Protein AF-0000000085152677 (afdb_homodimer)

Foldseek 3Di:
DPPVPDPDDDPDDPPCVPDDCPDDDDPVPDDPPPVPPPPDDDPDDPPPDPPDDDDPCVPVVVVVVVVCVVVVLVVLQVLQVVLQVQLCVLCVVPVQWDWDDDRNKIKIKGFLVQAADVLDLHGDPSRLSNLLSNLVSCVVRLQKAKEKEFFAAPPDDQVSLQVSRQSNQVSSLVSSVVNPRDSVRYHYHYPRHVDADDPDRRRRGMIMIMIGGRDD/DCPDDDDDDDPCPVDPPPCPDDDPDCPCPDDPPPVVPPPDDPDPDPPPDPDDDDDPCVVVVVVVVVVCVVVVQVVLQVLQVVLQVQLCVLCVVPVQWDWDDDRNKIKIKGFLVQAADVLDLHGDPSRLSNLLSNLVSCVVRLQKAKEKEFFAAPPDDQVSLQVSRQSNQVSSLVSSVVNPRDSVRYHYHYPRHVDADDPDRRRRGMIMIMIGGRDD

Structure (mmCIF, N/CA/C/O backbone):
data_AF-0000000085152677-model_v1
#
loop_
_entity.id
_entity.type
_entity.pdbx_description
1 polymer 'Probable outer membrane protein F'
#
loop_
_atom_site.group_PDB
_atom_site.id
_atom_site.type_symbol
_atom_site.label_atom_id
_atom_site.label_alt_id
_atom_site.label_comp_id
_atom_site.label_asym_id
_atom_site.label_entity_id
_atom_site.label_seq_id
_atom_site.pdbx_PDB_ins_code
_atom_site.Cartn_x
_atom_site.Cartn_y
_atom_site.Cartn_z
_atom_site.occupancy
_atom_site.B_iso_or_equiv
_atom_site.auth_seq_id
_atom_site.auth_comp_id
_atom_site.auth_asym_id
_atom_site.auth_atom_id
_atom_site.pdbx_PDB_model_num
ATOM 1 N N . MET A 1 1 ? 86.5 -38.375 -30.484 1 21.81 1 MET A N 1
ATOM 2 C CA . MET A 1 1 ? 87.312 -37.156 -30.234 1 21.81 1 MET A CA 1
ATOM 3 C C . MET A 1 1 ? 86.5 -35.906 -30.531 1 21.81 1 MET A C 1
ATOM 5 O O . MET A 1 1 ? 85.438 -35.969 -31.078 1 21.81 1 MET A O 1
ATOM 9 N N . SER A 1 2 ? 87.312 -34.719 -30.891 1 25.19 2 SER A N 1
ATOM 10 C CA . SER A 1 2 ? 87.312 -33.344 -30.469 1 25.19 2 SER A CA 1
ATOM 11 C C . SER A 1 2 ? 86.438 -32.469 -31.359 1 25.19 2 SER A C 1
ATOM 13 O O . SER A 1 2 ? 86.688 -31.266 -31.516 1 25.19 2 SER A O 1
ATOM 15 N N . LYS A 1 3 ? 85.812 -33.125 -32.344 1 22.48 3 LYS A N 1
ATOM 16 C CA . LYS A 1 3 ? 85.25 -32.625 -33.594 1 22.48 3 LYS A CA 1
ATOM 17 C C . LYS A 1 3 ? 84.312 -31.469 -33.375 1 22.48 3 LYS A C 1
ATOM 19 O O . LYS A 1 3 ? 83.125 -31.703 -33.156 1 22.48 3 LYS A O 1
ATOM 24 N N . LYS A 1 4 ? 84.938 -30.5 -32.438 1 28.44 4 LYS A N 1
ATOM 25 C CA . LYS A 1 4 ? 84.5 -29.234 -31.844 1 28.44 4 LYS A CA 1
ATOM 26 C C . LYS A 1 4 ? 84 -28.281 -32.938 1 28.44 4 LYS A C 1
ATOM 28 O O . LYS A 1 4 ? 84.812 -27.469 -33.438 1 28.44 4 LYS A O 1
ATOM 33 N N . TRP A 1 5 ? 83.5 -28.969 -34.094 1 25.72 5 TRP A N 1
ATOM 34 C CA . TRP A 1 5 ? 83 -28.375 -35.344 1 25.72 5 TRP A CA 1
ATOM 35 C C . TRP A 1 5 ? 82.312 -27.078 -35.062 1 25.72 5 TRP A C 1
ATOM 37 O O . TRP A 1 5 ? 81.562 -26.953 -34.062 1 25.72 5 TRP A O 1
ATOM 47 N N . LEU A 1 6 ? 82.625 -25.938 -35.688 1 28.69 6 LEU A N 1
ATOM 48 C CA . LEU A 1 6 ? 82.625 -24.5 -36.031 1 28.69 6 LEU A CA 1
ATOM 49 C C . LEU A 1 6 ? 81.188 -23.984 -36.188 1 28.69 6 LEU A C 1
ATOM 51 O O . LEU A 1 6 ? 80.438 -24.5 -37.031 1 28.69 6 LEU A O 1
ATOM 55 N N . GLN A 1 7 ? 80.562 -23.422 -35.125 1 29.06 7 GLN A N 1
ATOM 56 C CA . GLN A 1 7 ? 79.375 -22.875 -34.5 1 29.06 7 GLN A CA 1
ATOM 57 C C . GLN A 1 7 ? 78.875 -21.656 -35.281 1 29.06 7 GLN A C 1
ATOM 59 O O . GLN A 1 7 ? 78.062 -20.875 -34.75 1 29.06 7 GLN A O 1
ATOM 64 N N . LEU A 1 8 ? 79.375 -21.562 -36.531 1 25.02 8 LEU A N 1
ATOM 65 C CA . LEU A 1 8 ? 79.5 -20.203 -37.062 1 25.02 8 LEU A CA 1
ATOM 66 C C . LEU A 1 8 ? 78.125 -19.484 -36.969 1 25.02 8 LEU A C 1
ATOM 68 O O . LEU A 1 8 ? 78 -18.406 -36.406 1 25.02 8 LEU A O 1
ATOM 72 N N . SER A 1 9 ? 77.438 -19.312 -38.219 1 28.25 9 SER A N 1
ATOM 73 C CA . SER A 1 9 ? 77.062 -18.094 -38.969 1 28.25 9 SER A CA 1
ATOM 74 C C . SER A 1 9 ? 75.688 -17.625 -38.594 1 28.25 9 SER A C 1
ATOM 76 O O . SER A 1 9 ? 75.188 -16.656 -39.188 1 28.25 9 SER A O 1
ATOM 78 N N . ARG A 1 10 ? 74.875 -18.531 -38.062 1 30.2 10 ARG A N 1
ATOM 79 C CA . ARG A 1 10 ? 73.438 -18.5 -38.438 1 30.2 10 ARG A CA 1
ATOM 80 C C . ARG A 1 10 ? 72.812 -17.203 -38 1 30.2 10 ARG A C 1
ATOM 82 O O . ARG A 1 10 ? 71.562 -17.078 -38.031 1 30.2 10 ARG A O 1
ATOM 89 N N . ILE A 1 11 ? 73.562 -16.094 -37.469 1 28.7 11 ILE A N 1
ATOM 90 C CA . ILE A 1 11 ? 72.875 -15.359 -36.406 1 28.7 11 ILE A CA 1
ATOM 91 C C . ILE A 1 11 ? 71.812 -14.398 -37.031 1 28.7 11 ILE A C 1
ATOM 93 O O . ILE A 1 11 ? 72.125 -13.219 -37.219 1 28.7 11 ILE A O 1
ATOM 97 N N . LEU A 1 12 ? 71.312 -14.758 -38.156 1 24.7 12 LEU A N 1
ATOM 98 C CA . LEU A 1 12 ? 70.875 -13.633 -38.969 1 24.7 12 LEU A CA 1
ATOM 99 C C . LEU A 1 12 ? 69.938 -12.688 -38.156 1 24.7 12 LEU A C 1
ATOM 101 O O . LEU A 1 12 ? 70.25 -11.492 -38.062 1 24.7 12 LEU A O 1
ATOM 105 N N . ILE A 1 13 ? 68.688 -12.336 -38.719 1 26.56 13 ILE A N 1
ATOM 106 C CA . ILE A 1 13 ? 68.062 -11.156 -39.25 1 26.56 13 ILE A CA 1
ATOM 107 C C . ILE A 1 13 ? 67.062 -10.617 -38.25 1 26.56 13 ILE A C 1
ATOM 109 O O . ILE A 1 13 ? 65.938 -11.195 -38.062 1 26.56 13 ILE A O 1
ATOM 113 N N . ILE A 1 14 ? 67.312 -10.43 -37 1 27.41 14 ILE A N 1
ATOM 114 C CA . ILE A 1 14 ? 66.312 -10.211 -36.031 1 27.41 14 ILE A CA 1
ATOM 115 C C . ILE A 1 14 ? 65.625 -8.859 -36.281 1 27.41 14 ILE A C 1
ATOM 117 O O . ILE A 1 14 ? 66.25 -7.809 -36.125 1 27.41 14 ILE A O 1
ATOM 121 N N . LEU A 1 15 ? 65.062 -8.773 -37.375 1 26.36 15 LEU A N 1
ATOM 122 C CA . LEU A 1 15 ? 64.562 -7.457 -37.75 1 26.36 15 LEU A CA 1
ATOM 123 C C . LEU A 1 15 ? 63.688 -6.867 -36.625 1 26.36 15 LEU A C 1
ATOM 125 O O . LEU A 1 15 ? 62.625 -7.402 -36.312 1 26.36 15 LEU A O 1
ATOM 129 N N . LEU A 1 16 ? 64.25 -6.191 -35.656 1 26.56 16 LEU A N 1
ATOM 130 C CA . LEU A 1 16 ? 63.719 -5.68 -34.406 1 26.56 16 LEU A CA 1
ATOM 131 C C . LEU A 1 16 ? 62.781 -4.504 -34.656 1 26.56 16 LEU A C 1
ATOM 133 O O . LEU A 1 16 ? 63.062 -3.385 -34.219 1 26.56 16 LEU A O 1
ATOM 137 N N . THR A 1 17 ? 62 -4.449 -35.688 1 25.31 17 THR A N 1
ATOM 138 C CA . THR A 1 17 ? 61.5 -3.09 -35.875 1 25.31 17 THR A CA 1
ATOM 139 C C . THR A 1 17 ? 60.688 -2.631 -34.656 1 25.31 17 THR A C 1
ATOM 141 O O . THR A 1 17 ? 59.625 -3.178 -34.375 1 25.31 17 THR A O 1
ATOM 144 N N . LEU A 1 18 ? 61.219 -2.047 -33.562 1 26.5 18 LEU A N 1
ATOM 145 C CA . LEU A 1 18 ? 60.75 -1.659 -32.25 1 26.5 18 LEU A CA 1
ATOM 146 C C . LEU A 1 18 ? 59.812 -0.463 -32.312 1 26.5 18 LEU A C 1
ATOM 148 O O . LEU A 1 18 ? 59.312 0.025 -31.312 1 26.5 18 LEU A O 1
ATOM 152 N N . SER A 1 19 ? 59.406 0.126 -33.438 1 23.3 19 SER A N 1
ATOM 153 C CA . SER A 1 19 ? 59.438 1.562 -33.188 1 23.3 19 SER A CA 1
ATOM 154 C C . SER A 1 19 ? 58.594 1.92 -31.953 1 23.3 19 SER A C 1
ATOM 156 O O . SER A 1 19 ? 59.062 2.564 -31.031 1 23.3 19 SER A O 1
ATOM 158 N N . LEU A 1 20 ? 57.5 2.803 -32.156 1 24.7 20 LEU A N 1
ATOM 159 C CA . LEU A 1 20 ? 57.031 4.129 -31.766 1 24.7 20 LEU A CA 1
ATOM 160 C C . LEU A 1 20 ? 56.094 4.055 -30.547 1 24.7 20 LEU A C 1
ATOM 162 O O . LEU A 1 20 ? 55.094 3.35 -30.578 1 24.7 20 LEU A O 1
ATOM 166 N N . VAL A 1 21 ? 56.5 4.566 -29.312 1 26.34 21 VAL A N 1
ATOM 167 C CA . VAL A 1 21 ? 56.094 4.602 -27.906 1 26.34 21 VAL A CA 1
ATOM 168 C C . VAL A 1 21 ? 54.875 5.488 -27.734 1 26.34 21 VAL A C 1
ATOM 170 O O . VAL A 1 21 ? 55 6.656 -27.359 1 26.34 21 VAL A O 1
ATOM 173 N N . GLY A 1 22 ? 53.875 5.715 -28.594 1 24.38 22 GLY A N 1
ATOM 174 C CA . GLY A 1 22 ? 52.969 6.82 -28.391 1 24.38 22 GLY A CA 1
ATOM 175 C C . GLY A 1 22 ? 52.438 6.891 -26.969 1 24.38 22 GLY A C 1
ATOM 176 O O . GLY A 1 22 ? 51.781 5.961 -26.5 1 24.38 22 GLY A O 1
ATOM 177 N N . CYS A 1 23 ? 53.031 7.738 -26.078 1 22.5 23 CYS A N 1
ATOM 178 C CA . CYS A 1 23 ? 53.094 7.902 -24.625 1 22.5 23 CYS A CA 1
ATOM 179 C C . CYS A 1 23 ? 51.688 7.914 -24.016 1 22.5 23 CYS A C 1
ATOM 181 O O . CYS A 1 23 ? 50.688 7.965 -24.734 1 22.5 23 CYS A O 1
ATOM 183 N N . ALA A 1 24 ? 51.344 8.945 -22.891 1 21.55 24 ALA A N 1
ATOM 184 C CA . ALA A 1 24 ? 51.5 9.125 -21.453 1 21.55 24 ALA A CA 1
ATOM 185 C C . ALA A 1 24 ? 50.219 9.57 -20.797 1 21.55 24 ALA A C 1
ATOM 187 O O . ALA A 1 24 ? 50.188 9.914 -19.609 1 21.55 24 ALA A O 1
ATOM 188 N N . GLY A 1 25 ? 49.188 10.039 -21.469 1 22.05 25 GLY A N 1
ATOM 189 C CA . GLY A 1 25 ? 48.312 10.992 -20.797 1 22.05 25 GLY A CA 1
ATOM 190 C C . GLY A 1 25 ? 47.844 10.508 -19.438 1 22.05 25 GLY A C 1
ATOM 191 O O . GLY A 1 25 ? 47.812 9.305 -19.172 1 22.05 25 GLY A O 1
ATOM 192 N N . GLN A 1 26 ? 47.562 11.594 -18.406 1 21.02 26 GLN A N 1
ATOM 193 C CA . GLN A 1 26 ? 47.406 11.734 -16.953 1 21.02 26 GLN A CA 1
ATOM 194 C C . GLN A 1 26 ? 46.25 10.898 -16.438 1 21.02 26 GLN A C 1
ATOM 196 O O . GLN A 1 26 ? 45.094 11.133 -16.797 1 21.02 26 GLN A O 1
ATOM 201 N N . THR A 1 27 ? 46.438 9.75 -16.062 1 22.53 27 THR A N 1
ATOM 202 C CA . THR A 1 27 ? 45.562 8.836 -15.375 1 22.53 27 THR A CA 1
ATOM 203 C C . THR A 1 27 ? 45.094 9.422 -14.047 1 22.53 27 THR A C 1
ATOM 205 O O . THR A 1 27 ? 44.594 8.695 -13.172 1 22.53 27 THR A O 1
ATOM 208 N N . ASN A 1 28 ? 45.031 10.789 -13.93 1 20.19 28 ASN A N 1
ATOM 209 C CA . ASN A 1 28 ? 44.781 11.102 -12.523 1 20.19 28 ASN A CA 1
ATOM 210 C C . ASN A 1 28 ? 43.75 10.172 -11.906 1 20.19 28 ASN A C 1
ATOM 212 O O . ASN A 1 28 ? 42.594 10.156 -12.336 1 20.19 28 ASN A O 1
ATOM 216 N N . GLN A 1 29 ? 44.094 9.188 -11.234 1 22.05 29 GLN A N 1
ATOM 217 C CA . GLN A 1 29 ? 43.656 8.117 -10.359 1 22.05 29 GLN A CA 1
ATOM 218 C C . GLN A 1 29 ? 42.938 8.688 -9.133 1 22.05 29 GLN A C 1
ATOM 220 O O . GLN A 1 29 ? 43.188 8.266 -8 1 22.05 29 GLN A O 1
ATOM 225 N N . GLN A 1 30 ? 42.812 10.023 -9.031 1 19.64 30 GLN A N 1
ATOM 226 C CA . GLN A 1 30 ? 42.594 10.375 -7.637 1 19.64 30 GLN A CA 1
ATOM 227 C C . GLN A 1 30 ? 41.625 9.414 -6.969 1 19.64 30 GLN A C 1
ATOM 229 O O . GLN A 1 30 ? 40.781 8.805 -7.641 1 19.64 30 GLN A O 1
ATOM 234 N N . GLN A 1 31 ? 41.562 9.57 -5.492 1 21.08 31 GLN A N 1
ATOM 235 C CA . GLN A 1 31 ? 41.188 9.227 -4.121 1 21.08 31 GLN A CA 1
ATOM 236 C C . GLN A 1 31 ? 39.688 9.125 -3.963 1 21.08 31 GLN A C 1
ATOM 238 O O . GLN A 1 31 ? 38.969 10.133 -4.062 1 21.08 31 GLN A O 1
ATOM 243 N N . GLY A 1 32 ? 39.188 8.352 -4.57 1 21.17 32 GLY A N 1
ATOM 244 C CA . GLY A 1 32 ? 37.75 8.102 -4.426 1 21.17 32 GLY A CA 1
ATOM 245 C C . GLY A 1 32 ? 37.281 8.086 -2.982 1 21.17 32 GLY A C 1
ATOM 246 O O . GLY A 1 32 ? 37.719 7.246 -2.193 1 21.17 32 GLY A O 1
ATOM 247 N N . THR A 1 33 ? 37.281 9.258 -2.332 1 22.58 33 THR A N 1
ATOM 248 C CA . THR A 1 33 ? 36.938 9.516 -0.939 1 22.58 33 THR A CA 1
ATOM 249 C C . THR A 1 33 ? 35.75 8.664 -0.518 1 22.58 33 THR A C 1
ATOM 251 O O . THR A 1 33 ? 34.656 8.758 -1.109 1 22.58 33 THR A O 1
ATOM 254 N N . GLY A 1 34 ? 36.031 7.461 -0.12 1 21.8 34 GLY A N 1
ATOM 255 C CA . GLY A 1 34 ? 35.219 6.426 0.505 1 21.8 34 GLY A CA 1
ATOM 256 C C . GLY A 1 34 ? 34.375 6.941 1.657 1 21.8 34 GLY A C 1
ATOM 257 O O . GLY A 1 34 ? 34.906 7.242 2.73 1 21.8 34 GLY A O 1
ATOM 258 N N . ILE A 1 35 ? 33.656 7.973 1.505 1 21 35 ILE A N 1
ATOM 259 C CA . ILE A 1 35 ? 32.969 8.539 2.658 1 21 35 ILE A CA 1
ATOM 260 C C . ILE A 1 35 ? 32.219 7.434 3.418 1 21 35 ILE A C 1
ATOM 262 O O . ILE A 1 35 ? 31.297 6.816 2.893 1 21 35 ILE A O 1
ATOM 266 N N . GLY A 1 36 ? 33.031 6.605 4.102 1 21.06 36 GLY A N 1
ATOM 267 C CA . GLY A 1 36 ? 32.594 5.523 4.977 1 21.06 36 GLY A CA 1
ATOM 268 C C . GLY A 1 36 ? 31.562 5.945 6 1 21.06 36 GLY A C 1
ATOM 269 O O . GLY A 1 36 ? 31.828 6.824 6.828 1 21.06 36 GLY A O 1
ATOM 270 N N . VAL A 1 37 ? 30.344 6.094 5.633 1 20.61 37 VAL A N 1
ATOM 271 C CA . VAL A 1 37 ? 29.281 6.438 6.566 1 20.61 37 VAL A CA 1
ATOM 272 C C . VAL A 1 37 ? 29.328 5.504 7.777 1 20.61 37 VAL A C 1
ATOM 274 O O . VAL A 1 37 ? 29.422 4.285 7.621 1 20.61 37 VAL A O 1
ATOM 277 N N . GLY A 1 38 ? 29.922 5.887 8.906 1 21.91 38 GLY A N 1
ATOM 278 C CA . GLY A 1 38 ? 30.094 5.391 10.266 1 21.91 38 GLY A CA 1
ATOM 279 C C . GLY A 1 38 ? 28.797 4.914 10.891 1 21.91 38 GLY A C 1
ATOM 280 O O . GLY A 1 38 ? 28.734 4.715 12.109 1 21.91 38 GLY A O 1
ATOM 281 N N . VAL A 1 39 ? 27.812 4.555 10.188 1 22.06 39 VAL A N 1
ATOM 282 C CA . VAL A 1 39 ? 26.562 4.484 10.93 1 22.06 39 VAL A CA 1
ATOM 283 C C . VAL A 1 39 ? 26.562 3.248 11.828 1 22.06 39 VAL A C 1
ATOM 285 O O . VAL A 1 39 ? 26.266 2.143 11.375 1 22.06 39 VAL A O 1
ATOM 288 N N . GLY A 1 40 ? 27.594 2.895 12.602 1 18.88 40 GLY A N 1
ATOM 289 C CA . GLY A 1 40 ? 27.578 1.553 13.156 1 18.88 40 GLY A CA 1
ATOM 290 C C . GLY A 1 40 ? 26.312 1.239 13.922 1 18.88 40 GLY A C 1
ATOM 291 O O . GLY A 1 40 ? 25.391 2.066 13.984 1 18.88 40 GLY A O 1
ATOM 292 N N . ALA A 1 41 ? 26.375 0.583 15.336 1 20.61 41 ALA A N 1
ATOM 293 C CA . ALA A 1 41 ? 26.047 -0.599 16.125 1 20.61 41 ALA A CA 1
ATOM 294 C C . ALA A 1 41 ? 24.828 -0.346 17 1 20.61 41 ALA A C 1
ATOM 296 O O . ALA A 1 41 ? 24.234 -1.284 17.547 1 20.61 41 ALA A O 1
ATOM 297 N N . GLY A 1 42 ? 24.375 0.819 17.359 1 21.88 42 GLY A N 1
ATOM 298 C CA . GLY A 1 42 ? 23.797 0.847 18.688 1 21.88 42 GLY A CA 1
ATOM 299 C C . GLY A 1 42 ? 22.406 0.238 18.75 1 21.88 42 GLY A C 1
ATOM 300 O O . GLY A 1 42 ? 21.438 0.85 18.312 1 21.88 42 GLY A O 1
ATOM 301 N N . VAL A 1 43 ? 22.188 -1.078 18.453 1 24.02 43 VAL A N 1
ATOM 302 C CA . VAL A 1 43 ? 20.891 -1.73 18.297 1 24.02 43 VAL A CA 1
ATOM 303 C C . VAL A 1 43 ? 20.203 -1.836 19.656 1 24.02 43 VAL A C 1
ATOM 305 O O . VAL A 1 43 ? 18.984 -2.004 19.734 1 24.02 43 VAL A O 1
ATOM 308 N N . GLY A 1 44 ? 20.875 -1.921 20.875 1 20.75 44 GLY A N 1
ATOM 309 C CA . GLY A 1 44 ? 20.422 -2.828 21.922 1 20.75 44 GLY A CA 1
ATOM 310 C C . GLY A 1 44 ? 19.109 -2.404 22.547 1 20.75 44 GLY A C 1
ATOM 311 O O . GLY A 1 44 ? 18.219 -3.232 22.766 1 20.75 44 GLY A O 1
ATOM 312 N N . ALA A 1 45 ? 19.031 -1.249 23.141 1 22.73 45 ALA A N 1
ATOM 313 C CA . ALA A 1 45 ? 18.5 -1.062 24.5 1 22.73 45 ALA A CA 1
ATOM 314 C C . ALA A 1 45 ? 16.984 -0.904 24.469 1 22.73 45 ALA A C 1
ATOM 316 O O . ALA A 1 45 ? 16.344 -0.756 25.516 1 22.73 45 ALA A O 1
ATOM 317 N N . ILE A 1 46 ? 16.312 -0.809 23.328 1 25.62 46 ILE A N 1
ATOM 318 C CA . ILE A 1 46 ? 15.109 -0.015 23.516 1 25.62 46 ILE A CA 1
ATOM 319 C C . ILE A 1 46 ? 14.016 -0.878 24.141 1 25.62 46 ILE A C 1
ATOM 321 O O . ILE A 1 46 ? 12.844 -0.482 24.188 1 25.62 46 ILE A O 1
ATOM 325 N N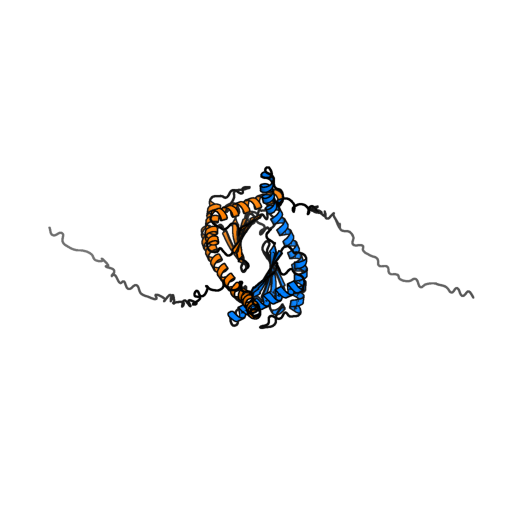 . ILE A 1 47 ? 14.359 -2.23 24.547 1 25.12 47 ILE A N 1
ATOM 326 C CA . ILE A 1 47 ? 13.25 -3.07 24.984 1 25.12 47 ILE A CA 1
ATOM 327 C C . ILE A 1 47 ? 12.742 -2.586 26.328 1 25.12 47 ILE A C 1
ATOM 329 O O . ILE A 1 47 ? 11.727 -3.08 26.844 1 25.12 47 ILE A O 1
ATOM 333 N N . GLY A 1 48 ? 13.516 -1.769 27.156 1 23.91 48 GLY A N 1
ATOM 334 C CA . GLY A 1 48 ? 13.367 -1.862 28.594 1 23.91 48 GLY A CA 1
ATOM 335 C C . GLY A 1 48 ? 12.094 -1.227 29.109 1 23.91 48 GLY A C 1
ATOM 336 O O . GLY A 1 48 ? 11.656 -1.513 30.219 1 23.91 48 GLY A O 1
ATOM 337 N N . GLN A 1 49 ? 11.555 0 28.562 1 25.98 49 GLN A N 1
ATOM 338 C CA . GLN A 1 49 ? 11 0.863 29.594 1 25.98 49 GLN A CA 1
ATOM 339 C C . GLN A 1 49 ? 9.594 0.417 29.984 1 25.98 49 GLN A C 1
ATOM 341 O O . GLN A 1 49 ? 8.977 1.013 30.875 1 25.98 49 GLN A O 1
ATOM 346 N N . ALA A 1 50 ? 8.766 -0.245 29.281 1 27.03 50 ALA A N 1
ATOM 347 C CA . ALA A 1 50 ? 7.398 -0.256 29.781 1 27.03 50 ALA A CA 1
ATOM 348 C C . ALA A 1 50 ? 7.301 -1.003 31.109 1 27.03 50 ALA A C 1
ATOM 350 O O . ALA A 1 50 ? 6.203 -1.265 31.609 1 27.03 50 ALA A O 1
ATOM 351 N N . ILE A 1 51 ? 8.32 -1.53 31.672 1 25.25 51 ILE A N 1
ATOM 352 C CA . ILE A 1 51 ? 7.902 -2.258 32.875 1 25.25 51 ILE A CA 1
ATOM 353 C C . ILE A 1 51 ? 7.676 -1.279 34.031 1 25.25 51 ILE A C 1
ATOM 355 O O . ILE A 1 51 ? 7.246 -1.676 35.094 1 25.25 51 ILE A O 1
ATOM 359 N N . GLY A 1 52 ? 8.438 -0.058 34.281 1 26.44 52 GLY A N 1
ATOM 360 C CA . GLY A 1 52 ? 8.562 0.289 35.688 1 26.44 52 GLY A CA 1
ATOM 361 C C . GLY A 1 52 ? 7.32 0.964 36.25 1 26.44 52 GLY A C 1
ATOM 362 O O . GLY A 1 52 ? 6.508 1.5 35.5 1 26.44 52 GLY A O 1
ATOM 363 N N . GLY A 1 53 ? 6.828 0.858 37.594 1 24.97 53 GLY A N 1
ATOM 364 C CA . GLY A 1 53 ? 5.879 1.331 38.562 1 24.97 53 GLY A CA 1
ATOM 365 C C . GLY A 1 53 ? 5.809 2.844 38.656 1 24.97 53 GLY A C 1
ATOM 366 O O . GLY A 1 53 ? 4.719 3.416 38.75 1 24.97 53 GLY A O 1
ATOM 367 N N . ASP A 1 54 ? 6.875 3.564 39.312 1 25.94 54 ASP A N 1
ATOM 368 C CA . ASP A 1 54 ? 6.77 4.734 40.188 1 25.94 54 ASP A CA 1
ATOM 369 C C . ASP A 1 54 ? 6.406 5.98 39.375 1 25.94 54 ASP A C 1
ATOM 371 O O . ASP A 1 54 ? 6.641 6.039 38.156 1 25.94 54 ASP A O 1
ATOM 375 N N . THR A 1 55 ? 6.035 7.312 40.062 1 27.17 55 THR A N 1
ATOM 376 C CA . THR A 1 55 ? 5.461 8.656 40 1 27.17 55 THR A CA 1
ATOM 377 C C . THR A 1 55 ? 6.133 9.5 38.938 1 27.17 55 THR A C 1
ATOM 379 O O . THR A 1 55 ? 5.496 10.359 38.312 1 27.17 55 THR A O 1
ATOM 382 N N . GLY A 1 56 ? 7.469 9.766 39.094 1 24.97 56 GLY A N 1
ATOM 383 C CA . GLY A 1 56 ? 8.273 10.805 38.469 1 24.97 56 GLY A CA 1
ATOM 384 C C . GLY A 1 56 ? 8.359 10.656 36.969 1 24.97 56 GLY A C 1
ATOM 385 O O . GLY A 1 56 ? 9.164 11.328 36.312 1 24.97 56 GLY A O 1
ATOM 386 N N . ALA A 1 57 ? 8.117 9.414 36.406 1 28.91 57 ALA A N 1
ATOM 387 C CA . ALA A 1 57 ? 8.484 8.891 35.094 1 28.91 57 ALA A CA 1
ATOM 388 C C . ALA A 1 57 ? 7.586 9.469 34 1 28.91 57 ALA A C 1
ATOM 390 O O . ALA A 1 57 ? 6.859 8.734 33.344 1 28.91 57 ALA A O 1
ATOM 391 N N . THR A 1 58 ? 6.855 10.602 34.281 1 27.14 58 THR A N 1
ATOM 392 C CA . THR A 1 58 ? 5.973 11.383 33.438 1 27.14 58 THR A CA 1
ATOM 393 C C . THR A 1 58 ? 6.676 11.742 32.125 1 27.14 58 THR A C 1
ATOM 395 O O . THR A 1 58 ? 6.07 11.688 31.047 1 27.14 58 THR A O 1
ATOM 398 N N . LEU A 1 59 ? 7.789 12.641 32.375 1 25.8 59 LEU A N 1
ATOM 399 C CA . LEU A 1 59 ? 8.398 13.359 31.266 1 25.8 59 LEU A CA 1
ATOM 400 C C . LEU A 1 59 ? 8.891 12.391 30.203 1 25.8 59 LEU A C 1
ATOM 402 O O . LEU A 1 59 ? 8.945 12.734 29.016 1 25.8 59 LEU A O 1
ATOM 406 N N . LEU A 1 60 ? 9.672 11.25 30.672 1 26.38 60 LEU A N 1
ATOM 407 C CA . LEU A 1 60 ? 10.406 10.422 29.719 1 26.38 60 LEU A CA 1
ATOM 408 C C . LEU A 1 60 ? 9.453 9.781 28.719 1 26.38 60 LEU A C 1
ATOM 410 O O . LEU A 1 60 ? 9.891 9.25 27.688 1 26.38 60 LEU A O 1
ATOM 414 N N . GLY A 1 61 ? 8.32 9.414 29.125 1 28.39 61 GLY A N 1
ATOM 415 C CA . GLY A 1 61 ? 7.363 8.695 28.312 1 28.39 61 GLY A CA 1
ATOM 416 C C . GLY A 1 61 ? 6.91 9.484 27.094 1 28.39 61 GLY A C 1
ATOM 417 O O . GLY A 1 61 ? 6.438 8.906 26.109 1 28.39 61 GLY A O 1
ATOM 418 N N . ALA A 1 62 ? 6.59 10.789 27.312 1 30.03 62 ALA A N 1
ATOM 419 C CA . ALA A 1 62 ? 6.211 11.672 26.219 1 30.03 62 ALA A CA 1
ATOM 420 C C . ALA A 1 62 ? 7.316 11.742 25.172 1 30.03 62 ALA A C 1
ATOM 422 O O . ALA A 1 62 ? 7.059 12.047 24 1 30.03 62 ALA A O 1
ATOM 423 N N . GLY A 1 63 ? 8.648 11.898 25.594 1 29.2 63 GLY A N 1
ATOM 424 C CA . GLY A 1 63 ? 9.781 11.984 24.672 1 29.2 63 GLY A CA 1
ATOM 425 C C . GLY A 1 63 ? 9.938 10.75 23.812 1 29.2 63 GLY A C 1
ATOM 426 O O . GLY A 1 63 ? 10.516 10.82 22.719 1 29.2 63 GLY A O 1
ATOM 427 N N . ILE A 1 64 ? 9.875 9.523 24.359 1 29.89 64 ILE A N 1
ATOM 428 C CA . ILE A 1 64 ? 10.148 8.289 23.641 1 29.89 64 ILE A CA 1
ATOM 429 C C . ILE A 1 64 ? 9.109 8.094 22.531 1 29.89 64 ILE A C 1
ATOM 431 O O . ILE A 1 64 ? 9.336 7.332 21.594 1 29.89 64 ILE A O 1
ATOM 435 N N . GLY A 1 65 ? 7.934 8.469 22.781 1 32.41 65 GLY A N 1
ATOM 436 C CA . GLY A 1 65 ? 6.961 8.375 21.719 1 32.41 65 GLY A CA 1
ATOM 437 C C . GLY A 1 65 ? 7.348 9.18 20.484 1 32.41 65 GLY A C 1
ATOM 438 O O . GLY A 1 65 ? 6.91 8.875 19.375 1 32.41 65 GLY A O 1
ATOM 439 N N . ALA A 1 66 ? 7.781 10.438 20.688 1 34.94 66 ALA A N 1
ATOM 440 C CA . ALA A 1 66 ? 8.266 11.336 19.656 1 34.94 66 ALA A CA 1
ATOM 441 C C . ALA A 1 66 ? 9.391 10.695 18.844 1 34.94 66 ALA A C 1
ATOM 443 O O . ALA A 1 66 ? 9.508 10.93 17.641 1 34.94 66 ALA A O 1
ATOM 444 N N . THR A 1 67 ? 10.445 10.164 19.484 1 36.75 67 THR A N 1
ATOM 445 C CA . THR A 1 67 ? 11.562 9.539 18.797 1 36.75 67 THR A CA 1
ATOM 446 C C . THR A 1 67 ? 11.094 8.32 18 1 36.75 67 THR A C 1
ATOM 448 O O . THR A 1 67 ? 11.719 7.934 17.016 1 36.75 67 THR A O 1
ATOM 451 N N . VAL A 1 68 ? 10.234 7.496 18.594 1 38.28 68 VAL A N 1
ATOM 452 C CA . VAL A 1 68 ? 9.922 6.285 17.844 1 38.28 68 VAL A CA 1
ATOM 453 C C . VAL A 1 68 ? 9.383 6.656 16.469 1 38.28 68 VAL A C 1
ATOM 455 O O . VAL A 1 68 ? 9.641 5.957 15.484 1 38.28 68 VAL A O 1
ATOM 458 N N . GLY A 1 69 ? 8.602 7.734 16.391 1 41.75 69 GLY A N 1
ATOM 459 C CA . GLY A 1 69 ? 8.078 8 15.055 1 41.75 69 GLY A CA 1
ATOM 460 C C . GLY A 1 69 ? 9.172 8.258 14.031 1 41.75 69 GLY A C 1
ATOM 461 O O . GLY A 1 69 ? 9.055 7.852 12.875 1 41.75 69 GLY A O 1
ATOM 462 N N . GLY A 1 70 ? 10.062 9.289 14.438 1 44.16 70 GLY A N 1
ATOM 463 C CA . GLY A 1 70 ? 11.109 9.781 13.562 1 44.16 70 GLY A CA 1
ATOM 464 C C . GLY A 1 70 ? 12.008 8.672 13.023 1 44.16 70 GLY A C 1
ATOM 465 O O . GLY A 1 70 ? 12.289 8.625 11.828 1 44.16 70 GLY A O 1
ATOM 466 N N . ILE A 1 71 ? 12.75 8.078 14.016 1 45.97 71 ILE A N 1
ATOM 467 C CA . ILE A 1 71 ? 13.734 7.062 13.656 1 45.97 71 ILE A CA 1
ATOM 468 C C . ILE A 1 71 ? 13.047 5.918 12.914 1 45.97 71 ILE A C 1
ATOM 470 O O . ILE A 1 71 ? 13.609 5.359 11.969 1 45.97 71 ILE A O 1
ATOM 474 N N . ALA A 1 72 ? 11.641 5.945 13.102 1 60.03 72 ALA A N 1
ATOM 475 C CA . ALA A 1 72 ? 10.914 4.789 12.586 1 60.03 72 ALA A CA 1
ATOM 476 C C . ALA A 1 72 ? 10.695 4.906 11.078 1 60.03 72 ALA A C 1
ATOM 478 O O . ALA A 1 72 ? 10.922 3.947 10.336 1 60.03 72 ALA A O 1
ATOM 479 N N . GLY A 1 73 ? 10.57 6.266 10.672 1 69.69 73 GLY A N 1
ATOM 480 C CA . GLY A 1 73 ? 10.312 6.332 9.242 1 69.69 73 GLY A CA 1
ATOM 481 C C . GLY A 1 73 ? 11.562 6.129 8.406 1 69.69 73 GLY A C 1
ATOM 482 O O . GLY A 1 73 ? 11.539 5.398 7.414 1 69.69 73 GLY A O 1
ATOM 483 N N . ASN A 1 74 ? 12.68 6.695 8.859 1 77.44 74 ASN A N 1
ATOM 484 C CA . ASN A 1 74 ? 13.938 6.535 8.141 1 77.44 74 ASN A CA 1
ATOM 485 C C . ASN A 1 74 ? 14.422 5.09 8.172 1 77.44 74 ASN A C 1
ATOM 487 O O . ASN A 1 74 ? 14.938 4.578 7.176 1 77.44 74 ASN A O 1
ATOM 491 N N . GLN A 1 75 ? 14.273 4.512 9.328 1 81.19 75 GLN A N 1
ATOM 492 C CA . GLN A 1 75 ? 14.688 3.119 9.461 1 81.19 75 GLN A CA 1
ATOM 493 C C . GLN A 1 75 ? 13.797 2.197 8.633 1 81.19 75 GLN A C 1
ATOM 495 O O . GLN A 1 75 ? 14.289 1.248 8.016 1 81.19 75 GLN A O 1
ATOM 500 N N . ILE A 1 76 ? 12.523 2.584 8.57 1 84.25 76 ILE A N 1
ATOM 501 C CA . ILE A 1 76 ? 11.602 1.816 7.734 1 84.25 76 ILE A CA 1
ATOM 502 C C . ILE A 1 76 ? 11.984 1.98 6.266 1 84.25 76 ILE A C 1
ATOM 504 O O . ILE A 1 76 ? 12.062 0.998 5.523 1 84.25 76 ILE A O 1
ATOM 508 N N . GLY A 1 77 ? 12.242 3.203 5.926 1 84.94 77 GLY A N 1
ATOM 509 C CA . GLY A 1 77 ? 12.656 3.457 4.555 1 84.94 77 GLY A CA 1
ATOM 510 C C . GLY A 1 77 ? 13.891 2.672 4.148 1 84.94 77 GLY A C 1
ATOM 511 O O . GLY A 1 77 ? 13.914 2.049 3.084 1 84.94 77 GLY A O 1
ATOM 512 N N . ARG A 1 78 ? 14.906 2.648 5.027 1 85.06 78 ARG A N 1
ATOM 513 C CA . ARG A 1 78 ? 16.156 1.943 4.734 1 85.06 78 ARG A CA 1
ATOM 514 C C . ARG A 1 78 ? 15.922 0.437 4.668 1 85.06 78 ARG A C 1
ATOM 516 O O . ARG A 1 78 ? 16.453 -0.239 3.785 1 85.06 78 ARG A O 1
ATOM 523 N N . TYR A 1 79 ? 15.164 -0.049 5.637 1 89.88 79 TYR A N 1
ATOM 524 C CA . TYR A 1 79 ? 14.82 -1.465 5.684 1 89.88 79 TYR A CA 1
ATOM 525 C C . TYR A 1 79 ? 14.125 -1.897 4.398 1 89.88 79 TYR A C 1
ATOM 527 O O . TYR A 1 79 ? 14.484 -2.916 3.805 1 89.88 79 TYR A O 1
ATOM 535 N N . MET A 1 80 ? 13.219 -1.084 3.893 1 92.19 80 MET A N 1
ATOM 536 C CA . MET A 1 80 ? 12.461 -1.397 2.686 1 92.19 80 MET A CA 1
ATOM 537 C C . MET A 1 80 ? 13.32 -1.226 1.44 1 92.19 80 MET A C 1
ATOM 539 O O . MET A 1 80 ? 13.164 -1.959 0.463 1 92.19 80 MET A O 1
ATOM 543 N N . ASP A 1 81 ? 14.289 -0.258 1.484 1 92.19 81 ASP A N 1
ATOM 544 C CA . ASP A 1 81 ? 15.219 -0.091 0.372 1 92.19 81 ASP A CA 1
ATOM 545 C C . ASP A 1 81 ? 16.062 -1.349 0.168 1 92.19 81 ASP A C 1
ATOM 547 O O . ASP A 1 81 ? 16.234 -1.812 -0.962 1 92.19 81 ASP A O 1
ATOM 551 N N . GLN A 1 82 ? 16.578 -1.873 1.254 1 95.56 82 GLN A N 1
ATOM 552 C CA . GLN A 1 82 ? 17.422 -3.066 1.188 1 95.56 82 GLN A CA 1
ATOM 553 C C . GLN A 1 82 ? 16.625 -4.273 0.699 1 95.56 82 GLN A C 1
ATOM 555 O O . GLN A 1 82 ? 17.094 -5.023 -0.162 1 95.56 82 GLN A O 1
ATOM 560 N N . GLN A 1 83 ? 15.453 -4.379 1.209 1 96.62 83 GLN A N 1
ATOM 561 C CA . GLN A 1 83 ? 14.602 -5.488 0.778 1 96.62 83 GLN A CA 1
ATOM 562 C C . GLN A 1 83 ? 14.25 -5.367 -0.702 1 96.62 83 GLN A C 1
ATOM 564 O O . GLN A 1 83 ? 14.227 -6.367 -1.423 1 96.62 83 GLN A O 1
ATOM 569 N N . GLU A 1 84 ? 13.961 -4.191 -1.122 1 97 84 GLU A N 1
ATOM 570 C CA . GLU A 1 84 ? 13.672 -3.963 -2.533 1 97 84 GLU A CA 1
ATOM 571 C C . GLU A 1 84 ? 14.828 -4.414 -3.418 1 97 84 GLU A C 1
ATOM 573 O O . GLU A 1 84 ? 14.625 -5.113 -4.414 1 97 84 GLU A O 1
ATOM 578 N N . GLN A 1 85 ? 16.016 -3.984 -3.043 1 96.88 85 GLN A N 1
ATOM 579 C CA . GLN A 1 85 ? 17.203 -4.324 -3.834 1 96.88 85 GLN A CA 1
ATOM 580 C C . GLN A 1 85 ? 17.406 -5.836 -3.896 1 96.88 85 GLN A C 1
ATOM 582 O O . GLN A 1 85 ? 17.656 -6.391 -4.969 1 96.88 85 GLN A O 1
ATOM 587 N N . ASP A 1 86 ? 17.234 -6.488 -2.795 1 97.44 86 ASP A N 1
ATOM 588 C CA . ASP A 1 86 ? 17.406 -7.938 -2.758 1 97.44 86 ASP A CA 1
ATOM 589 C C . ASP A 1 86 ? 16.328 -8.641 -3.574 1 97.44 86 ASP A C 1
ATOM 591 O O . ASP A 1 86 ? 16.594 -9.633 -4.25 1 97.44 86 ASP A O 1
ATOM 595 N N . LEU A 1 87 ? 15.117 -8.094 -3.477 1 97.62 87 LEU A N 1
ATOM 596 C CA . LEU A 1 87 ? 14.008 -8.672 -4.227 1 97.62 87 LEU A CA 1
ATOM 597 C C . LEU A 1 87 ? 14.227 -8.516 -5.73 1 97.62 87 LEU A C 1
ATOM 599 O O . LEU A 1 87 ? 14.031 -9.461 -6.492 1 97.62 87 LEU A O 1
ATOM 603 N N . ARG A 1 88 ? 14.648 -7.348 -6.137 1 96.81 88 ARG A N 1
ATOM 604 C CA . ARG A 1 88 ? 14.938 -7.102 -7.547 1 96.81 88 ARG A CA 1
ATOM 605 C C . ARG A 1 88 ? 16.047 -8.023 -8.055 1 96.81 88 ARG A C 1
ATOM 607 O O . ARG A 1 88 ? 15.938 -8.578 -9.148 1 96.81 88 ARG A O 1
ATOM 614 N N . ASN A 1 89 ? 17.047 -8.227 -7.258 1 95.38 89 ASN A N 1
ATOM 615 C CA . ASN A 1 89 ? 18.125 -9.125 -7.637 1 95.38 89 ASN A CA 1
ATOM 616 C C . ASN A 1 89 ? 17.656 -10.57 -7.746 1 95.38 89 ASN A C 1
ATOM 618 O O . ASN A 1 89 ? 18.047 -11.289 -8.664 1 95.38 89 ASN A O 1
ATOM 622 N N . ALA A 1 90 ? 16.828 -10.898 -6.84 1 94.69 90 ALA A N 1
ATOM 623 C CA . ALA A 1 90 ? 16.344 -12.281 -6.793 1 94.69 90 ALA A CA 1
ATOM 624 C C . ALA A 1 90 ? 15.469 -12.602 -8 1 94.69 90 ALA A C 1
ATOM 626 O O . ALA A 1 90 ? 15.539 -13.695 -8.555 1 94.69 90 ALA A O 1
ATOM 627 N N . VAL A 1 91 ? 14.672 -11.602 -8.461 1 92.31 91 VAL A N 1
ATOM 628 C CA . VAL A 1 91 ? 13.695 -11.938 -9.5 1 92.31 91 VAL A CA 1
ATOM 629 C C . VAL A 1 91 ? 14.25 -11.539 -10.867 1 92.31 91 VAL A C 1
ATOM 631 O O . VAL A 1 91 ? 13.641 -11.844 -11.898 1 92.31 91 VAL A O 1
ATOM 634 N N . ALA A 1 92 ? 15.273 -10.844 -10.93 1 87.81 92 ALA A N 1
ATOM 635 C CA . ALA A 1 92 ? 15.891 -10.422 -12.188 1 87.81 92 ALA A CA 1
ATOM 636 C C . ALA A 1 92 ? 16.281 -11.625 -13.039 1 87.81 92 ALA A C 1
ATOM 638 O O . ALA A 1 92 ? 16.328 -11.531 -14.266 1 87.81 92 ALA A O 1
ATOM 639 N N . ALA A 1 93 ? 16.469 -12.672 -12.422 1 77.38 93 ALA A N 1
ATOM 640 C CA . ALA A 1 93 ? 16.938 -13.859 -13.133 1 77.38 93 ALA A CA 1
ATOM 641 C C . ALA A 1 93 ? 15.812 -14.461 -13.984 1 77.38 93 ALA A C 1
ATOM 643 O O . ALA A 1 93 ? 16.078 -15.117 -14.992 1 77.38 93 ALA A O 1
ATOM 644 N N . SER A 1 94 ? 14.562 -14.25 -13.688 1 76.56 94 SER A N 1
ATOM 645 C CA . SER A 1 94 ? 13.5 -15 -14.352 1 76.56 94 SER A CA 1
ATOM 646 C C . SER A 1 94 ? 12.711 -14.109 -15.305 1 76.56 94 SER A C 1
ATOM 648 O O . SER A 1 94 ? 12.008 -14.602 -16.188 1 76.56 94 SER A O 1
ATOM 650 N N . ASN A 1 95 ? 12.859 -12.922 -15.461 1 73.94 95 ASN A N 1
ATOM 651 C CA . ASN A 1 95 ? 12.031 -12 -16.234 1 73.94 95 ASN A CA 1
ATOM 652 C C . ASN A 1 95 ? 10.547 -12.227 -15.977 1 73.94 95 ASN A C 1
ATOM 654 O O . ASN A 1 95 ? 9.703 -11.758 -16.75 1 73.94 95 ASN A O 1
ATOM 658 N N . ALA A 1 96 ? 10.234 -12.953 -15.016 1 81.62 96 ALA A N 1
ATOM 659 C CA . ALA A 1 96 ? 8.844 -13.32 -14.766 1 81.62 96 ALA A CA 1
ATOM 660 C C . ALA A 1 96 ? 8.195 -12.375 -13.766 1 81.62 96 ALA A C 1
ATOM 662 O O . ALA A 1 96 ? 6.98 -12.422 -13.555 1 81.62 96 ALA A O 1
ATOM 663 N N . ALA A 1 97 ? 9.008 -11.523 -13.227 1 91.31 97 ALA A N 1
ATOM 664 C CA . ALA A 1 97 ? 8.445 -10.695 -12.164 1 91.31 97 ALA A CA 1
ATOM 665 C C . ALA A 1 97 ? 8.836 -9.227 -12.344 1 91.31 97 ALA A C 1
ATOM 667 O O . ALA A 1 97 ? 9.883 -8.93 -12.93 1 91.31 97 ALA A O 1
ATOM 668 N N . SER A 1 98 ? 7.973 -8.375 -12.062 1 94.56 98 SER A N 1
ATOM 669 C CA . SER A 1 98 ? 8.266 -6.957 -11.891 1 94.56 98 SER A CA 1
ATOM 670 C C . SER A 1 98 ? 8.125 -6.535 -10.438 1 94.56 98 SER A C 1
ATOM 672 O O . SER A 1 98 ? 7.227 -7.008 -9.734 1 94.56 98 SER A O 1
ATOM 674 N N . VAL A 1 99 ? 9.094 -5.734 -9.992 1 96.62 99 VAL A N 1
ATOM 675 C CA . VAL A 1 99 ? 9.047 -5.227 -8.625 1 96.62 99 VAL A CA 1
ATOM 676 C C . VAL A 1 99 ? 8.805 -3.721 -8.641 1 96.62 99 VAL A C 1
ATOM 678 O O . VAL A 1 99 ? 9.508 -2.977 -9.32 1 96.62 99 VAL A O 1
ATOM 681 N N . ARG A 1 100 ? 7.734 -3.307 -7.938 1 94.88 100 ARG A N 1
ATOM 682 C CA . ARG A 1 100 ? 7.41 -1.89 -7.801 1 94.88 100 ARG A CA 1
ATOM 683 C C . ARG A 1 100 ? 7.434 -1.463 -6.34 1 94.88 100 ARG A C 1
ATOM 685 O O . ARG A 1 100 ? 6.953 -2.189 -5.465 1 94.88 100 ARG A O 1
ATOM 692 N N . ARG A 1 101 ? 8.008 -0.312 -6.188 1 91.75 101 ARG A N 1
ATOM 693 C CA . ARG A 1 101 ? 7.973 0.303 -4.863 1 91.75 101 ARG A CA 1
ATOM 694 C C . ARG A 1 101 ? 7.148 1.586 -4.879 1 91.75 101 ARG A C 1
ATOM 696 O O . ARG A 1 101 ? 7.332 2.439 -5.75 1 91.75 101 ARG A O 1
ATOM 703 N N . ASP A 1 102 ? 6.219 1.643 -3.971 1 89.44 102 ASP A N 1
ATOM 704 C CA . ASP A 1 102 ? 5.48 2.869 -3.691 1 89.44 102 ASP A CA 1
ATOM 705 C C . ASP A 1 102 ? 5.602 3.26 -2.221 1 89.44 102 ASP A C 1
ATOM 707 O O . ASP A 1 102 ? 4.891 2.721 -1.369 1 89.44 102 ASP A O 1
ATOM 711 N N . GLN A 1 103 ? 6.512 4.242 -1.973 1 84.69 103 GLN A N 1
ATOM 712 C CA . GLN A 1 103 ? 6.863 4.586 -0.598 1 84.69 103 GLN A CA 1
ATOM 713 C C . GLN A 1 103 ? 7.414 3.373 0.146 1 84.69 103 GLN A C 1
ATOM 715 O O . GLN A 1 103 ? 8.445 2.822 -0.238 1 84.69 103 GLN A O 1
ATOM 720 N N . ASP A 1 104 ? 6.641 2.904 1.137 1 86.75 104 ASP A N 1
ATOM 721 C CA . ASP A 1 104 ? 7.164 1.788 1.918 1 86.75 104 ASP A CA 1
ATOM 722 C C . ASP A 1 104 ? 6.469 0.482 1.543 1 86.75 104 ASP A C 1
ATOM 724 O O . ASP A 1 104 ? 6.555 -0.506 2.275 1 86.75 104 ASP A O 1
ATOM 728 N N . VAL A 1 105 ? 5.781 0.477 0.427 1 92.31 105 VAL A N 1
ATOM 729 C CA . VAL A 1 105 ? 5.105 -0.729 -0.045 1 92.31 105 VAL A CA 1
ATOM 730 C C . VAL A 1 105 ? 5.855 -1.303 -1.246 1 92.31 105 VAL A C 1
ATOM 732 O O . VAL A 1 105 ? 6.07 -0.606 -2.242 1 92.31 105 VAL A O 1
ATOM 735 N N . LEU A 1 106 ? 6.246 -2.604 -1.118 1 95.19 106 LEU A N 1
ATOM 736 C CA . LEU A 1 106 ? 6.855 -3.334 -2.223 1 95.19 106 LEU A CA 1
ATOM 737 C C . LEU A 1 106 ? 5.871 -4.332 -2.824 1 95.19 106 LEU A C 1
ATOM 739 O O . LEU A 1 106 ? 5.184 -5.051 -2.094 1 95.19 106 LEU A O 1
ATOM 743 N N . THR A 1 107 ? 5.781 -4.309 -4.184 1 96.88 107 THR A N 1
ATOM 744 C CA . THR A 1 107 ? 4.922 -5.273 -4.863 1 96.88 107 THR A CA 1
ATOM 745 C C . THR A 1 107 ? 5.703 -6.031 -5.934 1 96.88 107 THR A C 1
ATOM 747 O O . THR A 1 107 ? 6.234 -5.43 -6.867 1 96.88 107 THR A O 1
ATOM 750 N N . ALA A 1 108 ? 5.789 -7.344 -5.746 1 97.38 108 ALA A N 1
ATOM 751 C CA . ALA A 1 108 ? 6.273 -8.219 -6.809 1 97.38 108 ALA A CA 1
ATOM 752 C C . ALA A 1 108 ? 5.109 -8.805 -7.609 1 97.38 108 ALA A C 1
ATOM 754 O O . ALA A 1 108 ? 4.227 -9.453 -7.047 1 97.38 108 ALA A O 1
ATOM 755 N N . THR A 1 109 ? 5.125 -8.57 -8.891 1 97.06 109 THR A N 1
ATOM 756 C CA . THR A 1 109 ? 4.051 -9.039 -9.766 1 97.06 109 THR A CA 1
ATOM 757 C C . THR A 1 109 ? 4.555 -10.109 -10.719 1 97.06 109 THR A C 1
ATOM 759 O O . THR A 1 109 ? 5.57 -9.93 -11.391 1 97.06 109 THR A O 1
ATOM 762 N N . PHE A 1 110 ? 3.801 -11.203 -10.734 1 96.94 110 PHE A N 1
ATOM 763 C CA . PHE A 1 110 ? 4.109 -12.336 -11.602 1 96.94 110 PHE A CA 1
ATOM 764 C C . PHE A 1 110 ? 2.967 -12.602 -12.578 1 96.94 110 PHE A C 1
ATOM 766 O O . PHE A 1 110 ? 1.795 -12.523 -12.203 1 96.94 110 PHE A O 1
ATOM 773 N N . LYS A 1 111 ? 3.402 -12.945 -13.797 1 95.38 111 LYS A N 1
ATOM 774 C CA . LYS A 1 111 ? 2.381 -13.445 -14.711 1 95.38 111 LYS A CA 1
ATOM 775 C C . LYS A 1 111 ? 1.764 -14.742 -14.188 1 95.38 111 LYS A C 1
ATOM 777 O O . LYS A 1 111 ? 2.473 -15.609 -13.68 1 95.38 111 LYS A O 1
ATOM 782 N N . GLY A 1 112 ? 0.463 -14.789 -14.391 1 96.44 112 GLY A N 1
ATOM 783 C CA . GLY A 1 112 ? -0.225 -15.984 -13.93 1 96.44 112 GLY A CA 1
ATOM 784 C C . GLY A 1 112 ? 0.333 -17.266 -14.539 1 96.44 112 GLY A C 1
ATOM 785 O O . GLY A 1 112 ? 0.42 -18.281 -13.859 1 96.44 112 GLY A O 1
ATOM 786 N N . GLU A 1 113 ? 0.739 -17.172 -15.773 1 95.5 113 GLU A N 1
ATOM 787 C CA . GLU A 1 113 ? 1.188 -18.344 -16.516 1 95.5 113 GLU A CA 1
ATOM 788 C C . GLU A 1 113 ? 2.514 -18.859 -15.969 1 95.5 113 GLU A C 1
ATOM 790 O O . GLU A 1 113 ? 2.904 -20 -16.25 1 95.5 113 GLU A O 1
ATOM 795 N N . THR A 1 114 ? 3.186 -18.078 -15.234 1 95 114 THR A N 1
ATOM 796 C CA . THR A 1 114 ? 4.398 -18.531 -14.562 1 95 114 THR A CA 1
ATOM 797 C C . THR A 1 114 ? 4.066 -19.562 -13.5 1 95 114 THR A C 1
ATOM 799 O O . THR A 1 114 ? 4.836 -20.5 -13.273 1 95 114 THR A O 1
ATOM 802 N N . PHE A 1 115 ? 2.936 -19.422 -12.891 1 97.31 115 PHE A N 1
ATOM 803 C CA . PHE A 1 115 ? 2.59 -20.203 -11.719 1 97.31 115 PHE A CA 1
ATOM 804 C C . PHE A 1 115 ? 1.634 -21.328 -12.086 1 97.31 115 PHE A C 1
ATOM 806 O O . PHE A 1 115 ? 1.687 -22.422 -11.5 1 97.31 115 PHE A O 1
ATOM 813 N N . PHE A 1 116 ? 0.8 -21 -13 1 98.12 116 PHE A N 1
ATOM 814 C CA . PHE A 1 116 ? -0.345 -21.891 -13.117 1 98.12 116 PHE A CA 1
ATOM 815 C C . PHE A 1 116 ? -0.661 -22.188 -14.578 1 98.12 116 PHE A C 1
ATOM 817 O O . PHE A 1 116 ? -0.526 -21.312 -15.438 1 98.12 116 PHE A O 1
ATOM 824 N N . ASP A 1 117 ? -1.204 -23.438 -14.859 1 96.88 117 ASP A N 1
ATOM 825 C CA . ASP A 1 117 ? -1.858 -23.75 -16.125 1 96.88 117 ASP A CA 1
ATOM 826 C C . ASP A 1 117 ? -3.275 -23.188 -16.172 1 96.88 117 ASP A C 1
ATOM 828 O O . ASP A 1 117 ? -3.797 -22.719 -15.148 1 96.88 117 ASP A O 1
ATOM 832 N N . THR A 1 118 ? -3.826 -23.094 -17.375 1 93.19 118 THR A N 1
ATOM 833 C CA . THR A 1 118 ? -5.203 -22.641 -17.516 1 93.19 118 THR A CA 1
ATOM 834 C C . THR A 1 118 ? -6.133 -23.422 -16.594 1 93.19 118 THR A C 1
ATOM 836 O O . THR A 1 118 ? -6.02 -24.641 -16.469 1 93.19 118 THR A O 1
ATOM 839 N N . ASN A 1 119 ? -6.945 -22.703 -15.859 1 94.75 119 ASN A N 1
ATOM 840 C CA . ASN A 1 119 ? -7.969 -23.234 -14.961 1 94.75 119 ASN A CA 1
ATOM 841 C C . ASN A 1 119 ? -7.352 -24.109 -13.875 1 94.75 119 ASN A C 1
ATOM 843 O O . ASN A 1 119 ? -7.973 -25.078 -13.422 1 94.75 119 ASN A O 1
ATOM 847 N N . SER A 1 120 ? -6.164 -23.828 -13.469 1 97.62 120 SER A N 1
ATOM 848 C CA . SER A 1 120 ? -5.473 -24.594 -12.445 1 97.62 120 SER A CA 1
ATOM 849 C C . SER A 1 120 ? -4.93 -23.703 -11.344 1 97.62 120 SER A C 1
ATOM 851 O O . SER A 1 120 ? -4.641 -22.531 -11.578 1 97.62 120 SER A O 1
ATOM 853 N N . PHE A 1 121 ? -4.852 -24.25 -10.156 1 97.75 121 PHE A N 1
ATOM 854 C CA . PHE A 1 121 ? -4.195 -23.578 -9.039 1 97.75 121 PHE A CA 1
ATOM 855 C C . PHE A 1 121 ? -3.043 -24.406 -8.5 1 97.75 121 PHE A C 1
ATOM 857 O O . PHE A 1 121 ? -2.555 -24.172 -7.398 1 97.75 121 PHE A O 1
ATOM 864 N N . THR A 1 122 ? -2.674 -25.469 -9.227 1 98.56 122 THR A N 1
ATOM 865 C CA . THR A 1 122 ? -1.475 -26.234 -8.906 1 98.56 122 THR A CA 1
ATOM 866 C C . THR A 1 122 ? -0.223 -25.516 -9.398 1 98.56 122 THR A C 1
ATOM 868 O O . THR A 1 122 ? -0.099 -25.219 -10.586 1 98.56 122 THR A O 1
ATOM 871 N N . ILE A 1 123 ? 0.672 -25.281 -8.523 1 98.69 123 ILE A N 1
ATOM 872 C CA . ILE A 1 123 ? 1.857 -24.5 -8.891 1 98.69 123 ILE A CA 1
ATOM 873 C C . ILE A 1 123 ? 2.748 -25.328 -9.812 1 98.69 123 ILE A C 1
ATOM 875 O O . ILE A 1 123 ? 3.045 -26.5 -9.523 1 98.69 123 ILE A O 1
ATOM 879 N N . LYS A 1 124 ? 3.24 -24.688 -10.93 1 97.62 124 LYS A N 1
ATOM 880 C CA . LYS A 1 124 ? 4.168 -25.297 -11.891 1 97.62 124 LYS A CA 1
ATOM 881 C C . LYS A 1 124 ? 5.609 -25.188 -11.398 1 97.62 124 LYS A C 1
ATOM 883 O O . LYS A 1 124 ? 5.91 -24.391 -10.508 1 97.62 124 LYS A O 1
ATOM 888 N N . PRO A 1 125 ? 6.531 -25.984 -12.039 1 96.62 125 PRO A N 1
ATOM 889 C CA . PRO A 1 125 ? 7.934 -25.922 -11.633 1 96.62 125 PRO A CA 1
ATOM 890 C C . PRO A 1 125 ? 8.508 -24.5 -11.695 1 96.62 125 PRO A C 1
ATOM 892 O O . PRO A 1 125 ? 9.234 -24.094 -10.781 1 96.62 125 PRO A O 1
ATOM 895 N N . GLY A 1 126 ? 8.125 -23.781 -12.758 1 94.5 126 GLY A N 1
ATOM 896 C CA . GLY A 1 126 ? 8.57 -22.406 -12.844 1 94.5 126 GLY A CA 1
ATOM 897 C C . GLY A 1 126 ? 8.086 -21.547 -11.695 1 94.5 126 GLY A C 1
ATOM 898 O O . GLY A 1 126 ? 8.828 -20.703 -11.188 1 94.5 126 GLY A O 1
ATOM 899 N N . GLY A 1 127 ? 6.863 -21.734 -11.258 1 96.94 127 GLY A N 1
ATOM 900 C CA . GLY A 1 127 ? 6.312 -21.047 -10.109 1 96.94 127 GLY A CA 1
ATOM 901 C C . GLY A 1 127 ? 7.027 -21.375 -8.812 1 96.94 127 GLY A C 1
ATOM 902 O O . GLY A 1 127 ? 7.293 -20.484 -8 1 96.94 127 GLY A O 1
ATOM 903 N N . TRP A 1 128 ? 7.352 -22.656 -8.672 1 97.69 128 TRP A N 1
ATOM 904 C CA . TRP A 1 128 ? 8.07 -23.062 -7.469 1 97.69 128 TRP A CA 1
ATOM 905 C C . TRP A 1 128 ? 9.438 -22.391 -7.391 1 97.69 128 TRP A C 1
ATOM 907 O O . TRP A 1 128 ? 9.875 -21.969 -6.316 1 97.69 128 TRP A O 1
ATOM 917 N N . ALA A 1 129 ? 10.078 -22.25 -8.516 1 96.44 129 ALA A N 1
ATOM 918 C CA . ALA A 1 129 ? 11.375 -21.578 -8.562 1 96.44 129 ALA A CA 1
ATOM 919 C C . ALA A 1 129 ? 11.242 -20.109 -8.148 1 96.44 129 ALA A C 1
ATOM 921 O O . ALA A 1 129 ? 12.062 -19.594 -7.383 1 96.44 129 ALA A O 1
ATOM 922 N N . GLU A 1 130 ? 10.188 -19.469 -8.664 1 96.75 130 GLU A N 1
ATOM 923 C CA . GLU A 1 130 ? 9.953 -18.078 -8.32 1 96.75 130 GLU A CA 1
ATOM 924 C C . GLU A 1 130 ? 9.641 -17.922 -6.832 1 96.75 130 GLU A C 1
ATOM 926 O O . GLU A 1 130 ? 10.148 -17.016 -6.176 1 96.75 130 GLU A O 1
ATOM 931 N N . VAL A 1 131 ? 8.828 -18.797 -6.309 1 98 131 VAL A N 1
ATOM 932 C CA . VAL A 1 131 ? 8.445 -18.75 -4.902 1 98 131 VAL A CA 1
ATOM 933 C C . VAL A 1 131 ? 9.688 -18.906 -4.027 1 98 131 VAL A C 1
ATOM 935 O O . VAL A 1 131 ? 9.844 -18.219 -3.021 1 98 131 VAL A O 1
ATOM 938 N N . ASN A 1 132 ? 10.57 -19.797 -4.406 1 97.62 132 ASN A N 1
ATOM 939 C CA . ASN A 1 132 ? 11.797 -20.016 -3.643 1 97.62 132 ASN A CA 1
ATOM 940 C C . ASN A 1 132 ? 12.656 -18.75 -3.596 1 97.62 132 ASN A C 1
ATOM 942 O O . ASN A 1 132 ? 13.164 -18.391 -2.535 1 97.62 132 ASN A O 1
ATOM 946 N N . ARG A 1 133 ? 12.789 -18.109 -4.723 1 97 133 ARG A N 1
ATOM 947 C CA . ARG A 1 133 ? 13.594 -16.891 -4.785 1 97 133 ARG A CA 1
ATOM 948 C C . ARG A 1 133 ? 13 -15.797 -3.902 1 97 133 ARG A C 1
ATOM 950 O O . ARG A 1 133 ? 13.719 -15.141 -3.148 1 97 133 ARG A O 1
ATOM 957 N N . VAL A 1 134 ? 11.703 -15.609 -3.945 1 97.94 134 VAL A N 1
ATOM 958 C CA . VAL A 1 134 ? 11.023 -14.586 -3.158 1 97.94 134 VAL A CA 1
ATOM 959 C C . VAL A 1 134 ? 11.117 -14.93 -1.674 1 97.94 134 VAL A C 1
ATOM 961 O O . VAL A 1 134 ? 11.398 -14.062 -0.845 1 97.94 134 VAL A O 1
ATOM 964 N N . ALA A 1 135 ? 10.914 -16.203 -1.357 1 98.69 135 ALA A N 1
ATOM 965 C CA . ALA A 1 135 ? 10.953 -16.656 0.033 1 98.69 135 ALA A CA 1
ATOM 966 C C . ALA A 1 135 ? 12.32 -16.406 0.654 1 98.69 135 ALA A C 1
ATOM 968 O O . ALA A 1 135 ? 12.422 -16.031 1.827 1 98.69 135 ALA A O 1
ATOM 969 N N . THR A 1 136 ? 13.328 -16.594 -0.102 1 98.25 136 THR A N 1
ATOM 970 C CA . THR A 1 136 ? 14.688 -16.344 0.373 1 98.25 136 THR A CA 1
ATOM 971 C C . THR A 1 136 ? 14.852 -14.898 0.827 1 98.25 136 THR A C 1
ATOM 973 O O . THR A 1 136 ? 15.406 -14.633 1.896 1 98.25 136 THR A O 1
ATOM 976 N N . VAL A 1 137 ? 14.32 -13.992 0.053 1 98.44 137 VAL A N 1
ATOM 977 C CA . VAL A 1 137 ? 14.406 -12.578 0.393 1 98.44 137 VAL A CA 1
ATOM 978 C C . VAL A 1 137 ? 13.516 -12.281 1.601 1 98.44 137 VAL A C 1
ATOM 980 O O . VAL A 1 137 ? 13.938 -11.594 2.533 1 98.44 137 VAL A O 1
ATOM 983 N N . LEU A 1 138 ? 12.281 -12.773 1.626 1 98.56 138 LEU A N 1
ATOM 984 C CA . LEU A 1 138 ? 11.328 -12.508 2.697 1 98.56 138 LEU A CA 1
ATOM 985 C C . LEU A 1 138 ? 11.859 -13.008 4.035 1 98.56 138 LEU A C 1
ATOM 987 O O . LEU A 1 138 ? 11.617 -12.391 5.074 1 98.56 138 LEU A O 1
ATOM 991 N N . ASN A 1 139 ? 12.578 -14.117 4.02 1 98.69 139 ASN A N 1
ATOM 992 C CA . ASN A 1 139 ? 13.133 -14.672 5.246 1 98.69 139 ASN A CA 1
ATOM 993 C C . ASN A 1 139 ? 14.25 -13.789 5.801 1 98.69 139 ASN A C 1
ATOM 995 O O . ASN A 1 139 ? 14.477 -13.75 7.012 1 98.69 139 ASN A O 1
ATOM 999 N N . LYS A 1 140 ? 14.93 -13.055 4.969 1 98.25 140 LYS A N 1
ATOM 1000 C CA . LYS A 1 140 ? 15.977 -12.125 5.383 1 98.25 140 LYS A CA 1
ATOM 1001 C C . LYS A 1 140 ? 15.375 -10.875 6.02 1 98.25 140 LYS A C 1
ATOM 1003 O O . LYS A 1 140 ? 16.062 -10.164 6.758 1 98.25 140 LYS A O 1
ATOM 1008 N N . TYR A 1 141 ? 14.164 -10.555 5.711 1 96.94 141 TYR A N 1
ATOM 1009 C CA . TYR A 1 141 ? 13.5 -9.336 6.168 1 96.94 141 TYR A CA 1
ATOM 1010 C C . TYR A 1 141 ? 12.195 -9.672 6.891 1 96.94 141 TYR A C 1
ATOM 1012 O O . TYR A 1 141 ? 11.109 -9.359 6.395 1 96.94 141 TYR A O 1
ATOM 1020 N N . PRO A 1 142 ? 12.266 -10.18 8.141 1 96.38 142 PRO A N 1
ATOM 1021 C CA . PRO A 1 142 ? 11.094 -10.719 8.828 1 96.38 142 PRO A CA 1
ATOM 1022 C C . PRO A 1 142 ? 10.156 -9.633 9.352 1 96.38 142 PRO A C 1
ATOM 1024 O O . PRO A 1 142 ? 9.031 -9.93 9.758 1 96.38 142 PRO A O 1
ATOM 1027 N N . ASN A 1 143 ? 10.555 -8.367 9.312 1 93.06 143 ASN A N 1
ATOM 1028 C CA . ASN A 1 143 ? 9.742 -7.312 9.898 1 93.06 143 ASN A CA 1
ATOM 1029 C C . ASN A 1 143 ? 8.828 -6.668 8.859 1 93.06 143 ASN A C 1
ATOM 1031 O O . ASN A 1 143 ? 8.758 -5.441 8.758 1 93.06 143 ASN A O 1
ATOM 1035 N N . THR A 1 144 ? 8.211 -7.504 8.062 1 95.06 144 THR A N 1
ATOM 1036 C CA . THR A 1 144 ? 7.23 -7.086 7.07 1 95.06 144 THR A CA 1
ATOM 1037 C C . THR A 1 144 ? 6.016 -8.016 7.094 1 95.06 144 THR A C 1
ATOM 1039 O O . THR A 1 144 ? 6.105 -9.156 7.551 1 95.06 144 THR A O 1
ATOM 1042 N N . ASN A 1 145 ? 4.875 -7.457 6.738 1 92.69 145 ASN A N 1
ATOM 1043 C CA . ASN A 1 145 ? 3.691 -8.242 6.406 1 92.69 145 ASN A CA 1
ATOM 1044 C C . ASN A 1 145 ? 3.586 -8.484 4.902 1 92.69 145 ASN A C 1
ATOM 1046 O O . ASN A 1 145 ? 4.047 -7.664 4.105 1 92.69 145 ASN A O 1
ATOM 1050 N N . ILE A 1 146 ? 2.938 -9.688 4.617 1 96.25 146 ILE A N 1
ATOM 1051 C CA . ILE A 1 146 ? 2.873 -10.109 3.221 1 96.25 146 ILE A CA 1
ATOM 1052 C C . ILE A 1 146 ? 1.42 -10.352 2.82 1 96.25 146 ILE A C 1
ATOM 1054 O O . ILE A 1 146 ? 0.678 -11.031 3.527 1 96.25 146 ILE A O 1
ATOM 1058 N N . LYS A 1 147 ? 0.98 -9.719 1.784 1 94 147 LYS A N 1
ATOM 1059 C CA . LYS A 1 147 ? -0.276 -10.062 1.125 1 94 147 LYS A CA 1
ATOM 1060 C C . LYS A 1 147 ? -0.024 -10.742 -0.218 1 94 147 LYS A C 1
ATOM 1062 O O . LYS A 1 147 ? 0.626 -10.172 -1.096 1 94 147 LYS A O 1
ATOM 1067 N N . VAL A 1 148 ? -0.507 -11.969 -0.347 1 97.12 148 VAL A N 1
ATOM 1068 C CA . VAL A 1 148 ? -0.505 -12.648 -1.637 1 97.12 148 VAL A CA 1
ATOM 1069 C C . VAL A 1 148 ? -1.858 -12.469 -2.32 1 97.12 148 VAL A C 1
ATOM 1071 O O . VAL A 1 148 ? -2.883 -12.945 -1.823 1 97.12 148 VAL A O 1
ATOM 1074 N N . ALA A 1 149 ? -1.798 -11.781 -3.463 1 95.75 149 ALA A N 1
ATOM 1075 C CA . ALA A 1 149 ? -3.033 -11.461 -4.176 1 95.75 149 ALA A CA 1
ATOM 1076 C C . ALA A 1 149 ? -3.117 -12.219 -5.496 1 95.75 149 ALA A C 1
ATOM 1078 O O . ALA A 1 149 ? -2.174 -12.203 -6.289 1 95.75 149 ALA A O 1
ATOM 1079 N N . GLY A 1 150 ? -4.23 -12.93 -5.664 1 96.5 150 GLY A N 1
ATOM 1080 C CA . GLY A 1 150 ? -4.535 -13.555 -6.941 1 96.5 150 GLY A CA 1
ATOM 1081 C C . GLY A 1 150 ? -5.523 -12.758 -7.773 1 96.5 150 GLY A C 1
ATOM 1082 O O . GLY A 1 150 ? -6.504 -12.227 -7.242 1 96.5 150 GLY A O 1
ATOM 1083 N N . HIS A 1 151 ? -5.219 -12.695 -9.062 1 95.12 151 HIS A N 1
ATOM 1084 C CA . HIS A 1 151 ? -6.074 -11.984 -10 1 95.12 151 HIS A CA 1
ATOM 1085 C C . HIS A 1 151 ? -6.359 -12.828 -11.234 1 95.12 151 HIS A C 1
ATOM 1087 O O . HIS A 1 151 ? -5.508 -13.602 -11.672 1 95.12 151 HIS A O 1
ATOM 1093 N N . THR A 1 152 ? -7.566 -12.648 -11.734 1 96 152 THR A N 1
ATOM 1094 C CA . THR A 1 152 ? -7.934 -13.273 -13 1 96 152 THR A CA 1
ATOM 1095 C C . THR A 1 152 ? -8.305 -12.219 -14.039 1 96 152 THR A C 1
ATOM 1097 O O . THR A 1 152 ? -8.414 -11.031 -13.719 1 96 152 THR A O 1
ATOM 1100 N N . ASP A 1 153 ? -8.297 -12.609 -15.281 1 96.06 153 ASP A N 1
ATOM 1101 C CA . ASP A 1 153 ? -8.984 -11.781 -16.266 1 96.06 153 ASP A CA 1
ATOM 1102 C C . ASP A 1 153 ? -10.5 -11.875 -16.109 1 96.06 153 ASP A C 1
ATOM 1104 O O . ASP A 1 153 ? -10.992 -12.469 -15.141 1 96.06 153 ASP A O 1
ATOM 1108 N N . SER A 1 154 ? -11.227 -11.273 -17.047 1 93.44 154 SER A N 1
ATOM 1109 C CA . SER A 1 154 ? -12.672 -11.211 -16.891 1 93.44 154 SER A CA 1
ATOM 1110 C C . SER A 1 154 ? -13.367 -12.242 -17.781 1 93.44 154 SER A C 1
ATOM 1112 O O . SER A 1 154 ? -14.578 -12.188 -17.969 1 93.44 154 SER A O 1
ATOM 1114 N N . LEU A 1 155 ? -12.57 -13.133 -18.328 1 94.12 155 LEU A N 1
ATOM 1115 C CA . LEU A 1 155 ? -13.172 -14.18 -19.141 1 94.12 155 LEU A CA 1
ATOM 1116 C C . LEU A 1 155 ? -13.797 -15.258 -18.25 1 94.12 155 LEU A C 1
ATOM 1118 O O . LEU A 1 155 ? -13.219 -15.648 -17.234 1 94.12 155 LEU A O 1
ATOM 1122 N N . GLY A 1 156 ? -14.969 -15.742 -18.641 1 93.19 156 GLY A N 1
ATOM 1123 C CA . GLY A 1 156 ? -15.633 -16.797 -17.891 1 93.19 156 GLY A CA 1
ATOM 1124 C C . GLY A 1 156 ? -16.547 -16.266 -16.797 1 93.19 156 GLY A C 1
ATOM 1125 O O . GLY A 1 156 ? -16.953 -15.102 -16.828 1 93.19 156 GLY A O 1
ATOM 1126 N N . ASN A 1 157 ? -16.891 -17.188 -15.883 1 94.69 157 ASN A N 1
ATOM 1127 C CA . ASN A 1 157 ? -17.828 -16.891 -14.797 1 94.69 157 ASN A CA 1
ATOM 1128 C C . ASN A 1 157 ? -17.141 -16.125 -13.672 1 94.69 157 ASN A C 1
ATOM 1130 O O . ASN A 1 157 ? -16.078 -16.531 -13.195 1 94.69 157 ASN A O 1
ATOM 1134 N N . GLU A 1 158 ? -17.75 -15.078 -13.258 1 90.81 158 GLU A N 1
ATOM 1135 C CA . GLU A 1 158 ? -17.156 -14.219 -12.234 1 90.81 158 GLU A CA 1
ATOM 1136 C C . GLU A 1 158 ? -16.953 -14.984 -10.922 1 90.81 158 GLU A C 1
ATOM 1138 O O . GLU A 1 158 ? -15.922 -14.844 -10.273 1 90.81 158 GLU A O 1
ATOM 1143 N N . ALA A 1 159 ? -17.969 -15.805 -10.594 1 89.94 159 ALA A N 1
ATOM 1144 C CA . ALA A 1 159 ? -17.859 -16.578 -9.359 1 89.94 159 ALA A CA 1
ATOM 1145 C C . ALA A 1 159 ? -16.734 -17.594 -9.438 1 89.94 159 ALA A C 1
ATOM 1147 O O . ALA A 1 159 ? -16 -17.797 -8.461 1 89.94 159 ALA A O 1
ATOM 1148 N N . TYR A 1 160 ? -16.625 -18.203 -10.57 1 93.56 160 TYR A N 1
ATOM 1149 C CA . TYR A 1 160 ? -15.547 -19.156 -10.766 1 93.56 160 TYR A CA 1
ATOM 1150 C C . TYR A 1 160 ? -14.188 -18.469 -10.695 1 93.56 160 TYR A C 1
ATOM 1152 O O . TYR A 1 160 ? -13.266 -18.953 -10.031 1 93.56 160 TYR A O 1
ATOM 1160 N N . ASN A 1 161 ? -14.102 -17.281 -11.383 1 94.81 161 ASN A N 1
ATOM 1161 C CA . ASN A 1 161 ? -12.859 -16.516 -11.391 1 94.81 161 ASN A CA 1
ATOM 1162 C C . ASN A 1 161 ? -12.469 -16.078 -9.977 1 94.81 161 ASN A C 1
ATOM 1164 O O . ASN A 1 161 ? -11.281 -16.078 -9.633 1 94.81 161 ASN A O 1
ATOM 1168 N N . GLN A 1 162 ? -13.445 -15.781 -9.203 1 91.62 162 GLN A N 1
ATOM 1169 C CA . GLN A 1 162 ? -13.195 -15.422 -7.816 1 91.62 162 GLN A CA 1
ATOM 1170 C C . GLN A 1 162 ? -12.602 -16.594 -7.043 1 91.62 162 GLN A C 1
ATOM 1172 O O . GLN A 1 162 ? -11.578 -16.453 -6.375 1 91.62 162 GLN A O 1
ATOM 1177 N N . GLN A 1 163 ? -13.211 -17.719 -7.18 1 93.75 163 GLN A N 1
ATOM 1178 C CA . GLN A 1 163 ? -12.742 -18.906 -6.477 1 93.75 163 GLN A CA 1
ATOM 1179 C C . GLN A 1 163 ? -11.344 -19.312 -6.938 1 93.75 163 GLN A C 1
ATOM 1181 O O . GLN A 1 163 ? -10.492 -19.656 -6.117 1 93.75 163 GLN A O 1
ATOM 1186 N N . LEU A 1 164 ? -11.156 -19.219 -8.227 1 96.5 164 LEU A N 1
ATOM 1187 C CA . LEU A 1 164 ? -9.852 -19.547 -8.797 1 96.5 164 LEU A CA 1
ATOM 1188 C C . LEU A 1 164 ? -8.758 -18.656 -8.234 1 96.5 164 LEU A C 1
ATOM 1190 O O . LEU A 1 164 ? -7.703 -19.141 -7.82 1 96.5 164 LEU A O 1
ATOM 1194 N N . SER A 1 165 ? -9 -17.391 -8.148 1 96.56 165 SER A N 1
ATOM 1195 C CA . SER A 1 165 ? -8.016 -16.453 -7.652 1 96.56 165 SER A CA 1
ATOM 1196 C C . SER A 1 165 ? -7.711 -16.688 -6.176 1 96.56 165 SER A C 1
ATOM 1198 O O . SER A 1 165 ? -6.574 -16.516 -5.73 1 96.56 165 SER A O 1
ATOM 1200 N N . GLU A 1 166 ? -8.656 -17.094 -5.41 1 94.62 166 GLU A N 1
ATOM 1201 C CA . GLU A 1 166 ? -8.461 -17.422 -4 1 94.62 166 GLU A CA 1
ATOM 1202 C C . GLU A 1 166 ? -7.566 -18.641 -3.834 1 94.62 166 GLU A C 1
ATOM 1204 O O . GLU A 1 166 ? -6.641 -18.641 -3.023 1 94.62 166 GLU A O 1
ATOM 1209 N N . ARG A 1 167 ? -7.883 -19.594 -4.574 1 96.62 167 ARG A N 1
ATOM 1210 C CA . ARG A 1 167 ? -7.129 -20.844 -4.477 1 96.62 167 ARG A CA 1
ATOM 1211 C C . ARG A 1 167 ? -5.688 -20.641 -4.93 1 96.62 167 ARG A C 1
ATOM 1213 O O . ARG A 1 167 ? -4.762 -21.203 -4.332 1 96.62 167 ARG A O 1
ATOM 1220 N N . ARG A 1 168 ? -5.5 -19.828 -5.922 1 98 168 ARG A N 1
ATOM 1221 C CA . ARG A 1 168 ? -4.156 -19.547 -6.418 1 98 168 ARG A CA 1
ATOM 1222 C C . ARG A 1 168 ? -3.357 -18.734 -5.402 1 98 168 ARG A C 1
ATOM 1224 O O . ARG A 1 168 ? -2.188 -19.031 -5.145 1 98 168 ARG A O 1
ATOM 1231 N N . ALA A 1 169 ? -4.027 -17.75 -4.781 1 97.19 169 ALA A N 1
ATOM 1232 C CA . ALA A 1 169 ? -3.363 -16.984 -3.734 1 97.19 169 ALA A CA 1
ATOM 1233 C C . ALA A 1 169 ? -2.969 -17.875 -2.562 1 97.19 169 ALA A C 1
ATOM 1235 O O . ALA A 1 169 ? -1.86 -17.766 -2.035 1 97.19 169 ALA A O 1
ATOM 1236 N N . ARG A 1 170 ? -3.818 -18.797 -2.203 1 97.31 170 ARG A N 1
ATOM 1237 C CA . ARG A 1 170 ? -3.545 -19.703 -1.093 1 97.31 170 ARG A CA 1
ATOM 1238 C C . ARG A 1 170 ? -2.422 -20.672 -1.441 1 97.31 170 ARG A C 1
ATOM 1240 O O . ARG A 1 170 ? -1.586 -20.984 -0.594 1 97.31 170 ARG A O 1
ATOM 1247 N N . ALA A 1 171 ? -2.455 -21.125 -2.643 1 98.69 171 ALA A N 1
ATOM 1248 C CA . ALA A 1 171 ? -1.384 -22.016 -3.084 1 98.69 171 ALA A CA 1
ATOM 1249 C C . ALA A 1 171 ? -0.022 -21.328 -2.959 1 98.69 171 ALA A C 1
ATOM 1251 O O . ALA A 1 171 ? 0.933 -21.938 -2.459 1 98.69 171 ALA A O 1
ATOM 1252 N N . VAL A 1 172 ? 0.053 -20.078 -3.338 1 98.75 172 VAL A N 1
ATOM 1253 C CA . VAL A 1 172 ? 1.307 -19.328 -3.281 1 98.75 172 VAL A CA 1
ATOM 1254 C C . VAL A 1 172 ? 1.682 -19.062 -1.825 1 98.75 172 VAL A C 1
ATOM 1256 O O . VAL A 1 172 ? 2.846 -19.203 -1.44 1 98.75 172 VAL A O 1
ATOM 1259 N N . LYS A 1 173 ? 0.706 -18.672 -0.984 1 98.25 173 LYS A N 1
ATOM 1260 C CA . LYS A 1 173 ? 0.961 -18.516 0.445 1 98.25 173 LYS A CA 1
ATOM 1261 C C . LYS A 1 173 ? 1.571 -19.797 1.034 1 98.25 173 LYS A C 1
ATOM 1263 O O . LYS A 1 173 ? 2.588 -19.734 1.729 1 98.25 173 LYS A O 1
ATOM 1268 N N . ASN A 1 174 ? 0.934 -20.906 0.728 1 98.62 174 ASN A N 1
ATOM 1269 C CA . ASN A 1 174 ? 1.393 -22.172 1.284 1 98.62 174 ASN A CA 1
ATOM 1270 C C . ASN A 1 174 ? 2.797 -22.531 0.801 1 98.62 174 ASN A C 1
ATOM 1272 O O . ASN A 1 174 ? 3.6 -23.078 1.558 1 98.62 174 ASN A O 1
ATOM 1276 N N . ALA A 1 175 ? 3.047 -22.219 -0.446 1 98.81 175 ALA A N 1
ATOM 1277 C CA . ALA A 1 175 ? 4.387 -22.453 -0.976 1 98.81 175 ALA A CA 1
ATOM 1278 C C . ALA A 1 175 ? 5.422 -21.594 -0.25 1 98.81 175 ALA A C 1
ATOM 1280 O O . ALA A 1 175 ? 6.52 -22.062 0.061 1 98.81 175 ALA A O 1
ATOM 1281 N N . LEU A 1 176 ? 5.086 -20.297 0.032 1 98.81 176 LEU A N 1
ATOM 1282 C CA . LEU A 1 176 ? 5.98 -19.438 0.792 1 98.81 176 LEU A CA 1
ATOM 1283 C C . LEU A 1 176 ? 6.254 -20.016 2.176 1 98.81 176 LEU A C 1
ATOM 1285 O O . LEU A 1 176 ? 7.395 -20 2.643 1 98.81 176 LEU A O 1
ATOM 1289 N N . ILE A 1 177 ? 5.23 -20.531 2.787 1 98.81 177 ILE A N 1
ATOM 1290 C CA . ILE A 1 177 ? 5.367 -21.125 4.109 1 98.81 177 ILE A CA 1
ATOM 1291 C C . ILE A 1 177 ? 6.277 -22.344 4.035 1 98.81 177 ILE A C 1
ATOM 1293 O O . ILE A 1 177 ? 7.125 -22.547 4.906 1 98.81 177 ILE A O 1
ATOM 1297 N N . GLN A 1 178 ? 6.117 -23.141 3 1 98.62 178 GLN A N 1
ATOM 1298 C CA . GLN A 1 178 ? 6.941 -24.328 2.812 1 98.62 178 GLN A CA 1
ATOM 1299 C C . GLN A 1 178 ? 8.422 -23.953 2.691 1 98.62 178 GLN A C 1
ATOM 1301 O O . GLN A 1 178 ? 9.289 -24.719 3.107 1 98.62 178 GLN A O 1
ATOM 1306 N N . TYR A 1 179 ? 8.625 -22.797 2.203 1 98.62 179 TYR A N 1
ATOM 1307 C CA . TYR A 1 179 ? 10.008 -22.359 2.051 1 98.62 179 TYR A CA 1
ATOM 1308 C C . TYR A 1 179 ? 10.453 -21.547 3.256 1 98.62 179 TYR A C 1
ATOM 1310 O O . TYR A 1 179 ? 11.484 -20.859 3.205 1 98.62 179 TYR A O 1
ATOM 1318 N N . GLY A 1 180 ? 9.703 -21.406 4.281 1 98.62 180 GLY A N 1
ATOM 1319 C CA . GLY A 1 180 ? 10.203 -20.953 5.562 1 98.62 180 GLY A CA 1
ATOM 1320 C C . GLY A 1 180 ? 9.633 -19.609 5.98 1 98.62 180 GLY A C 1
ATOM 1321 O O . GLY A 1 180 ? 9.953 -19.094 7.059 1 98.62 180 GLY A O 1
ATOM 1322 N N . VAL A 1 181 ? 8.812 -19 5.195 1 98.81 181 VAL A N 1
ATOM 1323 C CA . VAL A 1 181 ? 8.227 -17.734 5.582 1 98.81 181 VAL A CA 1
ATOM 1324 C C . VAL A 1 181 ? 7.164 -17.953 6.66 1 98.81 181 VAL A C 1
ATOM 1326 O O . VAL A 1 181 ? 6.32 -18.844 6.531 1 98.81 181 VAL A O 1
ATOM 1329 N N . ASN A 1 182 ? 7.238 -17.172 7.766 1 98.12 182 ASN A N 1
ATOM 1330 C CA . ASN A 1 182 ? 6.273 -17.297 8.852 1 98.12 182 ASN A CA 1
ATOM 1331 C C . ASN A 1 182 ? 4.848 -17.031 8.367 1 98.12 182 ASN A C 1
ATOM 1333 O O . ASN A 1 182 ? 4.535 -15.945 7.895 1 98.12 182 ASN A O 1
ATOM 1337 N N . GLY A 1 183 ? 3.986 -17.969 8.531 1 96.62 183 GLY A N 1
ATOM 1338 C CA . GLY A 1 183 ? 2.625 -17.906 8.023 1 96.62 183 GLY A CA 1
ATOM 1339 C C . GLY A 1 183 ? 1.791 -16.828 8.68 1 96.62 183 GLY A C 1
ATOM 1340 O O . GLY A 1 183 ? 0.817 -16.344 8.094 1 96.62 183 GLY A O 1
ATOM 1341 N N . ASN A 1 184 ? 2.182 -16.406 9.828 1 93.94 184 ASN A N 1
ATOM 1342 C CA . ASN A 1 184 ? 1.428 -15.398 10.562 1 93.94 184 ASN A CA 1
ATOM 1343 C C . ASN A 1 184 ? 1.507 -14.031 9.891 1 93.94 184 ASN A C 1
ATOM 1345 O O . ASN A 1 184 ? 0.658 -13.172 10.117 1 93.94 184 ASN A O 1
ATOM 1349 N N . ARG A 1 185 ? 2.523 -13.859 9.031 1 94.06 185 ARG A N 1
ATOM 1350 C CA . ARG A 1 185 ? 2.654 -12.547 8.414 1 94.06 185 ARG A CA 1
ATOM 1351 C C . ARG A 1 185 ? 2.16 -12.562 6.973 1 94.06 185 ARG A C 1
ATOM 1353 O O . ARG A 1 185 ? 2.346 -11.594 6.234 1 94.06 185 ARG A O 1
ATOM 1360 N N . ILE A 1 186 ? 1.526 -13.797 6.598 1 95.69 186 ILE A N 1
ATOM 1361 C CA . ILE A 1 186 ? 1.077 -13.891 5.211 1 95.69 186 ILE A CA 1
ATOM 1362 C C . ILE A 1 186 ? -0.448 -13.953 5.168 1 95.69 186 ILE A C 1
ATOM 1364 O O . ILE A 1 186 ? -1.062 -14.766 5.855 1 95.69 186 ILE A O 1
ATOM 1368 N N . ARG A 1 187 ? -0.97 -13.117 4.387 1 91.56 187 ARG A N 1
ATOM 1369 C CA . ARG A 1 187 ? -2.387 -13.195 4.047 1 91.56 187 ARG A CA 1
ATOM 1370 C C . ARG A 1 187 ? -2.58 -13.445 2.557 1 91.56 187 ARG A C 1
ATOM 1372 O O . ARG A 1 187 ? -1.861 -12.883 1.729 1 91.56 187 ARG A O 1
ATOM 1379 N N . ALA A 1 188 ? -3.559 -14.305 2.271 1 93.69 188 ALA A N 1
ATOM 1380 C CA . ALA A 1 188 ? -3.918 -14.57 0.879 1 93.69 188 ALA A CA 1
ATOM 1381 C C . ALA A 1 188 ? -5.285 -13.977 0.545 1 93.69 188 ALA A C 1
ATOM 1383 O O . ALA A 1 188 ? -6.238 -14.133 1.312 1 93.69 188 ALA A O 1
ATOM 1384 N N . ILE A 1 189 ? -5.309 -13.297 -0.585 1 90.88 189 ILE A N 1
ATOM 1385 C CA . ILE A 1 189 ? -6.566 -12.703 -1.027 1 90.88 189 ILE A CA 1
ATOM 1386 C C . ILE A 1 189 ? -6.762 -12.961 -2.52 1 90.88 189 ILE A C 1
ATOM 1388 O O . ILE A 1 189 ? -5.844 -12.75 -3.316 1 90.88 189 ILE A O 1
ATOM 1392 N N . GLY A 1 190 ? -7.918 -13.469 -2.828 1 93.19 190 GLY A N 1
ATOM 1393 C CA . GLY A 1 190 ? -8.328 -13.531 -4.219 1 93.19 190 GLY A CA 1
ATOM 1394 C C . GLY A 1 190 ? -9.211 -12.367 -4.637 1 93.19 190 GLY A C 1
ATOM 1395 O O . GLY A 1 190 ? -10.25 -12.125 -4.027 1 93.19 190 GLY A O 1
ATOM 1396 N N . TYR A 1 191 ? -8.797 -11.672 -5.711 1 90.5 191 TYR A N 1
ATOM 1397 C CA . TYR A 1 191 ? -9.57 -10.516 -6.16 1 90.5 191 TYR A CA 1
ATOM 1398 C C . TYR A 1 191 ? -10.391 -10.859 -7.395 1 90.5 191 TYR A C 1
ATOM 1400 O O . TYR A 1 191 ? -11.211 -10.047 -7.844 1 90.5 191 TYR A O 1
ATOM 1408 N N . GLY A 1 192 ? -10.234 -12.094 -7.855 1 93.5 192 GLY A N 1
ATOM 1409 C CA . GLY A 1 192 ? -10.898 -12.391 -9.117 1 93.5 192 GLY A CA 1
ATOM 1410 C C . GLY A 1 192 ? -10.617 -11.359 -10.195 1 93.5 192 GLY A C 1
ATOM 1411 O O . GLY A 1 192 ? -9.469 -11 -10.43 1 93.5 192 GLY A O 1
ATOM 1412 N N . GLU A 1 193 ? -11.633 -10.906 -10.75 1 92.25 193 GLU A N 1
ATOM 1413 C CA . GLU A 1 193 ? -11.508 -9.977 -11.867 1 92.25 193 GLU A CA 1
ATOM 1414 C C . GLU A 1 193 ? -11.797 -8.539 -11.43 1 92.25 193 GLU A C 1
ATOM 1416 O O . GLU A 1 193 ? -11.922 -7.645 -12.266 1 92.25 193 GLU A O 1
ATOM 1421 N N . SER A 1 194 ? -11.828 -8.25 -10.172 1 87.31 194 SER A N 1
ATOM 1422 C CA . SER A 1 194 ? -12.398 -7.008 -9.648 1 87.31 194 SER A CA 1
ATOM 1423 C C . SER A 1 194 ? -11.375 -5.871 -9.695 1 87.31 194 SER A C 1
ATOM 1425 O O . SER A 1 194 ? -11.734 -4.707 -9.531 1 87.31 194 SER A O 1
ATOM 1427 N N . LEU A 1 195 ? -10.102 -6.223 -9.992 1 89.25 195 LEU A N 1
ATOM 1428 C CA . LEU A 1 195 ? -9.055 -5.199 -10.023 1 89.25 195 LEU A CA 1
ATOM 1429 C C . LEU A 1 195 ? -8.188 -5.348 -11.266 1 89.25 195 LEU A C 1
ATOM 1431 O O . LEU A 1 195 ? -6.992 -5.625 -11.164 1 89.25 195 LEU A O 1
ATOM 1435 N N . PRO A 1 196 ? -8.797 -5.047 -12.375 1 90.19 196 PRO A N 1
ATOM 1436 C CA . PRO A 1 196 ? -7.988 -5.09 -13.594 1 90.19 196 PRO A CA 1
ATOM 1437 C C . PRO A 1 196 ? -6.938 -3.982 -13.648 1 90.19 196 PRO A C 1
ATOM 1439 O O . PRO A 1 196 ? -7.176 -2.879 -13.148 1 90.19 196 PRO A O 1
ATOM 1442 N N . ILE A 1 197 ? -5.809 -4.273 -14.273 1 90.25 197 ILE A N 1
ATOM 1443 C CA . ILE A 1 197 ? -4.77 -3.254 -14.352 1 90.25 197 ILE A CA 1
ATOM 1444 C C . ILE A 1 197 ? -4.504 -2.891 -15.805 1 90.25 197 ILE A C 1
ATOM 1446 O O . ILE A 1 197 ? -3.732 -1.974 -16.094 1 90.25 197 ILE A O 1
ATOM 1450 N N . SER A 1 198 ? -5.086 -3.641 -16.672 1 91.94 198 SER A N 1
ATOM 1451 C CA . SER A 1 198 ? -4.863 -3.443 -18.109 1 91.94 198 SER A CA 1
ATOM 1452 C C . SER A 1 198 ? -6.055 -3.936 -18.922 1 91.94 198 SER A C 1
ATOM 1454 O O . SER A 1 198 ? -6.934 -4.617 -18.391 1 91.94 198 SER A O 1
ATOM 1456 N N . SER A 1 199 ? -6.066 -3.486 -20.125 1 93.5 199 SER A N 1
ATOM 1457 C CA . SER A 1 199 ? -7.055 -4.039 -21.047 1 93.5 199 SER A CA 1
ATOM 1458 C C . SER A 1 199 ? -6.652 -5.434 -21.516 1 93.5 199 SER A C 1
ATOM 1460 O O . SER A 1 199 ? -7.465 -6.156 -22.094 1 93.5 199 SER A O 1
ATOM 1462 N N . SER A 1 200 ? -5.445 -5.801 -21.219 1 93.31 200 SER A N 1
ATOM 1463 C CA . SER A 1 200 ? -4.93 -7.109 -21.609 1 93.31 200 SER A CA 1
ATOM 1464 C C . SER A 1 200 ? -5.34 -8.188 -20.609 1 93.31 200 SER A C 1
ATOM 1466 O O . SER A 1 200 ? -5.043 -8.078 -19.422 1 93.31 200 SER A O 1
ATOM 1468 N N . ASN A 1 201 ? -5.941 -9.234 -21.125 1 94.81 201 ASN A N 1
ATOM 1469 C CA . ASN A 1 201 ? -6.301 -10.375 -20.281 1 94.81 201 ASN A CA 1
ATOM 1470 C C . ASN A 1 201 ? -5.07 -11.016 -19.656 1 94.81 201 ASN A C 1
ATOM 1472 O O . ASN A 1 201 ? -5.078 -11.352 -18.469 1 94.81 201 ASN A O 1
ATOM 1476 N N . ALA A 1 202 ? -4.082 -11.125 -20.453 1 93.31 202 ALA A N 1
ATOM 1477 C CA . ALA A 1 202 ? -2.857 -11.766 -19.984 1 93.31 202 ALA A CA 1
ATOM 1478 C C . ALA A 1 202 ? -2.264 -11.008 -18.797 1 93.31 202 ALA A C 1
ATOM 1480 O O . ALA A 1 202 ? -1.815 -11.625 -17.828 1 93.31 202 ALA A O 1
ATOM 1481 N N . GLN A 1 203 ? -2.281 -9.688 -18.875 1 93.94 203 GLN A N 1
ATOM 1482 C CA . GLN A 1 203 ? -1.716 -8.867 -17.812 1 93.94 203 GLN A CA 1
ATOM 1483 C C . GLN A 1 203 ? -2.576 -8.938 -16.547 1 93.94 203 GLN A C 1
ATOM 1485 O O . GLN A 1 203 ? -2.072 -8.75 -15.438 1 93.94 203 GLN A O 1
ATOM 1490 N N . ASN A 1 204 ? -3.834 -9.211 -16.719 1 96 204 ASN A N 1
ATOM 1491 C CA . ASN A 1 204 ? -4.742 -9.273 -15.57 1 96 204 ASN A CA 1
ATOM 1492 C C . ASN A 1 204 ? -4.633 -10.602 -14.836 1 96 204 ASN A C 1
ATOM 1494 O O . ASN A 1 204 ? -4.91 -10.68 -13.641 1 96 204 ASN A O 1
ATOM 1498 N N . ARG A 1 205 ? -4.223 -11.656 -15.594 1 96.38 205 ARG A N 1
ATOM 1499 C CA . ARG A 1 205 ? -3.906 -12.922 -14.938 1 96.38 205 ARG A CA 1
ATOM 1500 C C . ARG A 1 205 ? -2.559 -12.844 -14.227 1 96.38 205 ARG A C 1
ATOM 1502 O O . ARG A 1 205 ? -1.511 -12.992 -14.859 1 96.38 205 ARG A O 1
ATOM 1509 N N . ARG A 1 206 ? -2.658 -12.562 -12.891 1 96.62 206 ARG A N 1
ATOM 1510 C CA . ARG A 1 206 ? -1.396 -12.281 -12.219 1 96.62 206 ARG A CA 1
ATOM 1511 C C . ARG A 1 206 ? -1.468 -12.656 -10.742 1 96.62 206 ARG A C 1
ATOM 1513 O O . ARG A 1 206 ? -2.559 -12.781 -10.18 1 96.62 206 ARG A O 1
ATOM 1520 N N . VAL A 1 207 ? -0.312 -12.898 -10.195 1 97.75 207 VAL A N 1
ATOM 1521 C CA . VAL A 1 207 ? -0.084 -13.023 -8.758 1 97.75 207 VAL A CA 1
ATOM 1522 C C . VAL A 1 207 ? 0.763 -11.852 -8.266 1 97.75 207 VAL A C 1
ATOM 1524 O O . VAL A 1 207 ? 1.796 -11.531 -8.852 1 97.75 207 VAL A O 1
ATOM 1527 N N . GLU A 1 208 ? 0.292 -11.234 -7.219 1 97.5 208 GLU A N 1
ATOM 1528 C CA . GLU A 1 208 ? 1.059 -10.156 -6.598 1 97.5 208 GLU A CA 1
ATOM 1529 C C . GLU A 1 208 ? 1.422 -10.5 -5.156 1 97.5 208 GLU A C 1
ATOM 1531 O O . GLU A 1 208 ? 0.573 -10.961 -4.391 1 97.5 208 GLU A O 1
ATOM 1536 N N . ILE A 1 209 ? 2.648 -10.305 -4.863 1 97.88 209 ILE A N 1
ATOM 1537 C CA . ILE A 1 209 ? 3.133 -10.367 -3.49 1 97.88 209 ILE A CA 1
ATOM 1538 C C . ILE A 1 209 ? 3.439 -8.953 -2.986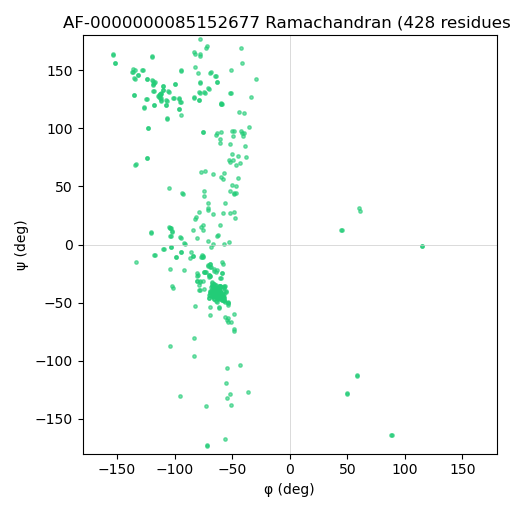 1 97.88 209 ILE A C 1
ATOM 1540 O O . ILE A 1 209 ? 4.398 -8.328 -3.439 1 97.88 209 ILE A O 1
ATOM 1544 N N . VAL A 1 210 ? 2.588 -8.5 -2.09 1 96.56 210 VAL A N 1
ATOM 1545 C CA . VAL A 1 210 ? 2.682 -7.145 -1.557 1 96.56 210 VAL A CA 1
ATOM 1546 C C . VAL A 1 210 ? 3.326 -7.176 -0.172 1 96.56 210 VAL A C 1
ATOM 1548 O O . VAL A 1 210 ? 2.869 -7.902 0.714 1 96.56 210 VAL A O 1
ATOM 1551 N N . ILE A 1 211 ? 4.375 -6.395 -0.005 1 96.5 211 ILE A N 1
ATOM 1552 C CA . ILE A 1 211 ? 5.176 -6.395 1.213 1 96.5 211 ILE A CA 1
ATOM 1553 C C . ILE A 1 211 ? 5.113 -5.016 1.872 1 96.5 211 ILE A C 1
ATOM 1555 O O . ILE A 1 211 ? 5.395 -4 1.231 1 96.5 211 ILE A O 1
ATOM 1559 N N . THR A 1 212 ? 4.637 -4.957 3.072 1 92.5 212 THR A N 1
ATOM 1560 C CA . THR A 1 212 ? 4.527 -3.719 3.84 1 92.5 212 THR A CA 1
ATOM 1561 C C . THR A 1 212 ? 5.25 -3.848 5.176 1 92.5 212 THR A C 1
ATOM 1563 O O . THR A 1 212 ? 5.258 -4.918 5.785 1 92.5 212 THR A O 1
ATOM 1566 N N . PRO A 1 213 ? 5.902 -2.75 5.605 1 88.88 213 PRO A N 1
ATOM 1567 C CA . PRO A 1 213 ? 6.559 -2.848 6.91 1 88.88 213 PRO A CA 1
ATOM 1568 C C . PRO A 1 213 ? 5.57 -3.055 8.055 1 88.88 213 PRO A C 1
ATOM 1570 O O . PRO A 1 213 ? 4.426 -2.605 7.973 1 88.88 213 PRO A O 1
ATOM 1573 N N . ASN A 1 214 ? 6.102 -3.887 9.055 1 83.94 214 ASN A N 1
ATOM 1574 C CA . ASN A 1 214 ? 5.301 -4.016 10.266 1 83.94 214 ASN A CA 1
ATOM 1575 C C . ASN A 1 214 ? 5.074 -2.662 10.938 1 83.94 214 ASN A C 1
ATOM 1577 O O . ASN A 1 214 ? 5.965 -1.808 10.938 1 83.94 214 ASN A O 1
ATOM 1581 N N . GLN A 1 215 ? 3.867 -2.33 11.062 1 62.56 215 GLN A N 1
ATOM 1582 C CA . GLN A 1 215 ? 3.557 -1.08 11.75 1 62.56 215 GLN A CA 1
ATOM 1583 C C . GLN A 1 215 ? 4.012 -1.123 13.203 1 62.56 215 GLN A C 1
ATOM 1585 O O . GLN A 1 215 ? 3.777 -2.111 13.906 1 62.56 215 GLN A O 1
ATOM 1590 N N . ALA A 1 216 ? 5.199 -0.589 13.516 1 45.41 216 ALA A N 1
ATOM 1591 C CA . ALA A 1 216 ? 5.551 -0.499 14.93 1 45.41 216 ALA A CA 1
ATOM 1592 C C . ALA A 1 216 ? 4.43 0.156 15.734 1 45.41 216 ALA A C 1
ATOM 1594 O O . ALA A 1 216 ? 3.668 0.968 15.203 1 45.41 216 ALA A O 1
ATOM 1595 N N . MET B 1 1 ? -59.125 74.188 -36.875 1 23.09 1 MET B N 1
ATOM 1596 C CA . MET B 1 1 ? -60.156 73.375 -37.531 1 23.09 1 MET B CA 1
ATOM 1597 C C . MET B 1 1 ? -59.562 72.125 -38.188 1 23.09 1 MET B C 1
ATOM 1599 O O . MET B 1 1 ? -58.812 71.438 -37.531 1 23.09 1 MET B O 1
ATOM 1603 N N . SER B 1 2 ? -59.562 72.125 -39.688 1 25.47 2 SER B N 1
ATOM 1604 C CA . SER B 1 2 ? -59.594 71.062 -40.625 1 25.47 2 SER B CA 1
ATOM 1605 C C . SER B 1 2 ? -58.219 70.375 -40.781 1 25.47 2 SER B C 1
ATOM 1607 O O . SER B 1 2 ? -57.531 70.625 -41.75 1 25.47 2 SER B O 1
ATOM 1609 N N . LYS B 1 3 ? -57.188 70.562 -39.875 1 22.66 3 LYS B N 1
ATOM 1610 C CA . LYS B 1 3 ? -55.812 70.125 -39.875 1 22.66 3 LYS B CA 1
ATOM 1611 C C . LYS B 1 3 ? -55.688 68.625 -40.25 1 22.66 3 LYS B C 1
ATOM 1613 O O . LYS B 1 3 ? -55.625 67.75 -39.375 1 22.66 3 LYS B O 1
ATOM 1618 N N . LYS B 1 4 ? -56.594 68.375 -41.438 1 22.11 4 LYS B N 1
ATOM 1619 C CA . LYS B 1 4 ? -56.719 67.062 -42.125 1 22.11 4 LYS B CA 1
ATOM 1620 C C . LYS B 1 4 ? -55.344 66.438 -42.312 1 22.11 4 LYS B C 1
ATOM 1622 O O . LYS B 1 4 ? -55.188 65.25 -41.969 1 22.11 4 LYS B O 1
ATOM 1627 N N . TRP B 1 5 ? -54.688 66.438 -43.531 1 21.23 5 TRP B N 1
ATOM 1628 C CA . TRP B 1 5 ? -54.875 65.375 -44.5 1 21.23 5 TRP B CA 1
ATOM 1629 C C . TRP B 1 5 ? -53.688 64.438 -44.531 1 21.23 5 TRP B C 1
ATOM 1631 O O . TRP B 1 5 ? -53.844 63.219 -44.469 1 21.23 5 TRP B O 1
ATOM 1641 N N . LEU B 1 6 ? -52.562 64.812 -45.438 1 21.5 6 LEU B N 1
ATOM 1642 C CA . LEU B 1 6 ? -52.094 64 -46.531 1 21.5 6 LEU B CA 1
ATOM 1643 C C . LEU B 1 6 ? -51.125 62.938 -46.031 1 21.5 6 LEU B C 1
ATOM 1645 O O . LEU B 1 6 ? -51.25 61.75 -46.344 1 21.5 6 LEU B O 1
ATOM 1649 N N . GLN B 1 7 ? -49.75 63.312 -46.156 1 21.06 7 GLN B N 1
ATOM 1650 C CA . GLN B 1 7 ? -48.875 62.531 -47.062 1 21.06 7 GLN B CA 1
ATOM 1651 C C . GLN B 1 7 ? -48.562 61.156 -46.438 1 21.06 7 GLN B C 1
ATOM 1653 O O . GLN B 1 7 ? -48.75 60.938 -45.25 1 21.06 7 GLN B O 1
ATOM 1658 N N . LEU B 1 8 ? -47.219 60.781 -46.625 1 23.19 8 LEU B N 1
ATOM 1659 C CA . LEU B 1 8 ? -46.562 59.656 -47.25 1 23.19 8 LEU B CA 1
ATOM 1660 C C . LEU B 1 8 ? -46.594 58.438 -46.375 1 23.19 8 LEU B C 1
ATOM 1662 O O . LEU B 1 8 ? -46.781 58.562 -45.156 1 23.19 8 LEU B O 1
ATOM 1666 N N . SER B 1 9 ? -46.062 57.344 -46.938 1 22.84 9 SER B N 1
ATOM 1667 C CA . SER B 1 9 ? -46.094 55.969 -47.344 1 22.84 9 SER B CA 1
ATOM 1668 C C . SER B 1 9 ? -45.719 55.031 -46.156 1 22.84 9 SER B C 1
ATOM 1670 O O . SER B 1 9 ? -46.438 54.094 -45.875 1 22.84 9 SER B O 1
ATOM 1672 N N . ARG B 1 10 ? -44.438 55 -46.031 1 24.77 10 ARG B N 1
ATOM 1673 C CA . ARG B 1 10 ? -43.719 53.75 -46.25 1 24.77 10 ARG B CA 1
ATOM 1674 C C . ARG B 1 10 ? -43.719 52.844 -45.031 1 24.77 10 ARG B C 1
ATOM 1676 O O . ARG B 1 10 ? -42.812 52.906 -44.188 1 24.77 10 ARG B O 1
ATOM 1683 N N . ILE B 1 11 ? -44.656 53.062 -44.188 1 25.2 11 ILE B N 1
ATOM 1684 C CA . ILE B 1 11 ? -44.469 52.406 -42.875 1 25.2 11 ILE B CA 1
ATOM 1685 C C . ILE B 1 11 ? -44.375 50.906 -43.062 1 25.2 11 ILE B C 1
ATOM 1687 O O . ILE B 1 11 ? -45.344 50.219 -43.406 1 25.2 11 ILE B O 1
ATOM 1691 N N . LEU B 1 12 ? -43.312 50.531 -43.938 1 23.72 12 LEU B N 1
ATOM 1692 C CA . LEU B 1 12 ? -43.062 49.125 -44.281 1 23.72 12 LEU B CA 1
ATOM 1693 C C . LEU B 1 12 ? -43.281 48.219 -43.094 1 23.72 12 LEU B C 1
ATOM 1695 O O . LEU B 1 12 ? -42.562 48.375 -42.062 1 23.72 12 LEU B O 1
ATOM 1699 N N . ILE B 1 13 ? -44.438 47.969 -42.75 1 25.95 13 ILE B N 1
ATOM 1700 C CA . ILE B 1 13 ? -44.875 47.031 -41.719 1 25.95 13 ILE B CA 1
ATOM 1701 C C . ILE B 1 13 ? -44.156 45.688 -41.906 1 25.95 13 ILE B C 1
ATOM 1703 O O . ILE B 1 13 ? -44.469 44.969 -42.844 1 25.95 13 ILE B O 1
ATOM 1707 N N . ILE B 1 14 ? -42.844 45.844 -42.156 1 25.86 14 ILE B N 1
ATOM 1708 C CA . ILE B 1 14 ? -42.281 44.531 -42.469 1 25.86 14 ILE B CA 1
ATOM 1709 C C . ILE B 1 14 ? -42.875 43.469 -41.562 1 25.86 14 ILE B C 1
ATOM 1711 O O . ILE B 1 14 ? -42.875 43.625 -40.344 1 25.86 14 ILE B O 1
ATOM 1715 N N . LEU B 1 15 ? -43.875 42.844 -42.094 1 24.33 15 LEU B N 1
ATOM 1716 C CA . LEU B 1 15 ? -44.594 41.625 -41.688 1 24.33 15 LEU B CA 1
ATOM 1717 C C . LEU B 1 15 ? -43.688 40.688 -40.938 1 24.33 15 LEU B C 1
ATOM 1719 O O . LEU B 1 15 ? -42.469 40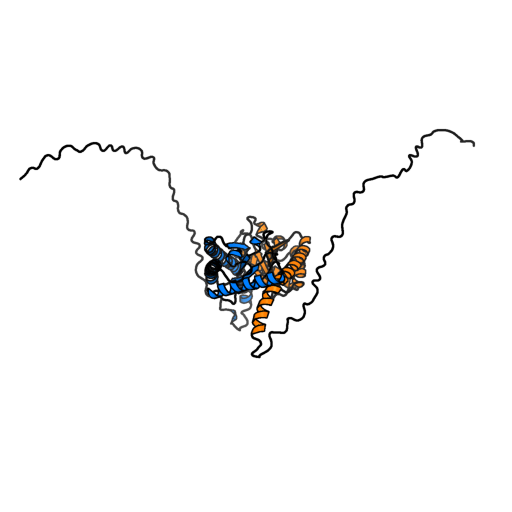.625 -41.188 1 24.33 15 LEU B O 1
ATOM 1723 N N . LEU B 1 16 ? -44.25 40.031 -39.906 1 26.88 16 LEU B N 1
ATOM 1724 C CA . LEU B 1 16 ? -43.969 39.188 -38.75 1 26.88 16 LEU B CA 1
ATOM 1725 C C . LEU B 1 16 ? -43.375 37.875 -39.188 1 26.88 16 LEU B C 1
ATOM 1727 O O . LEU B 1 16 ? -42.969 37.062 -38.375 1 26.88 16 LEU B O 1
ATOM 1731 N N . THR B 1 17 ? -43.031 37.656 -40.5 1 25.22 17 THR B N 1
ATOM 1732 C CA . THR B 1 17 ? -43.125 36.25 -40.781 1 25.22 17 THR B CA 1
ATOM 1733 C C . THR B 1 17 ? -42.188 35.438 -39.875 1 25.22 17 THR B C 1
ATOM 1735 O O . THR B 1 17 ? -40.969 35.719 -39.812 1 25.22 17 THR B O 1
ATOM 1738 N N . LEU B 1 18 ? -42.656 34.906 -38.812 1 26.72 18 LEU B N 1
ATOM 1739 C CA . LEU B 1 18 ? -42.062 34.062 -37.781 1 26.72 18 LEU B CA 1
ATOM 1740 C C . LEU B 1 18 ? -41.375 32.844 -38.406 1 26.72 18 LEU B C 1
ATOM 1742 O O . LEU B 1 18 ? -40.875 31.984 -37.688 1 26.72 18 LEU B O 1
ATOM 1746 N N . SER B 1 19 ? -41.312 32.656 -39.75 1 26.17 19 SER B N 1
ATOM 1747 C CA . SER B 1 19 ? -41.219 31.219 -39.969 1 26.17 19 SER B CA 1
ATOM 1748 C C . SER B 1 19 ? -39.906 30.672 -39.438 1 26.17 19 SER B C 1
ATOM 1750 O O . SER B 1 19 ? -38.969 30.469 -40.188 1 26.17 19 SER B O 1
ATOM 1752 N N . LEU B 1 20 ? -39.281 31.188 -38.531 1 26.3 20 LEU B N 1
ATOM 1753 C CA . LEU B 1 20 ? -37.906 30.703 -38.344 1 26.3 20 LEU B CA 1
ATOM 1754 C C . LEU B 1 20 ? -37.844 29.188 -38.5 1 26.3 20 LEU B C 1
ATOM 1756 O O . LEU B 1 20 ? -38.531 28.453 -37.781 1 26.3 20 LEU B O 1
ATOM 1760 N N . VAL B 1 21 ? -37.5 28.688 -39.688 1 24.64 21 VAL B N 1
ATOM 1761 C CA . VAL B 1 21 ? -37.344 27.375 -40.312 1 24.64 21 VAL B CA 1
ATOM 1762 C C . VAL B 1 21 ? -36.781 26.391 -39.281 1 24.64 21 VAL B C 1
ATOM 1764 O O . VAL B 1 21 ? -37.375 25.328 -39.031 1 24.64 21 VAL B O 1
ATOM 1767 N N . GLY B 1 22 ? -35.625 25.688 -39.688 1 22.52 22 GLY B N 1
ATOM 1768 C CA . GLY B 1 22 ? -35.25 24.391 -40.188 1 22.52 22 GLY B CA 1
ATOM 1769 C C . GLY B 1 22 ? -34.781 23.438 -39.125 1 22.52 22 GLY B C 1
ATOM 1770 O O . GLY B 1 22 ? -35.406 22.422 -38.844 1 22.52 22 GLY B O 1
ATOM 1771 N N . CYS B 1 23 ? -33.438 22.75 -39.469 1 23.08 23 CYS B N 1
ATOM 1772 C CA . CYS B 1 23 ? -32.875 21.422 -39.281 1 23.08 23 CYS B CA 1
ATOM 1773 C C . CYS B 1 23 ? -32.5 21.188 -37.812 1 23.08 23 CYS B C 1
ATOM 1775 O O . CYS B 1 23 ? -31.469 21.688 -37.375 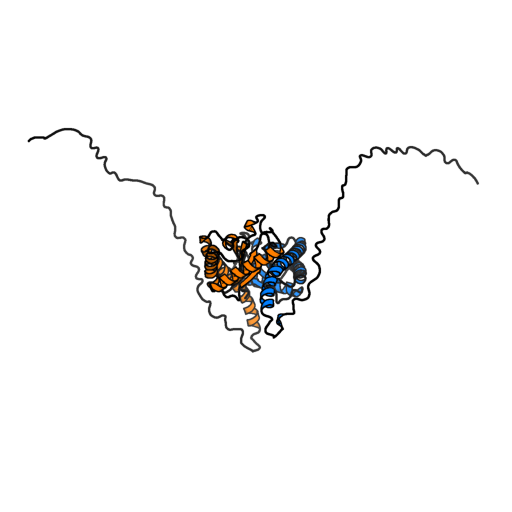1 23.08 23 CYS B O 1
ATOM 1777 N N . ALA B 1 24 ? -33.281 21.172 -36.875 1 23.91 24 ALA B N 1
ATOM 1778 C CA . ALA B 1 24 ? -33.156 20.906 -35.438 1 23.91 24 ALA B CA 1
ATOM 1779 C C . ALA B 1 24 ? -32.594 19.516 -35.188 1 23.91 24 ALA B C 1
ATOM 1781 O O . ALA B 1 24 ? -33.281 18.5 -35.406 1 23.91 24 ALA B O 1
ATOM 1782 N N . GLY B 1 25 ? -31.406 19.203 -35.75 1 23.81 25 GLY B N 1
ATOM 1783 C CA . GLY B 1 25 ? -30.75 17.906 -35.688 1 23.81 25 GLY B CA 1
ATOM 1784 C C . GLY B 1 25 ? -30.859 17.234 -34.344 1 23.81 25 GLY B C 1
ATOM 1785 O O . GLY B 1 25 ? -30.641 17.875 -33.312 1 23.81 25 GLY B O 1
ATOM 1786 N N . GLN B 1 26 ? -31.562 16.125 -34.219 1 22.06 26 GLN B N 1
ATOM 1787 C CA . GLN B 1 26 ? -32.031 15.258 -33.156 1 22.06 26 GLN B CA 1
ATOM 1788 C C . GLN B 1 26 ? -30.875 14.82 -32.25 1 22.06 26 GLN B C 1
ATOM 1790 O O . GLN B 1 26 ? -29.969 14.094 -32.688 1 22.06 26 GLN B O 1
ATOM 1795 N N . THR B 1 27 ? -30.312 15.648 -31.422 1 21.8 27 THR B N 1
ATOM 1796 C CA . THR B 1 27 ? -29.438 15.219 -30.328 1 21.8 27 THR B CA 1
ATOM 1797 C C . THR B 1 27 ? -30.047 14.031 -29.594 1 21.8 27 THR B C 1
ATOM 1799 O O . THR B 1 27 ? -31.047 14.172 -28.891 1 21.8 27 THR B O 1
ATOM 1802 N N . ASN B 1 28 ? -30.328 12.961 -30.234 1 20.17 28 ASN B N 1
ATOM 1803 C CA . ASN B 1 28 ? -30.828 11.758 -29.594 1 20.17 28 ASN B CA 1
ATOM 1804 C C . ASN B 1 28 ? -30.047 11.438 -28.328 1 20.17 28 ASN B C 1
ATOM 1806 O O . ASN B 1 28 ? -28.859 11.078 -28.391 1 20.17 28 ASN B O 1
ATOM 1810 N N . GLN B 1 29 ? -30.234 12.078 -27.266 1 22.06 29 GLN B N 1
ATOM 1811 C CA . GLN B 1 29 ? -29.906 11.852 -25.859 1 22.06 29 GLN B CA 1
ATOM 1812 C C . GLN B 1 29 ? -30.312 10.453 -25.422 1 22.06 29 GLN B C 1
ATOM 1814 O O . GLN B 1 29 ? -31.375 10.273 -24.797 1 22.06 29 GLN B O 1
ATOM 1819 N N . GLN B 1 30 ? -30.359 9.469 -26.281 1 19.64 30 GLN B N 1
ATOM 1820 C CA . GLN B 1 30 ? -30.969 8.203 -25.875 1 19.64 30 GLN B CA 1
ATOM 1821 C C . GLN B 1 30 ? -30.562 7.824 -24.453 1 19.64 30 GLN B C 1
ATOM 1823 O O . GLN B 1 30 ? -29.453 8.148 -24.016 1 19.64 30 GLN B O 1
ATOM 1828 N N . GLN B 1 31 ? -31.516 6.934 -23.812 1 22.02 31 GLN B N 1
ATOM 1829 C CA . GLN B 1 31 ? -31.984 6.156 -22.672 1 22.02 31 GLN B CA 1
ATOM 1830 C C . GLN B 1 31 ? -30.922 5.156 -22.203 1 22.02 31 GLN B C 1
ATOM 1832 O O . GLN B 1 31 ? -30.719 4.125 -22.859 1 22.02 31 GLN B O 1
ATOM 1837 N N . GLY B 1 32 ? -29.781 5.492 -22.266 1 20.83 32 GLY B N 1
ATOM 1838 C CA . GLY B 1 32 ? -28.906 4.398 -21.875 1 20.83 32 GLY B CA 1
ATOM 1839 C C . GLY B 1 32 ? -29.422 3.605 -20.688 1 20.83 32 GLY B C 1
ATOM 1840 O O . GLY B 1 32 ? -29.859 4.184 -19.703 1 20.83 32 GLY B O 1
ATOM 1841 N N . THR B 1 33 ? -30.141 2.545 -20.984 1 22.41 33 THR B N 1
ATOM 1842 C CA . THR B 1 33 ? -30.719 1.477 -20.172 1 22.41 33 THR B CA 1
ATOM 1843 C C . THR B 1 33 ? -29.797 1.141 -19 1 22.41 33 THR B C 1
ATOM 1845 O O . THR B 1 33 ? -28.609 0.879 -19.188 1 22.41 33 THR B O 1
ATOM 1848 N N . GLY B 1 34 ? -30.172 1.661 -17.875 1 21.67 34 GLY B N 1
ATOM 1849 C CA . GLY B 1 34 ? -29.734 1.566 -16.484 1 21.67 34 GLY B CA 1
ATOM 1850 C C . GLY B 1 34 ? -29.594 0.136 -16 1 21.67 34 GLY B C 1
ATOM 1851 O O . GLY B 1 34 ? -30.578 -0.565 -15.805 1 21.67 34 GLY B O 1
ATOM 1852 N N . ILE B 1 35 ? -28.875 -0.697 -16.734 1 20.69 35 ILE B N 1
ATOM 1853 C CA . ILE B 1 35 ? -28.828 -2.072 -16.25 1 20.69 35 ILE B CA 1
ATOM 1854 C C . ILE B 1 35 ? -28.547 -2.078 -14.75 1 20.69 35 ILE B C 1
ATOM 1856 O O . ILE B 1 35 ? -27.453 -1.675 -14.312 1 20.69 35 ILE B O 1
ATOM 1860 N N . GLY B 1 36 ? -29.516 -1.614 -14.016 1 20.95 36 GLY B N 1
ATOM 1861 C CA . GLY B 1 36 ? -29.469 -1.608 -12.562 1 20.95 36 GLY B CA 1
ATOM 1862 C C . GLY B 1 36 ? -29.141 -2.967 -11.977 1 20.95 36 GLY B C 1
ATOM 1863 O O . GLY B 1 36 ? -29.906 -3.926 -12.156 1 20.95 36 GLY B O 1
ATOM 1864 N N . VAL B 1 37 ? -27.906 -3.449 -12.117 1 20.64 37 VAL B N 1
ATOM 1865 C CA . VAL B 1 37 ? -27.578 -4.727 -11.5 1 20.64 37 VAL B CA 1
ATOM 1866 C C . VAL B 1 37 ? -28.156 -4.777 -10.086 1 20.64 37 VAL B C 1
ATOM 1868 O O . VAL B 1 37 ? -28.188 -3.764 -9.383 1 20.64 37 VAL B O 1
ATOM 1871 N N . GLY B 1 38 ? -29.125 -5.672 -9.852 1 21.7 38 GLY B N 1
ATOM 1872 C CA . GLY B 1 38 ? -29.859 -6.207 -8.711 1 21.7 38 GLY B CA 1
ATOM 1873 C C . GLY B 1 38 ? -28.953 -6.629 -7.566 1 21.7 38 GLY B C 1
ATOM 1874 O O . GLY B 1 38 ? -29.172 -7.672 -6.945 1 21.7 38 GLY B O 1
ATOM 1875 N N . VAL B 1 39 ? -27.969 -5.824 -7.238 1 21.81 39 VAL B N 1
ATOM 1876 C CA . VAL B 1 39 ? -27.062 -6.414 -6.266 1 21.81 39 VAL B CA 1
ATOM 1877 C C . VAL B 1 39 ? -27.734 -6.504 -4.902 1 21.81 39 VAL B C 1
ATOM 1879 O O . VAL B 1 39 ? -27.078 -6.652 -3.877 1 21.81 39 VAL B O 1
ATOM 1882 N N . GLY B 1 40 ? -29.016 -6.648 -4.695 1 18.56 40 GLY B N 1
ATOM 1883 C CA . GLY B 1 40 ? -29.406 -6.289 -3.34 1 18.56 40 GLY B CA 1
ATOM 1884 C C . GLY B 1 40 ? -28.656 -7.066 -2.277 1 18.56 40 GLY B C 1
ATOM 1885 O O . GLY B 1 40 ? -27.938 -8.016 -2.588 1 18.56 40 GLY B O 1
ATOM 1886 N N . ALA B 1 41 ? -29.141 -6.996 -0.914 1 21.41 41 ALA B N 1
ATOM 1887 C CA . ALA B 1 41 ? -28.891 -6.984 0.526 1 21.41 41 ALA B CA 1
ATOM 1888 C C . ALA B 1 41 ? -28.703 -8.398 1.064 1 21.41 41 ALA B C 1
ATOM 1890 O O . ALA B 1 41 ? -28.688 -8.609 2.279 1 21.41 41 ALA B O 1
ATOM 1891 N N . GLY B 1 42 ? -28.328 -9.406 0.388 1 22.06 42 GLY B N 1
ATOM 1892 C CA . GLY B 1 42 ? -28.453 -10.539 1.288 1 22.06 42 GLY B CA 1
ATOM 1893 C C . GLY B 1 42 ? -27.359 -10.594 2.338 1 22.06 42 GLY B C 1
ATOM 1894 O O . GLY B 1 42 ? -27.047 -11.664 2.863 1 22.06 42 GLY B O 1
ATOM 1895 N N . VAL B 1 43 ? -26.922 -9.469 3.002 1 23.89 43 VAL B N 1
ATOM 1896 C CA . VAL B 1 43 ? -25.656 -9.477 3.725 1 23.89 43 VAL B CA 1
ATOM 1897 C C . VAL B 1 43 ? -25.812 -10.242 5.039 1 23.89 43 VAL B C 1
ATOM 1899 O O . VAL B 1 43 ? -24.844 -10.422 5.781 1 23.89 43 VAL B O 1
ATOM 1902 N N . GLY B 1 44 ? -26.891 -10.703 5.66 1 21.22 44 GLY B N 1
ATOM 1903 C CA . GLY B 1 44 ? -26.938 -10.664 7.113 1 21.22 44 GLY B CA 1
ATOM 1904 C C . GLY B 1 44 ? -25.969 -11.648 7.758 1 21.22 44 GLY B C 1
ATOM 1905 O O . GLY B 1 44 ? -25.297 -11.305 8.734 1 21.22 44 GLY B O 1
ATOM 1906 N N . ALA B 1 45 ? -25.938 -12.914 7.473 1 22.3 45 ALA B N 1
ATOM 1907 C CA . ALA B 1 45 ? -25.969 -13.984 8.469 1 22.3 45 ALA B CA 1
ATOM 1908 C C . ALA B 1 45 ? -24.562 -14.398 8.891 1 22.3 45 ALA B C 1
ATOM 1910 O O . ALA B 1 45 ? -24.406 -15.344 9.664 1 22.3 45 ALA B O 1
ATOM 1911 N N . ILE B 1 46 ? -23.469 -13.828 8.406 1 25.34 46 ILE B N 1
ATOM 1912 C CA . ILE B 1 46 ? -22.344 -14.75 8.383 1 25.34 46 ILE B CA 1
ATOM 1913 C C . ILE B 1 46 ? -21.656 -14.773 9.75 1 25.34 46 ILE B C 1
ATOM 1915 O O . ILE B 1 46 ? -20.531 -15.258 9.883 1 25.34 46 ILE B O 1
ATOM 1919 N N . ILE B 1 47 ? -22.297 -14.164 10.93 1 24.91 47 ILE B N 1
ATOM 1920 C CA . ILE B 1 47 ? -21.547 -14.039 12.172 1 24.91 47 ILE B CA 1
ATOM 1921 C C . ILE B 1 47 ? -21.344 -15.414 12.797 1 24.91 47 ILE B C 1
ATOM 1923 O O . ILE B 1 47 ? -20.594 -15.562 13.766 1 24.91 47 ILE B O 1
ATOM 1927 N N . GLY B 1 48 ? -22.078 -16.531 12.461 1 23.73 48 GLY B N 1
ATOM 1928 C CA . GLY B 1 48 ? -22.359 -17.531 13.469 1 23.73 48 GLY B CA 1
ATOM 1929 C C . GLY B 1 48 ? -21.188 -18.438 13.758 1 23.73 48 GLY B C 1
ATOM 1930 O O . GLY B 1 48 ? -21.172 -19.156 14.766 1 23.73 48 GLY B O 1
ATOM 1931 N N . GLN B 1 49 ? -20.188 -18.844 12.773 1 25.83 49 GLN B N 1
ATOM 1932 C CA . GLN B 1 49 ? -19.797 -20.25 12.938 1 25.83 49 GLN B CA 1
ATOM 1933 C C . GLN B 1 49 ? -18.672 -20.375 13.961 1 25.83 49 GLN B C 1
ATOM 1935 O O . GLN B 1 49 ? -18.156 -21.469 14.188 1 25.83 49 GLN B O 1
ATOM 1940 N N . ALA B 1 50 ? -17.969 -19.484 14.477 1 26.55 50 ALA B N 1
ATOM 1941 C CA . ALA B 1 50 ? -16.812 -19.922 15.258 1 26.55 50 ALA B CA 1
ATOM 1942 C C . ALA B 1 50 ? -17.266 -20.625 16.531 1 26.55 50 ALA B C 1
ATOM 1944 O O . ALA B 1 50 ? -16.438 -20.938 17.406 1 26.55 50 ALA B O 1
ATOM 1945 N N . ILE B 1 51 ? -18.453 -20.797 16.938 1 24.56 51 ILE B N 1
ATOM 1946 C CA . ILE B 1 51 ? -18.516 -21.25 18.328 1 24.56 51 ILE B CA 1
ATOM 1947 C C . ILE B 1 51 ? -18.297 -22.766 18.375 1 24.56 51 ILE B C 1
ATOM 1949 O O . ILE B 1 51 ? -17.844 -23.281 19.391 1 24.56 51 ILE B O 1
ATOM 1953 N N . GLY B 1 52 ? -19 -23.797 17.641 1 26.03 52 GLY B N 1
ATOM 1954 C CA . GLY B 1 52 ? -19.344 -25.047 18.312 1 26.03 52 GLY B CA 1
ATOM 1955 C C . GLY B 1 52 ? -18.203 -26.047 18.344 1 26.03 52 GLY B C 1
ATOM 1956 O O . GLY B 1 52 ? -17.266 -25.938 17.547 1 26.03 52 GLY B O 1
ATOM 1957 N N . GLY B 1 53 ? -17.984 -27.094 19.344 1 24.28 53 GLY B N 1
ATOM 1958 C CA . GLY B 1 53 ? -17.219 -28.234 19.812 1 24.28 53 GLY B CA 1
ATOM 1959 C C . GLY B 1 53 ? -16.969 -29.281 18.75 1 24.28 53 GLY B C 1
ATOM 1960 O O . GLY B 1 53 ? -15.875 -29.828 18.656 1 24.28 53 GLY B O 1
ATOM 1961 N N . ASP B 1 54 ? -18.031 -30.109 18.312 1 25.31 54 ASP B N 1
ATOM 1962 C CA . ASP B 1 54 ? -18 -31.531 18.016 1 25.31 54 ASP B CA 1
ATOM 1963 C C . ASP B 1 54 ? -17.25 -31.812 16.703 1 25.31 54 ASP B C 1
ATOM 1965 O O . ASP B 1 54 ? -17.141 -30.922 15.852 1 25.31 54 ASP B O 1
ATOM 1969 N N . THR B 1 55 ? -16.859 -33.219 16.297 1 27.45 55 THR B N 1
ATOM 1970 C CA . THR B 1 55 ? -16.141 -34.156 15.438 1 27.45 55 THR B CA 1
ATOM 1971 C C . THR B 1 55 ? -16.359 -33.844 13.961 1 27.45 55 THR B C 1
ATOM 1973 O O . THR B 1 55 ? -15.508 -34.094 13.117 1 27.45 55 THR B O 1
ATOM 1976 N N . GLY B 1 56 ? -17.641 -33.875 13.477 1 24.42 56 GLY B N 1
ATOM 1977 C CA . GLY B 1 56 ? -18.094 -33.938 12.102 1 24.42 56 GLY B CA 1
ATOM 1978 C C . GLY B 1 56 ? -17.719 -32.719 11.297 1 24.42 56 GLY B C 1
ATOM 1979 O O . GLY B 1 56 ? -18.172 -32.531 10.172 1 24.42 56 GLY B O 1
ATOM 1980 N N . ALA B 1 57 ? -17.469 -31.469 12.031 1 27.5 57 ALA B N 1
ATOM 1981 C CA . ALA B 1 57 ? -17.453 -30.109 11.492 1 27.5 57 ALA B CA 1
ATOM 1982 C C . ALA B 1 57 ? -16.172 -29.844 10.711 1 27.5 57 ALA B C 1
ATOM 1984 O O . ALA B 1 57 ? -15.781 -28.703 10.531 1 27.5 57 ALA B O 1
ATOM 1985 N N . THR B 1 58 ? -15.414 -30.906 10.406 1 26.5 58 THR B N 1
ATOM 1986 C CA . THR B 1 58 ? -14.156 -30.922 9.664 1 26.5 58 THR B CA 1
ATOM 1987 C C . THR B 1 58 ? -14.305 -30.219 8.32 1 26.5 58 THR B C 1
ATOM 1989 O O . THR B 1 58 ? -13.414 -29.484 7.895 1 26.5 58 THR B O 1
ATOM 1992 N N . LEU B 1 59 ? -15.258 -30.922 7.477 1 26.22 59 LEU B N 1
ATOM 1993 C CA . LEU B 1 59 ? -15.359 -30.531 6.074 1 26.22 59 LEU B CA 1
ATOM 1994 C C . LEU B 1 59 ? -15.672 -29.047 5.949 1 26.22 59 LEU B C 1
ATOM 1996 O O . LEU B 1 59 ? -15.344 -28.422 4.941 1 26.22 59 LEU B O 1
ATOM 2000 N N . LEU B 1 60 ? -16.781 -28.547 6.766 1 26.7 60 LEU B N 1
ATOM 2001 C CA . LEU B 1 60 ? -17.328 -27.219 6.562 1 26.7 60 LEU B CA 1
ATOM 2002 C C . LEU B 1 60 ? -16.25 -26.156 6.758 1 26.7 60 LEU B C 1
ATOM 2004 O O . LEU B 1 60 ? -16.422 -25 6.34 1 26.7 60 LEU B O 1
ATOM 2008 N N . GLY B 1 61 ? -15.406 -26.375 7.668 1 28.94 61 GLY B N 1
ATOM 2009 C CA . GLY B 1 61 ? -14.375 -25.406 8.039 1 28.94 61 GLY B CA 1
ATOM 2010 C C . GLY B 1 61 ? -13.406 -25.109 6.906 1 28.94 61 GLY B C 1
ATOM 2011 O O . GLY B 1 61 ? -12.781 -24.047 6.883 1 28.94 61 GLY B O 1
ATOM 2012 N N . ALA B 1 62 ? -12.914 -26.219 6.234 1 30.27 62 ALA B N 1
ATOM 2013 C CA . ALA B 1 62 ? -12.047 -26.031 5.074 1 30.27 62 ALA B CA 1
ATOM 2014 C C . ALA B 1 62 ? -12.734 -25.188 4.008 1 30.27 62 ALA B C 1
ATOM 2016 O O . ALA B 1 62 ? -12.07 -24.547 3.188 1 30.27 62 ALA B O 1
ATOM 2017 N N . GLY B 1 63 ? -14.039 -25.484 3.666 1 29.67 63 GLY B N 1
ATOM 2018 C CA . GLY B 1 63 ? -14.82 -24.75 2.676 1 29.67 63 GLY B CA 1
ATOM 2019 C C . GLY B 1 63 ? -14.977 -23.281 3.002 1 29.67 63 GLY B C 1
ATOM 2020 O O . GLY B 1 63 ? -15.188 -22.469 2.107 1 29.67 63 GLY B O 1
ATOM 2021 N N . ILE B 1 64 ? -15.344 -22.906 4.242 1 30.8 64 ILE B N 1
ATOM 2022 C CA . ILE B 1 64 ? -15.641 -21.531 4.641 1 30.8 64 ILE B CA 1
ATOM 2023 C C . ILE B 1 64 ? -14.383 -20.672 4.512 1 30.8 64 ILE B C 1
ATOM 2025 O O . ILE B 1 64 ? -14.461 -19.453 4.434 1 30.8 64 ILE B O 1
ATOM 2029 N N . GLY B 1 65 ? -13.273 -21.25 4.777 1 32.69 65 GLY B N 1
ATOM 2030 C CA . GLY B 1 65 ? -12.062 -20.484 4.551 1 32.69 65 GLY B CA 1
ATOM 2031 C C . GLY B 1 65 ? -11.906 -20.016 3.111 1 32.69 65 GLY B C 1
ATOM 2032 O O . GLY B 1 65 ? -11.219 -19.031 2.838 1 32.69 65 GLY B O 1
ATOM 2033 N N . ALA B 1 66 ? -12.117 -20.953 2.172 1 35.94 66 ALA B N 1
ATOM 2034 C CA . ALA B 1 66 ? -12.07 -20.703 0.735 1 35.94 66 ALA B CA 1
ATOM 2035 C C . ALA B 1 66 ? -12.984 -19.547 0.354 1 35.94 66 ALA B C 1
ATOM 2037 O O . ALA B 1 66 ? -12.68 -18.766 -0.562 1 35.94 66 ALA B O 1
ATOM 2038 N N . THR B 1 67 ? -14.25 -19.547 0.784 1 37.34 67 THR B N 1
ATOM 2039 C CA . THR B 1 67 ? -15.188 -18.484 0.461 1 37.34 67 THR B CA 1
ATOM 2040 C C . THR B 1 67 ? -14.719 -17.141 1.043 1 37.34 67 THR B C 1
ATOM 2042 O O . THR B 1 67 ? -15.086 -16.078 0.546 1 37.34 67 THR B O 1
ATOM 2045 N N . VAL B 1 68 ? -14.227 -17.141 2.256 1 38.59 68 VAL B N 1
ATOM 2046 C CA . VAL B 1 68 ? -13.898 -15.844 2.822 1 38.59 68 VAL B CA 1
ATOM 2047 C C . VAL B 1 68 ? -12.898 -15.125 1.915 1 38.59 68 VAL B C 1
ATOM 2049 O O . VAL B 1 68 ? -12.969 -13.898 1.76 1 38.59 68 VAL B O 1
ATOM 2052 N N . GLY B 1 69 ? -11.961 -15.891 1.335 1 41.91 69 GLY B N 1
ATOM 2053 C CA . GLY B 1 69 ? -11.016 -15.141 0.521 1 41.91 69 GLY B CA 1
ATOM 2054 C C . GLY B 1 69 ? -11.68 -14.414 -0.637 1 41.91 69 GLY B C 1
ATOM 2055 O O . GLY B 1 69 ? -11.297 -13.289 -0.968 1 41.91 69 GLY B O 1
ATOM 2056 N N . GLY B 1 70 ? -12.453 -15.289 -1.471 1 44.78 70 GLY B N 1
ATOM 2057 C CA . GLY B 1 70 ? -13.047 -14.836 -2.721 1 44.78 70 GLY B CA 1
ATOM 2058 C C . GLY B 1 70 ? -13.922 -13.609 -2.557 1 44.78 70 GLY B C 1
ATOM 2059 O O . GLY B 1 70 ? -13.789 -12.633 -3.301 1 44.78 70 GLY B O 1
ATOM 2060 N N . ILE B 1 71 ? -15.047 -13.844 -1.783 1 46.72 71 ILE B N 1
ATOM 2061 C CA . ILE B 1 71 ? -16.016 -12.766 -1.604 1 46.72 71 ILE B CA 1
ATOM 2062 C C . ILE B 1 71 ? -15.336 -11.562 -0.962 1 46.72 71 ILE B C 1
ATOM 2064 O O . ILE B 1 71 ? -15.625 -10.414 -1.319 1 46.72 71 ILE B O 1
ATOM 2068 N N . ALA B 1 72 ? -14.086 -11.93 -0.419 1 60.12 72 ALA B N 1
ATOM 2069 C CA . ALA B 1 72 ? -13.406 -10.898 0.363 1 60.12 72 ALA B CA 1
ATOM 2070 C C . ALA B 1 72 ? -12.688 -9.906 -0.545 1 60.12 72 ALA B C 1
ATOM 2072 O O . ALA B 1 72 ? -12.781 -8.688 -0.347 1 60.12 72 ALA B O 1
ATOM 2073 N N . GLY B 1 73 ? -12.227 -10.492 -1.723 1 69.69 73 GLY B N 1
ATOM 2074 C CA . GLY B 1 73 ? -11.5 -9.539 -2.541 1 69.69 73 GLY B CA 1
ATOM 2075 C C . GLY B 1 73 ? -12.406 -8.602 -3.318 1 69.69 73 GLY B C 1
ATOM 2076 O O . GLY B 1 73 ? -12.156 -7.398 -3.375 1 69.69 73 GLY B O 1
ATOM 2077 N N . ASN B 1 74 ? -13.492 -9.133 -3.824 1 77.25 74 ASN B N 1
ATOM 2078 C CA . ASN B 1 74 ? -14.445 -8.312 -4.559 1 77.25 74 ASN B CA 1
ATOM 2079 C C . ASN B 1 74 ? -15.133 -7.297 -3.646 1 77.25 74 ASN B C 1
ATOM 2081 O O . ASN B 1 74 ? -15.344 -6.148 -4.039 1 77.25 74 ASN B O 1
ATOM 2085 N N . GLN B 1 75 ? -15.484 -7.75 -2.508 1 80.81 75 GLN B N 1
ATOM 2086 C CA . GLN B 1 75 ? -16.125 -6.859 -1.552 1 80.81 75 GLN B CA 1
ATOM 2087 C C . GLN B 1 75 ? -15.172 -5.773 -1.073 1 80.81 75 GLN B C 1
ATOM 2089 O O . GLN B 1 75 ? -15.562 -4.613 -0.922 1 80.81 75 GLN B O 1
ATOM 2094 N N . ILE B 1 76 ? -13.914 -6.184 -0.947 1 84 76 ILE B N 1
ATOM 2095 C CA . ILE B 1 76 ? -12.898 -5.207 -0.569 1 84 76 ILE B CA 1
ATOM 2096 C C . ILE B 1 76 ? -12.719 -4.188 -1.693 1 84 76 ILE B C 1
ATOM 2098 O O . ILE B 1 76 ? -12.695 -2.98 -1.446 1 84 76 ILE B O 1
ATOM 2102 N N . GLY B 1 77 ? -12.672 -4.719 -2.863 1 84.69 77 GLY B N 1
ATOM 2103 C CA . GLY B 1 77 ? -12.547 -3.832 -4.008 1 84.69 77 GLY B CA 1
ATOM 2104 C C . GLY B 1 77 ? -13.68 -2.82 -4.102 1 84.69 77 GLY B C 1
ATOM 2105 O O . GLY B 1 77 ? -13.438 -1.628 -4.297 1 84.69 77 GLY B O 1
ATOM 2106 N N . ARG B 1 78 ? -14.914 -3.277 -3.906 1 84.56 78 ARG B N 1
ATOM 2107 C CA . ARG B 1 78 ? -16.078 -2.4 -3.998 1 84.56 78 ARG B CA 1
ATOM 2108 C C . ARG B 1 78 ? -16.078 -1.378 -2.865 1 84.56 78 ARG B C 1
ATOM 2110 O O . ARG B 1 78 ? -16.375 -0.203 -3.084 1 84.56 78 ARG B O 1
ATOM 2117 N N . TYR B 1 79 ? -15.773 -1.907 -1.651 1 89.5 79 TYR B N 1
ATOM 2118 C CA . TYR B 1 79 ? -15.695 -1.05 -0.474 1 89.5 79 TYR B CA 1
ATOM 2119 C C . TYR B 1 79 ? -14.688 0.072 -0.686 1 89.5 79 TYR B C 1
ATOM 2121 O O . TYR B 1 79 ? -14.977 1.24 -0.421 1 89.5 79 TYR B O 1
ATOM 2129 N N . MET B 1 80 ? -13.555 -0.214 -1.309 1 92 80 MET B N 1
ATOM 2130 C CA . MET B 1 80 ? -12.484 0.754 -1.542 1 92 80 MET B CA 1
ATOM 2131 C C . MET B 1 80 ? -12.836 1.678 -2.705 1 92 80 MET B C 1
ATOM 2133 O O . MET B 1 80 ? -12.469 2.854 -2.701 1 92 80 MET B O 1
ATOM 2137 N N . ASP B 1 81 ? -13.602 1.159 -3.693 1 91.94 81 ASP B N 1
ATOM 2138 C CA . ASP B 1 81 ? -14.062 1.998 -4.797 1 91.94 81 ASP B CA 1
ATOM 2139 C C . ASP B 1 81 ? -14.977 3.117 -4.293 1 91.94 81 ASP B C 1
ATOM 2141 O O . ASP B 1 81 ? -14.828 4.273 -4.691 1 91.94 81 ASP B O 1
ATOM 2145 N N . GLN B 1 82 ? -15.906 2.758 -3.439 1 95.5 82 GLN B N 1
ATOM 2146 C CA . GLN B 1 82 ? -16.844 3.732 -2.893 1 95.5 82 GLN B CA 1
ATOM 2147 C C . GLN B 1 82 ? -16.125 4.77 -2.039 1 95.5 82 GLN B C 1
ATOM 2149 O O . GLN B 1 82 ? -16.375 5.969 -2.162 1 95.5 82 GLN B O 1
ATOM 2154 N N . GLN B 1 83 ? -15.227 4.289 -1.266 1 96.62 83 GLN B N 1
ATOM 2155 C CA . GLN B 1 83 ? -14.461 5.211 -0.431 1 96.62 83 GLN B CA 1
ATOM 2156 C C . GLN B 1 83 ? -13.617 6.152 -1.282 1 96.62 83 GLN B C 1
ATOM 2158 O O . GLN B 1 83 ? -13.5 7.34 -0.972 1 96.62 83 GLN B O 1
ATOM 2163 N N . GLU B 1 84 ? -13.023 5.629 -2.303 1 97.12 84 GLU B N 1
ATOM 2164 C CA . GLU B 1 84 ? -12.242 6.461 -3.211 1 97.12 84 GLU B CA 1
ATOM 2165 C C . GLU B 1 84 ? -13.086 7.582 -3.803 1 97.12 84 GLU B C 1
ATOM 2167 O O . GLU B 1 84 ? -12.672 8.742 -3.822 1 97.12 84 GLU B O 1
ATOM 2172 N N . GLN B 1 85 ? -14.266 7.211 -4.281 1 96.81 85 GLN B N 1
ATOM 2173 C CA . GLN B 1 85 ? -15.148 8.195 -4.898 1 96.81 85 GLN B CA 1
ATOM 2174 C C . GLN B 1 85 ? -15.539 9.281 -3.902 1 96.81 85 GLN B C 1
ATOM 2176 O O . GLN B 1 85 ? -15.5 10.469 -4.227 1 96.81 85 GLN B O 1
ATOM 2181 N N . ASP B 1 86 ? -15.875 8.891 -2.721 1 97.44 86 ASP B N 1
ATOM 2182 C CA . ASP B 1 86 ? -16.266 9.859 -1.699 1 97.44 86 ASP B CA 1
ATOM 2183 C C . ASP B 1 86 ? -15.086 10.758 -1.318 1 97.44 86 ASP B C 1
ATOM 2185 O O . ASP B 1 86 ? -15.258 11.953 -1.093 1 97.44 86 ASP B O 1
ATOM 2189 N N . LEU B 1 87 ? -13.906 10.125 -1.263 1 97.56 87 LEU B N 1
ATOM 2190 C CA . LEU B 1 87 ? -12.719 10.891 -0.915 1 97.56 87 LEU B CA 1
ATOM 2191 C C . LEU B 1 87 ? -12.391 11.914 -2.002 1 97.56 87 LEU B C 1
ATOM 2193 O O . LEU B 1 87 ? -12.086 13.07 -1.704 1 97.56 87 LEU B O 1
ATOM 2197 N N . ARG B 1 88 ? -12.469 11.492 -3.234 1 96.81 88 ARG B N 1
ATOM 2198 C CA . ARG B 1 88 ? -12.227 12.398 -4.355 1 96.81 88 ARG B CA 1
ATOM 2199 C C . ARG B 1 88 ? -13.219 13.547 -4.359 1 96.81 88 ARG B C 1
ATOM 2201 O O . ARG B 1 88 ? -12.844 14.703 -4.578 1 96.81 88 ARG B O 1
ATOM 2208 N N . ASN B 1 89 ? -14.445 13.258 -4.07 1 95.19 89 ASN B N 1
ATOM 2209 C CA . ASN B 1 89 ? -15.461 14.297 -4.012 1 95.19 89 ASN B CA 1
ATOM 2210 C C . ASN B 1 89 ? -15.211 15.273 -2.867 1 95.19 89 ASN B C 1
ATOM 2212 O O . ASN B 1 89 ? -15.383 16.484 -3.025 1 95.19 89 ASN B O 1
ATOM 2216 N N . ALA B 1 90 ? -14.789 14.711 -1.815 1 94.62 90 ALA B N 1
ATOM 2217 C CA . ALA B 1 90 ? -14.57 15.523 -0.623 1 94.62 90 ALA B CA 1
ATOM 2218 C C . ALA B 1 90 ? -13.398 16.484 -0.821 1 94.62 90 ALA B C 1
ATOM 2220 O O . ALA B 1 90 ? -13.445 17.625 -0.375 1 94.62 90 ALA B O 1
ATOM 2221 N N . VAL B 1 91 ? -12.352 16.031 -1.544 1 92.38 91 VAL B N 1
ATOM 2222 C CA . VAL B 1 91 ? -11.148 16.859 -1.595 1 92.38 91 VAL B CA 1
ATOM 2223 C C . VAL B 1 91 ? -11.133 17.672 -2.885 1 92.38 91 VAL B C 1
ATOM 2225 O O . VAL B 1 91 ? -10.266 18.531 -3.076 1 92.38 91 VAL B O 1
ATOM 2228 N N . ALA B 1 92 ? -11.961 17.406 -3.789 1 87.75 92 ALA B N 1
ATOM 2229 C CA . ALA B 1 92 ? -12.047 18.141 -5.055 1 87.75 92 ALA B CA 1
ATOM 2230 C C . ALA B 1 92 ? -12.312 19.625 -4.82 1 87.75 92 ALA B C 1
ATOM 2232 O O . ALA B 1 92 ? -11.93 20.453 -5.637 1 87.75 92 ALA B O 1
ATOM 2233 N N . ALA B 1 93 ? -12.867 19.891 -3.756 1 77.12 93 ALA B N 1
ATOM 2234 C CA . ALA B 1 93 ? -13.258 21.266 -3.471 1 77.12 93 ALA B CA 1
ATOM 2235 C C . ALA B 1 93 ? -12.031 22.125 -3.166 1 77.12 93 ALA B C 1
ATOM 2237 O O . ALA B 1 93 ? -12.055 23.344 -3.383 1 77.12 93 ALA B O 1
ATOM 2238 N N . SER B 1 94 ? -10.922 21.578 -2.725 1 76.12 94 SER B N 1
ATOM 2239 C CA . SER B 1 94 ? -9.828 22.406 -2.221 1 76.12 94 SER B CA 1
ATOM 2240 C C . SER B 1 94 ? -8.633 22.375 -3.166 1 76.12 94 SER B C 1
ATOM 2242 O O . SER B 1 94 ? -7.754 23.234 -3.088 1 76.12 94 SER B O 1
ATOM 2244 N N . ASN B 1 95 ? -8.555 21.703 -4.176 1 73.75 95 ASN B N 1
ATOM 2245 C CA . ASN B 1 95 ? -7.383 21.531 -5.031 1 73.75 95 ASN B CA 1
ATOM 2246 C C . ASN B 1 95 ? -6.125 21.266 -4.211 1 73.75 95 ASN B C 1
ATOM 2248 O O . ASN B 1 95 ? -5.008 21.375 -4.719 1 73.75 95 ASN B O 1
ATOM 2252 N N . ALA B 1 96 ? -6.262 21 -3 1 81.44 96 ALA B N 1
ATOM 2253 C CA . ALA B 1 96 ? -5.109 20.859 -2.115 1 81.44 96 ALA B CA 1
ATOM 2254 C C . ALA B 1 96 ? -4.688 19.406 -1.988 1 81.44 96 ALA B C 1
ATOM 2256 O O . ALA B 1 96 ? -3.641 19.094 -1.415 1 81.44 96 ALA B O 1
ATOM 2257 N N . ALA B 1 97 ? -5.473 18.547 -2.564 1 91.12 97 ALA B N 1
ATOM 2258 C CA . ALA B 1 97 ? -5.176 17.141 -2.344 1 91.12 97 ALA B CA 1
ATOM 2259 C C . ALA B 1 97 ? -5.254 16.359 -3.648 1 91.12 97 ALA B C 1
ATOM 2261 O O . ALA B 1 97 ? -5.977 16.734 -4.57 1 91.12 97 ALA B O 1
ATOM 2262 N N . SER B 1 98 ? -4.422 15.445 -3.807 1 94.5 98 SER B N 1
ATOM 2263 C CA . SER B 1 98 ? -4.531 14.414 -4.836 1 94.5 98 SER B CA 1
ATOM 2264 C C . SER B 1 98 ? -4.832 13.055 -4.223 1 94.5 98 SER B C 1
ATOM 2266 O O . SER B 1 98 ? -4.309 12.719 -3.156 1 94.5 98 SER B O 1
ATOM 2268 N N . VAL B 1 99 ? -5.762 12.344 -4.855 1 96.56 99 VAL B N 1
ATOM 2269 C CA . VAL B 1 99 ? -6.105 11 -4.391 1 96.56 99 VAL B CA 1
ATOM 2270 C C . VAL B 1 99 ? -5.645 9.961 -5.414 1 96.56 99 VAL B C 1
ATOM 2272 O O . VAL B 1 99 ? -5.957 10.07 -6.602 1 96.56 99 VAL B O 1
ATOM 2275 N N . ARG B 1 100 ? -4.82 9.023 -4.949 1 94.81 100 ARG B N 1
ATOM 2276 C CA . ARG B 1 100 ? -4.352 7.922 -5.789 1 94.81 100 ARG B CA 1
ATOM 2277 C C . ARG B 1 100 ? -4.797 6.574 -5.227 1 94.81 100 ARG B C 1
ATOM 2279 O O . ARG B 1 100 ? -4.746 6.355 -4.016 1 94.81 100 ARG B O 1
ATOM 2286 N N . ARG B 1 101 ? -5.223 5.777 -6.152 1 91.62 101 ARG B N 1
ATOM 2287 C CA . ARG B 1 101 ? -5.535 4.398 -5.797 1 91.62 101 ARG B CA 1
ATOM 2288 C C . ARG B 1 101 ? -4.566 3.428 -6.461 1 91.62 101 ARG B C 1
ATOM 2290 O O . ARG B 1 101 ? -4.32 3.516 -7.664 1 91.62 101 ARG B O 1
ATOM 2297 N N . ASP B 1 102 ? -3.984 2.598 -5.645 1 89.38 102 ASP B N 1
ATOM 2298 C CA . ASP B 1 102 ? -3.203 1.461 -6.125 1 89.38 102 ASP B CA 1
ATOM 2299 C C . ASP B 1 102 ? -3.744 0.147 -5.566 1 89.38 102 ASP B C 1
ATOM 2301 O O . ASP B 1 102 ? -3.459 -0.213 -4.422 1 89.38 102 ASP B O 1
ATOM 2305 N N . GLN B 1 103 ? -4.539 -0.56 -6.434 1 84.69 103 GLN B N 1
ATOM 2306 C CA . GLN B 1 103 ? -5.273 -1.733 -5.973 1 84.69 103 GLN B CA 1
ATOM 2307 C C . GLN B 1 103 ? -6.219 -1.378 -4.828 1 84.69 103 GLN B C 1
ATOM 2309 O O . GLN B 1 103 ? -7.129 -0.562 -4.996 1 84.69 103 GLN B O 1
ATOM 2314 N N . ASP B 1 104 ? -5.906 -1.916 -3.637 1 86.69 104 ASP 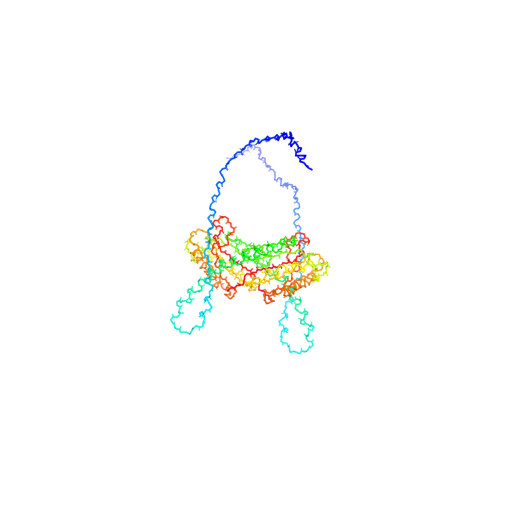B N 1
ATOM 2315 C CA . ASP B 1 104 ? -6.824 -1.658 -2.529 1 86.69 104 ASP B CA 1
ATOM 2316 C C . ASP B 1 104 ? -6.25 -0.614 -1.574 1 86.69 104 ASP B C 1
ATOM 2318 O O . ASP B 1 104 ? -6.734 -0.463 -0.45 1 86.69 104 ASP B O 1
ATOM 2322 N N . VAL B 1 105 ? -5.223 0.091 -2.01 1 92.25 105 VAL B N 1
ATOM 2323 C CA . VAL B 1 105 ? -4.621 1.136 -1.188 1 92.25 105 VAL B CA 1
ATOM 2324 C C . VAL B 1 105 ? -5 2.508 -1.739 1 92.25 105 VAL B C 1
ATOM 2326 O O . VAL B 1 105 ? -4.754 2.805 -2.91 1 92.25 105 VAL B O 1
ATOM 2329 N N . LEU B 1 106 ? -5.621 3.355 -0.857 1 95.06 106 LEU B N 1
ATOM 2330 C CA . LEU B 1 106 ? -5.938 4.738 -1.188 1 95.06 106 LEU B CA 1
ATOM 2331 C C . LEU B 1 106 ? -4.973 5.695 -0.493 1 95.06 106 LEU B C 1
ATOM 2333 O O . LEU B 1 106 ? -4.695 5.547 0.699 1 95.06 106 LEU B O 1
ATOM 2337 N N . THR B 1 107 ? -4.426 6.652 -1.292 1 96.88 107 THR B N 1
ATOM 2338 C CA . THR B 1 107 ? -3.545 7.656 -0.709 1 96.88 107 THR B CA 1
ATOM 2339 C C . THR B 1 107 ? -4.023 9.062 -1.057 1 96.88 107 THR B C 1
ATOM 2341 O O . THR B 1 107 ? -4.109 9.422 -2.232 1 96.88 107 THR B O 1
ATOM 2344 N N . ALA B 1 108 ? -4.371 9.828 -0.037 1 97.38 108 ALA B N 1
ATOM 2345 C CA . ALA B 1 108 ? -4.594 11.266 -0.196 1 97.38 108 ALA B CA 1
ATOM 2346 C C . ALA B 1 108 ? -3.332 12.055 0.14 1 97.38 108 ALA B C 1
ATOM 2348 O O . ALA B 1 108 ? -2.797 11.945 1.245 1 97.38 108 ALA B O 1
ATOM 2349 N N . THR B 1 109 ? -2.871 12.836 -0.807 1 97.06 109 THR B N 1
ATOM 2350 C CA . THR B 1 109 ? -1.649 13.617 -0.63 1 97.06 109 THR B CA 1
ATOM 2351 C C . THR B 1 109 ? -1.96 15.109 -0.5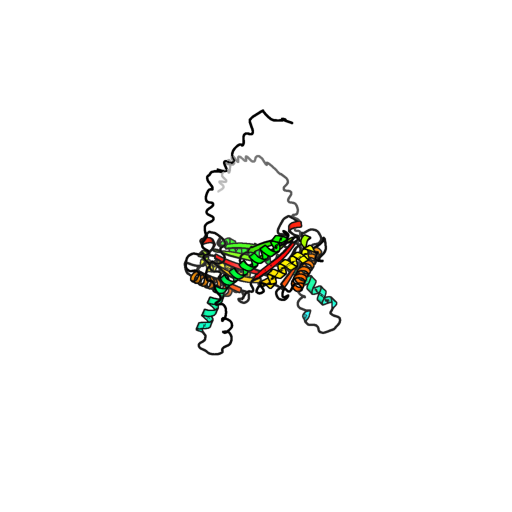91 1 97.06 109 THR B C 1
ATOM 2353 O O . THR B 1 109 ? -2.65 15.625 -1.472 1 97.06 109 THR B O 1
ATOM 2356 N N . PHE B 1 110 ? -1.415 15.734 0.442 1 96.94 110 PHE B N 1
ATOM 2357 C CA . PHE B 1 110 ? -1.582 17.172 0.639 1 96.94 110 PHE B CA 1
ATOM 2358 C C . PHE B 1 110 ? -0.233 17.875 0.633 1 96.94 110 PHE B C 1
ATOM 2360 O O . PHE B 1 110 ? 0.74 17.375 1.2 1 96.94 110 PHE B O 1
ATOM 2367 N N . LYS B 1 111 ? -0.278 19.062 0.011 1 95.31 111 LYS B N 1
ATOM 2368 C CA . LYS B 1 111 ? 0.905 19.906 0.171 1 95.31 111 LYS B CA 1
ATOM 2369 C C . LYS B 1 111 ? 1.107 20.297 1.632 1 95.31 111 LYS B C 1
ATOM 2371 O O . LYS B 1 111 ? 0.145 20.609 2.332 1 95.31 111 LYS B O 1
ATOM 2376 N N . GLY B 1 112 ? 2.383 20.266 1.976 1 96.31 112 GLY B N 1
ATOM 2377 C CA . GLY B 1 112 ? 2.686 20.625 3.35 1 96.31 112 GLY B CA 1
ATOM 2378 C C . GLY B 1 112 ? 2.174 22 3.729 1 96.31 112 GLY B C 1
ATOM 2379 O O . GLY B 1 112 ? 1.709 22.203 4.852 1 96.31 112 GLY B O 1
ATOM 2380 N N . GLU B 1 113 ? 2.223 22.922 2.791 1 95.38 113 GLU B N 1
ATOM 2381 C CA . GLU B 1 113 ? 1.876 24.312 3.055 1 95.38 113 GLU B CA 1
ATOM 2382 C C . GLU B 1 113 ? 0.38 24.469 3.316 1 95.38 113 GLU B C 1
ATOM 2384 O O . GLU B 1 113 ? -0.061 25.484 3.836 1 95.38 113 GLU B O 1
ATOM 2389 N N . THR B 1 114 ? -0.375 23.5 2.953 1 94.94 114 THR B N 1
ATOM 2390 C CA . THR B 1 114 ? -1.797 23.516 3.277 1 94.94 114 THR B CA 1
ATOM 2391 C C . THR B 1 114 ? -2.01 23.375 4.781 1 94.94 114 THR B C 1
ATOM 2393 O O . THR B 1 114 ? -2.941 23.969 5.336 1 94.94 114 THR B O 1
ATOM 2396 N N . PHE B 1 115 ? -1.136 22.656 5.406 1 97.19 115 PHE B N 1
ATOM 2397 C CA . PHE B 1 115 ? -1.328 22.281 6.805 1 97.19 115 PHE B CA 1
ATOM 2398 C C . PHE B 1 115 ? -0.487 23.172 7.723 1 97.19 115 PHE B C 1
ATOM 2400 O O . PHE B 1 115 ? -0.899 23.484 8.836 1 97.19 115 PHE B O 1
ATOM 2407 N N . PHE B 1 116 ? 0.647 23.453 7.199 1 98.06 116 PHE B N 1
ATOM 2408 C CA . PHE B 1 116 ? 1.614 23.969 8.164 1 98.06 116 PHE B CA 1
ATOM 2409 C C . PHE B 1 116 ? 2.355 25.172 7.605 1 98.06 116 PHE B C 1
ATOM 2411 O O . PHE B 1 116 ? 2.652 25.234 6.41 1 98.06 116 PHE B O 1
ATOM 2418 N N . ASP B 1 117 ? 2.766 26.141 8.531 1 96.81 117 ASP B N 1
ATOM 2419 C CA . ASP B 1 117 ? 3.75 27.172 8.219 1 96.81 117 ASP B CA 1
ATOM 2420 C C . ASP B 1 117 ? 5.168 26.594 8.25 1 96.81 117 ASP B C 1
ATOM 2422 O O . ASP B 1 117 ? 5.379 25.469 8.703 1 96.81 117 ASP B O 1
ATOM 2426 N N . THR B 1 118 ? 6.09 27.344 7.664 1 93.12 118 THR B N 1
ATOM 2427 C CA . THR B 1 118 ? 7.492 26.938 7.703 1 93.12 118 THR B CA 1
ATOM 2428 C C . THR B 1 118 ? 7.926 26.641 9.133 1 93.12 118 THR B C 1
ATOM 2430 O O . THR B 1 118 ? 7.594 27.375 10.062 1 93.12 118 THR B O 1
ATOM 2433 N N . ASN B 1 119 ? 8.562 25.484 9.312 1 94.62 119 ASN B N 1
ATOM 2434 C CA . ASN B 1 119 ? 9.133 25.047 10.578 1 94.62 119 ASN B CA 1
ATOM 2435 C C . ASN B 1 119 ? 8.062 24.922 11.664 1 94.62 119 ASN B C 1
ATOM 2437 O O . ASN B 1 119 ? 8.344 25.156 12.844 1 94.62 119 ASN B O 1
ATOM 2441 N N . SER B 1 120 ? 6.863 24.641 11.305 1 97.56 120 SER B N 1
ATOM 2442 C CA . SER B 1 120 ? 5.762 24.516 12.25 1 97.56 120 SER B CA 1
ATOM 2443 C C . SER B 1 120 ? 5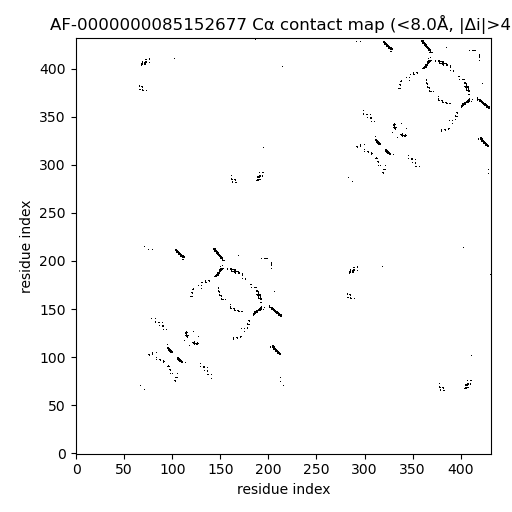.02 23.203 12.078 1 97.56 120 SER B C 1
ATOM 2445 O O . SER B 1 120 ? 5.004 22.625 10.984 1 97.56 120 SER B O 1
ATOM 2447 N N . PHE B 1 121 ? 4.473 22.703 13.156 1 97.75 121 PHE B N 1
ATOM 2448 C CA . PHE B 1 121 ? 3.59 21.547 13.117 1 97.75 121 PHE B CA 1
AT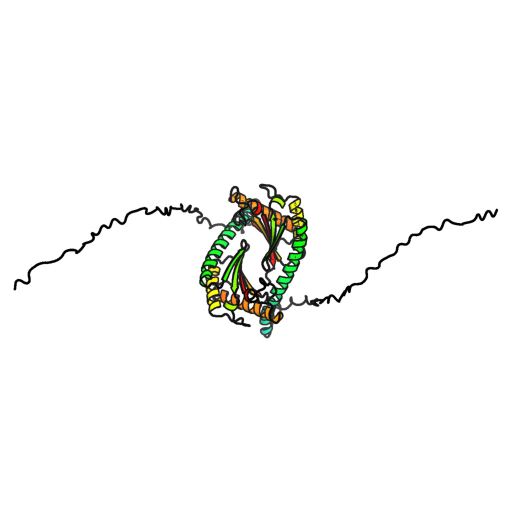OM 2449 C C . PHE B 1 121 ? 2.209 21.891 13.664 1 97.75 121 PHE B C 1
ATOM 2451 O O . PHE B 1 121 ? 1.419 21 13.984 1 97.75 121 PHE B O 1
ATOM 2458 N N . THR B 1 122 ? 1.942 23.203 13.875 1 98.5 122 THR B N 1
ATOM 2459 C CA . THR B 1 122 ? 0.604 23.656 14.219 1 98.5 122 THR B CA 1
ATOM 2460 C C . THR B 1 122 ? -0.287 23.719 12.984 1 98.5 122 THR B C 1
ATOM 2462 O O . THR B 1 122 ? 0.04 24.406 12.016 1 98.5 122 THR B O 1
ATOM 2465 N N . ILE B 1 123 ? -1.379 23.062 13.031 1 98.69 123 ILE B N 1
ATOM 2466 C CA . ILE B 1 123 ? -2.242 23 11.859 1 98.69 123 ILE B CA 1
ATOM 2467 C C . ILE B 1 123 ? -2.883 24.359 11.602 1 98.69 123 ILE B C 1
ATOM 2469 O O . ILE B 1 123 ? -3.432 24.969 12.523 1 98.69 123 ILE B O 1
ATOM 2473 N N . LYS B 1 124 ? -2.869 24.828 10.312 1 97.5 124 LYS B N 1
ATOM 2474 C CA . LYS B 1 124 ? -3.498 26.062 9.859 1 97.5 124 LYS B CA 1
ATOM 2475 C C . LYS B 1 124 ? -4.984 25.859 9.586 1 97.5 124 LYS B C 1
ATOM 2477 O O . LYS B 1 124 ? -5.445 24.734 9.438 1 97.5 124 LYS B O 1
ATOM 2482 N N . PRO B 1 125 ? -5.762 27 9.484 1 96.56 125 PRO B N 1
ATOM 2483 C CA . PRO B 1 125 ? -7.195 26.875 9.219 1 96.56 125 PRO B CA 1
ATOM 2484 C C . PRO B 1 125 ? -7.492 26.062 7.957 1 96.56 125 PRO B C 1
ATOM 2486 O O . PRO B 1 125 ? -8.406 25.234 7.949 1 96.56 125 PRO B O 1
ATOM 2489 N N . GLY B 1 126 ? -6.676 26.297 6.926 1 94.38 126 GLY B N 1
ATOM 2490 C CA . GLY B 1 126 ? -6.852 25.516 5.719 1 94.38 126 GLY B CA 1
ATOM 2491 C C . GLY B 1 126 ? -6.66 24.016 5.945 1 94.38 126 GLY B C 1
ATOM 2492 O O . GLY B 1 126 ? -7.391 23.203 5.387 1 94.38 126 GLY B O 1
ATOM 2493 N N . GLY B 1 127 ? -5.688 23.641 6.758 1 96.94 127 GLY B N 1
ATOM 2494 C CA . GLY B 1 127 ? -5.457 22.25 7.121 1 96.94 127 GLY B CA 1
ATOM 2495 C C . GLY B 1 127 ? -6.605 21.641 7.898 1 96.94 127 GLY B C 1
ATOM 2496 O O . GLY B 1 127 ? -6.988 20.5 7.652 1 96.94 127 GLY B O 1
ATOM 2497 N N . TRP B 1 128 ? -7.156 22.453 8.812 1 97.62 128 TRP B N 1
ATOM 2498 C CA . TRP B 1 128 ? -8.289 21.953 9.586 1 97.62 128 TRP B CA 1
ATOM 2499 C C . TRP B 1 128 ? -9.484 21.656 8.688 1 97.62 128 TRP B C 1
ATOM 2501 O O . TRP B 1 128 ? -10.188 20.672 8.891 1 97.62 128 TRP B O 1
ATOM 2511 N N . ALA B 1 129 ? -9.688 22.5 7.699 1 96.38 129 ALA B N 1
ATOM 2512 C CA . ALA B 1 129 ? -10.773 22.266 6.75 1 96.38 129 ALA B CA 1
ATOM 2513 C C . ALA B 1 129 ? -10.57 20.969 5.977 1 96.38 129 ALA B C 1
ATOM 2515 O O . ALA B 1 129 ? -11.508 20.188 5.789 1 96.38 129 ALA B O 1
ATOM 2516 N N . GLU B 1 130 ? -9.305 20.75 5.551 1 96.75 130 GLU B N 1
ATOM 2517 C CA . GLU B 1 130 ? -9 19.516 4.824 1 96.75 130 GLU B CA 1
ATOM 2518 C C . GLU B 1 130 ? -9.172 18.297 5.711 1 96.75 130 GLU B C 1
ATOM 2520 O O . GLU B 1 130 ? -9.727 17.281 5.273 1 96.75 130 GLU B O 1
ATOM 2525 N N . VAL B 1 131 ? -8.719 18.375 6.938 1 98 131 VAL B N 1
ATOM 2526 C CA . VAL B 1 131 ? -8.836 17.266 7.871 1 98 131 VAL B CA 1
ATOM 2527 C C . VAL B 1 131 ? -10.312 16.922 8.102 1 98 131 VAL B C 1
ATOM 2529 O O . VAL B 1 131 ? -10.695 15.758 8.141 1 98 131 VAL B O 1
ATOM 2532 N N . ASN B 1 132 ? -11.141 17.938 8.203 1 97.56 132 ASN B N 1
ATOM 2533 C CA . ASN B 1 132 ? -12.57 17.719 8.406 1 97.56 132 ASN B CA 1
ATOM 2534 C C . ASN B 1 132 ? -13.195 16.969 7.234 1 97.56 132 ASN B C 1
ATOM 2536 O O . ASN B 1 132 ? -13.961 16.031 7.43 1 97.56 132 ASN B O 1
ATOM 2540 N N . ARG B 1 133 ? -12.844 17.359 6.051 1 97 133 ARG B N 1
ATOM 2541 C CA . ARG B 1 133 ? -13.383 16.719 4.859 1 97 133 ARG B CA 1
ATOM 2542 C C . ARG B 1 133 ? -12.961 15.25 4.793 1 97 133 ARG B C 1
ATOM 2544 O O . ARG B 1 133 ? -13.781 14.375 4.527 1 97 133 ARG B O 1
ATOM 2551 N N . VAL B 1 134 ? -11.719 14.961 5.074 1 97.94 134 VAL B N 1
ATOM 2552 C CA . VAL B 1 134 ? -11.195 13.594 5.031 1 97.94 134 VAL B CA 1
ATOM 2553 C C . VAL B 1 134 ? -11.828 12.766 6.141 1 97.94 134 VAL B C 1
ATOM 2555 O O . VAL B 1 134 ? -12.234 11.625 5.914 1 97.94 134 VAL B O 1
ATOM 2558 N N . ALA B 1 135 ? -11.938 13.352 7.328 1 98.62 135 ALA B N 1
ATOM 2559 C CA . ALA B 1 135 ? -12.5 12.648 8.477 1 98.62 135 ALA B CA 1
ATOM 2560 C C . ALA B 1 135 ? -13.945 12.234 8.203 1 98.62 135 ALA B C 1
ATOM 2562 O O . ALA B 1 135 ? -14.383 11.156 8.602 1 98.62 135 ALA B O 1
ATOM 2563 N N . THR B 1 136 ? -14.672 13.07 7.547 1 98.25 136 THR B N 1
ATOM 2564 C CA . THR B 1 136 ? -16.047 12.766 7.199 1 98.25 136 THR B CA 1
ATOM 2565 C C . THR B 1 136 ? -16.141 11.492 6.367 1 98.25 136 THR B C 1
ATOM 2567 O O . THR B 1 136 ? -16.969 10.625 6.633 1 98.25 136 THR B O 1
ATOM 2570 N N . VAL B 1 137 ? -15.25 11.367 5.41 1 98.38 137 VAL B N 1
ATOM 2571 C CA . VAL B 1 137 ? -15.227 10.188 4.559 1 98.38 137 VAL B CA 1
ATOM 2572 C C . VAL B 1 137 ? -14.758 8.977 5.363 1 98.38 137 VAL B C 1
ATOM 2574 O O . VAL B 1 137 ? -15.359 7.898 5.281 1 98.38 137 VAL B O 1
ATOM 2577 N N . LEU B 1 138 ? -13.688 9.094 6.152 1 98.56 138 LEU B N 1
ATOM 2578 C CA . LEU B 1 138 ? -13.117 7.988 6.922 1 98.56 138 LEU B CA 1
ATOM 2579 C C . LEU B 1 138 ? -14.141 7.434 7.906 1 98.56 138 LEU B C 1
ATOM 2581 O O . LEU B 1 138 ? -14.164 6.23 8.164 1 98.56 138 LEU B O 1
ATOM 2585 N N . ASN B 1 139 ? -14.969 8.305 8.469 1 98.69 139 ASN B N 1
ATOM 2586 C CA . ASN B 1 139 ? -15.984 7.863 9.422 1 98.69 139 ASN B CA 1
ATOM 2587 C C . ASN B 1 139 ? -17.078 7.051 8.734 1 98.69 139 ASN B C 1
ATOM 2589 O O . ASN B 1 139 ? -17.688 6.176 9.352 1 98.69 139 ASN B O 1
ATOM 2593 N N . LYS B 1 140 ? -17.312 7.281 7.48 1 98.19 140 LYS B N 1
ATOM 2594 C CA . LYS B 1 140 ? -18.281 6.52 6.703 1 98.19 140 LYS B CA 1
ATOM 2595 C C . LYS B 1 140 ? -17.75 5.125 6.371 1 98.19 140 LYS B C 1
ATOM 2597 O O . LYS B 1 140 ? -18.531 4.215 6.074 1 98.19 140 LYS B O 1
ATOM 2602 N N . TYR B 1 141 ? -16.469 4.945 6.363 1 96.94 141 TYR B N 1
ATOM 2603 C CA . TYR B 1 141 ? -15.812 3.697 5.977 1 96.94 141 TYR B CA 1
ATOM 2604 C C . TYR B 1 141 ? -14.898 3.193 7.082 1 96.94 141 TYR B C 1
ATOM 2606 O O . TYR B 1 141 ? -13.672 3.18 6.926 1 96.94 141 TYR B O 1
ATOM 2614 N N . PRO B 1 142 ? -15.453 2.637 8.164 1 96.19 142 PRO B N 1
ATOM 2615 C CA . PRO B 1 142 ? -14.68 2.316 9.367 1 96.19 142 PRO B CA 1
ATOM 2616 C C . PRO B 1 142 ? -13.812 1.069 9.203 1 96.19 142 PRO B C 1
ATOM 2618 O O . PRO B 1 142 ? -12.953 0.796 10.039 1 96.19 142 PRO B O 1
ATOM 2621 N N . ASN B 1 143 ? -13.992 0.308 8.141 1 93.19 143 ASN B N 1
ATOM 2622 C CA . ASN B 1 143 ? -13.266 -0.953 8 1 93.19 143 ASN B CA 1
ATOM 2623 C C . ASN B 1 143 ? -11.969 -0.772 7.227 1 93.19 143 ASN B C 1
ATOM 2625 O O . ASN B 1 143 ? -11.688 -1.53 6.297 1 93.19 143 ASN B O 1
ATOM 2629 N N . THR B 1 144 ? -11.266 0.267 7.547 1 95.06 144 THR B N 1
ATOM 2630 C CA . THR B 1 144 ? -9.953 0.559 6.98 1 95.06 144 THR B CA 1
ATOM 2631 C C . THR B 1 144 ? -8.977 0.975 8.07 1 95.06 144 THR B C 1
ATOM 2633 O O . THR B 1 144 ? -9.383 1.414 9.148 1 95.06 144 THR B O 1
ATOM 2636 N N . ASN B 1 145 ? -7.711 0.689 7.844 1 92.69 145 ASN B N 1
ATOM 2637 C CA . ASN B 1 145 ? -6.613 1.273 8.609 1 92.69 145 ASN B CA 1
ATOM 2638 C C . ASN B 1 145 ? -6.047 2.512 7.926 1 92.69 145 ASN B C 1
ATOM 2640 O O . ASN B 1 145 ? -6.082 2.617 6.695 1 92.69 145 ASN B O 1
ATOM 2644 N N . ILE B 1 146 ? -5.555 3.424 8.836 1 96.31 146 ILE B N 1
ATOM 2645 C CA . ILE B 1 146 ? -5.094 4.715 8.328 1 96.31 146 ILE B CA 1
ATOM 2646 C C . ILE B 1 146 ? -3.641 4.938 8.75 1 96.31 146 ILE B C 1
ATOM 2648 O O . ILE B 1 146 ? -3.293 4.77 9.922 1 96.31 146 ILE B O 1
ATOM 2652 N N . LYS B 1 147 ? -2.777 5.203 7.812 1 94.25 147 LYS B N 1
ATOM 2653 C CA . LYS B 1 147 ? -1.439 5.719 8.094 1 94.25 147 LYS B CA 1
ATOM 2654 C C . LYS B 1 147 ? -1.323 7.188 7.699 1 94.25 147 LYS B C 1
ATOM 2656 O O . LYS B 1 147 ? -1.546 7.547 6.543 1 94.25 147 LYS B O 1
ATOM 2661 N N . VAL B 1 148 ? -1.015 8.023 8.672 1 97.19 148 VAL B N 1
ATOM 2662 C CA . VAL B 1 148 ? -0.684 9.414 8.398 1 97.19 148 VAL B CA 1
ATOM 2663 C C . VAL B 1 148 ? 0.832 9.578 8.312 1 97.19 148 VAL B C 1
ATOM 2665 O O . VAL B 1 148 ? 1.544 9.375 9.297 1 97.19 148 VAL B O 1
ATOM 2668 N N . ALA B 1 149 ? 1.26 9.977 7.098 1 95.81 149 ALA B N 1
ATOM 2669 C CA . ALA B 1 149 ? 2.695 10.086 6.855 1 95.81 149 ALA B CA 1
ATOM 2670 C C . ALA B 1 149 ? 3.102 11.547 6.645 1 95.81 149 ALA B C 1
ATOM 2672 O O . ALA B 1 149 ? 2.49 12.258 5.844 1 95.81 149 ALA B O 1
ATOM 2673 N N . GLY B 1 150 ? 4.082 11.977 7.43 1 96.5 150 GLY B N 1
ATOM 2674 C CA . GLY B 1 150 ? 4.703 13.273 7.219 1 96.5 150 GLY B CA 1
ATOM 2675 C C . GLY B 1 150 ? 6.02 13.195 6.477 1 96.5 150 GLY B C 1
ATOM 2676 O O . GLY B 1 150 ? 6.832 12.305 6.734 1 96.5 150 GLY B O 1
ATOM 2677 N N . HIS B 1 151 ? 6.184 14.133 5.559 1 95.25 151 HIS B N 1
ATOM 2678 C CA . HIS B 1 151 ? 7.402 14.203 4.762 1 95.25 151 HIS B CA 1
ATOM 2679 C C . HIS B 1 151 ? 7.957 15.625 4.727 1 95.25 151 HIS B C 1
ATOM 2681 O O . HIS B 1 151 ? 7.195 16.594 4.754 1 95.25 151 HIS B O 1
ATOM 2687 N N . THR B 1 152 ? 9.273 15.68 4.691 1 95.88 152 THR B N 1
ATOM 2688 C CA . THR B 1 152 ? 9.953 16.953 4.508 1 95.88 152 THR B CA 1
ATOM 2689 C C . THR B 1 152 ? 10.797 16.953 3.242 1 95.88 152 THR B C 1
ATOM 2691 O O . THR B 1 152 ? 10.961 15.906 2.607 1 95.88 152 THR B O 1
ATOM 2694 N N . ASP B 1 153 ? 11.141 18.109 2.781 1 95.94 153 ASP B N 1
ATOM 2695 C CA . ASP B 1 153 ? 12.234 18.156 1.819 1 95.94 153 ASP B CA 1
ATOM 2696 C C . ASP B 1 153 ? 13.57 17.875 2.496 1 95.94 153 ASP B C 1
ATOM 2698 O O . ASP B 1 153 ? 13.609 17.5 3.668 1 95.94 153 ASP B O 1
ATOM 2702 N N . SER B 1 154 ? 14.656 18.047 1.739 1 93.31 154 SER B N 1
ATOM 2703 C CA . SER B 1 154 ? 15.961 17.672 2.273 1 93.31 154 SER B CA 1
ATOM 2704 C C . SER B 1 154 ? 16.734 18.906 2.727 1 93.31 154 SER B C 1
ATOM 2706 O O . SER B 1 154 ? 17.953 18.828 2.977 1 93.31 154 SER B O 1
ATOM 2708 N N . LEU B 1 155 ? 16.047 20.016 2.773 1 93.88 155 LEU B N 1
ATOM 2709 C CA . LEU B 1 155 ? 16.719 21.203 3.254 1 93.88 155 LEU B CA 1
ATOM 2710 C C . LEU B 1 155 ? 16.828 21.188 4.773 1 93.88 155 LEU B C 1
ATOM 2712 O O . LEU B 1 155 ? 15.891 20.797 5.469 1 93.88 155 LEU B O 1
ATOM 2716 N N . GLY B 1 156 ? 17.969 21.625 5.277 1 92.94 156 GLY B N 1
ATOM 2717 C CA . GLY B 1 156 ? 18.188 21.688 6.715 1 92.94 156 GLY B CA 1
ATOM 2718 C C . GLY B 1 156 ? 18.75 20.391 7.289 1 92.94 156 GLY B C 1
ATOM 2719 O O . GLY B 1 156 ? 19.328 19.594 6.566 1 92.94 156 GLY B O 1
ATOM 2720 N N . ASN B 1 157 ? 18.641 20.312 8.609 1 94.56 157 ASN B N 1
ATOM 2721 C CA . ASN B 1 157 ? 19.188 19.188 9.359 1 94.56 157 ASN B CA 1
ATOM 2722 C C . ASN B 1 157 ? 18.297 17.953 9.258 1 94.56 157 ASN B C 1
ATOM 2724 O O . ASN B 1 157 ? 17.078 18.047 9.484 1 94.56 157 ASN B O 1
ATOM 2728 N N . GLU B 1 158 ? 18.875 16.859 8.945 1 90.75 158 GLU B N 1
ATOM 2729 C CA . GLU B 1 158 ? 18.125 15.625 8.742 1 90.75 158 GLU B CA 1
ATOM 2730 C C . GLU B 1 158 ? 17.375 15.219 10.016 1 90.75 158 GLU B C 1
ATOM 2732 O O . GLU B 1 158 ? 16.219 14.805 9.953 1 90.75 158 GLU B O 1
ATOM 2737 N N . ALA B 1 159 ? 18.094 15.359 11.148 1 90 159 ALA B N 1
ATOM 2738 C CA . ALA B 1 159 ? 17.469 14.984 12.414 1 90 159 ALA B CA 1
ATOM 2739 C C . ALA B 1 159 ? 16.297 15.898 12.734 1 90 159 ALA B C 1
ATOM 2741 O O . ALA B 1 159 ? 15.25 15.445 13.219 1 90 159 ALA B O 1
ATOM 2742 N N . TYR B 1 160 ? 16.484 17.141 12.484 1 93.5 160 TYR B N 1
ATOM 2743 C CA . TYR B 1 160 ? 15.391 18.094 12.688 1 93.5 160 TYR B CA 1
ATOM 2744 C C . TYR B 1 160 ? 14.219 17.781 11.773 1 93.5 160 TYR B C 1
ATOM 2746 O O . TYR B 1 160 ? 13.062 17.781 12.211 1 93.5 160 TYR B O 1
ATOM 2754 N N . ASN B 1 161 ? 14.516 17.516 10.469 1 94.62 161 ASN B N 1
ATOM 2755 C CA . ASN B 1 161 ? 13.469 17.203 9.492 1 94.62 161 ASN B CA 1
ATOM 2756 C C . ASN B 1 161 ? 12.695 15.945 9.891 1 94.62 161 ASN B C 1
ATOM 2758 O O . ASN B 1 161 ? 11.484 15.875 9.703 1 94.62 161 ASN B O 1
ATOM 2762 N N . GLN B 1 162 ? 13.422 15.039 10.453 1 91.75 162 GLN B N 1
ATOM 2763 C CA . GLN B 1 162 ? 12.773 13.82 10.945 1 91.75 162 GLN B CA 1
ATOM 2764 C C . GLN B 1 162 ? 11.789 14.141 12.062 1 91.75 162 GLN B C 1
ATOM 2766 O O . GLN B 1 162 ? 10.633 13.719 12.016 1 91.75 162 GLN B O 1
ATOM 2771 N N . GLN B 1 163 ? 12.219 14.891 13.008 1 93.81 163 GLN B N 1
ATOM 2772 C CA . GLN B 1 163 ? 11.367 15.25 14.141 1 93.81 163 GLN B CA 1
ATOM 2773 C C . GLN B 1 163 ? 10.156 16.062 13.68 1 93.81 163 GLN B C 1
ATOM 2775 O O . GLN B 1 163 ? 9.039 15.836 14.141 1 93.81 163 GLN B O 1
ATOM 2780 N N . LEU B 1 164 ? 10.438 16.984 12.773 1 96.44 164 LEU B N 1
ATOM 2781 C CA . LEU B 1 164 ? 9.375 17.828 12.242 1 96.44 164 LEU B CA 1
ATOM 2782 C C . LEU B 1 164 ? 8.305 16.969 11.562 1 96.44 164 LEU B C 1
ATOM 2784 O O . LEU B 1 164 ? 7.105 17.156 11.805 1 96.44 164 LEU B O 1
ATOM 2788 N N . SER B 1 165 ? 8.688 16.031 10.773 1 96.5 165 SER B N 1
ATOM 2789 C CA . SER B 1 165 ? 7.742 15.18 10.055 1 96.5 165 SER B CA 1
ATOM 2790 C C . SER B 1 165 ? 6.934 14.312 11.016 1 96.5 165 SER B C 1
ATOM 2792 O O . SER B 1 165 ? 5.75 14.055 10.781 1 96.5 165 SER B O 1
ATOM 2794 N N . GLU B 1 166 ? 7.5 13.875 12.094 1 94.81 166 GLU B N 1
ATOM 2795 C CA . GLU B 1 166 ? 6.797 13.102 13.109 1 94.81 166 GLU B CA 1
ATOM 2796 C C . GLU B 1 166 ? 5.727 13.938 13.797 1 94.81 166 GLU B C 1
ATOM 2798 O O . GLU B 1 166 ? 4.59 13.484 13.969 1 94.81 166 GLU B O 1
ATOM 2803 N N . ARG B 1 167 ? 6.121 15.07 14.148 1 96.69 167 ARG B N 1
ATOM 2804 C CA . ARG B 1 167 ? 5.199 15.953 14.867 1 96.69 167 ARG B CA 1
ATOM 2805 C C . ARG B 1 167 ? 4.039 16.375 13.969 1 96.69 167 ARG B C 1
ATOM 2807 O O . ARG B 1 167 ? 2.893 16.438 14.422 1 96.69 167 ARG B O 1
ATOM 2814 N N . ARG B 1 168 ? 4.32 16.578 12.711 1 97.94 168 ARG B N 1
ATOM 2815 C CA . ARG B 1 168 ? 3.279 16.953 11.758 1 97.94 168 ARG B CA 1
ATOM 2816 C C . ARG B 1 168 ? 2.314 15.789 11.523 1 97.94 168 ARG B C 1
ATOM 2818 O O . ARG B 1 168 ? 1.098 15.984 11.5 1 97.94 168 ARG B O 1
ATOM 2825 N N . ALA B 1 169 ? 2.879 14.586 11.398 1 97.25 169 ALA B N 1
ATOM 2826 C CA . ALA B 1 169 ? 2.023 13.414 11.242 1 97.25 169 ALA B CA 1
ATOM 2827 C C . ALA B 1 169 ? 1.129 13.219 12.461 1 97.25 169 ALA B C 1
ATOM 2829 O O . ALA B 1 169 ? -0.063 12.938 12.328 1 97.25 169 ALA B O 1
ATOM 2830 N N . ARG B 1 170 ? 1.654 13.43 13.633 1 97.44 170 ARG B N 1
ATOM 2831 C CA . ARG B 1 170 ? 0.891 13.273 14.867 1 97.44 170 ARG B CA 1
ATOM 2832 C C . ARG B 1 170 ? -0.183 14.352 14.984 1 97.44 170 ARG B C 1
ATOM 2834 O O . ARG B 1 170 ? -1.293 14.078 15.445 1 97.44 170 ARG B O 1
ATOM 2841 N N . ALA B 1 171 ? 0.182 15.523 14.602 1 98.69 171 ALA B N 1
ATOM 2842 C CA . ALA B 1 171 ? -0.799 16.609 14.625 1 98.69 171 ALA B CA 1
ATOM 2843 C C . ALA B 1 171 ? -2.006 16.266 13.75 1 98.69 171 ALA B C 1
ATOM 2845 O O . ALA B 1 171 ? -3.152 16.453 14.172 1 98.69 171 ALA B O 1
ATOM 2846 N N . VAL B 1 172 ? -1.764 15.719 12.578 1 98.75 172 VAL B N 1
ATOM 2847 C CA . VAL B 1 172 ? -2.836 15.367 11.648 1 98.75 172 VAL B CA 1
ATOM 2848 C C . VAL B 1 172 ? -3.633 14.188 12.203 1 98.75 172 VAL B C 1
ATOM 2850 O O . VAL B 1 172 ? -4.863 14.18 12.148 1 98.75 172 VAL B O 1
ATOM 2853 N N . LYS B 1 173 ? -2.949 13.172 12.75 1 98.31 173 LYS B N 1
ATOM 2854 C CA . LYS B 1 173 ? -3.643 12.07 13.414 1 98.31 173 LYS B CA 1
ATOM 2855 C C . LYS B 1 173 ? -4.598 12.586 14.484 1 98.31 173 LYS B C 1
ATOM 2857 O O . LYS B 1 173 ? -5.77 12.195 14.516 1 98.31 173 LYS B O 1
ATOM 2862 N N . ASN B 1 174 ? -4.07 13.453 15.344 1 98.62 174 ASN B N 1
ATOM 2863 C CA . ASN B 1 174 ? -4.871 13.961 16.438 1 98.62 174 ASN B CA 1
ATOM 2864 C C . ASN B 1 174 ? -6.07 14.766 15.938 1 98.62 174 ASN B C 1
ATOM 2866 O O . ASN B 1 174 ? -7.152 14.711 16.531 1 98.62 174 ASN B O 1
ATOM 2870 N N . ALA B 1 175 ? -5.848 15.516 14.883 1 98.81 175 ALA B N 1
ATOM 2871 C CA . ALA B 1 175 ? -6.953 16.266 14.289 1 98.81 175 ALA B CA 1
ATOM 2872 C C . ALA B 1 175 ? -8.031 15.328 13.75 1 98.81 175 ALA B C 1
ATOM 2874 O O . ALA B 1 175 ? -9.227 15.586 13.914 1 98.81 175 ALA B O 1
ATOM 2875 N N . LEU B 1 176 ? -7.605 14.195 13.094 1 98.81 176 LEU B N 1
ATOM 2876 C CA . LEU B 1 176 ? -8.562 13.203 12.617 1 98.81 176 LEU B CA 1
ATOM 2877 C C . LEU B 1 176 ? -9.367 12.633 13.773 1 98.81 176 LEU B C 1
ATOM 2879 O O . LEU B 1 176 ? -10.586 12.461 13.672 1 98.81 176 LEU B O 1
ATOM 2883 N N . ILE B 1 177 ? -8.695 12.367 14.859 1 98.81 177 ILE B N 1
ATOM 2884 C CA . ILE B 1 177 ? -9.352 11.828 16.047 1 98.81 177 ILE B CA 1
ATOM 2885 C C . ILE B 1 177 ? -10.359 12.836 16.578 1 98.81 177 ILE B C 1
ATOM 2887 O O . ILE B 1 177 ? -11.469 12.477 16.969 1 98.81 177 ILE B O 1
ATOM 2891 N N . GLN B 1 178 ? -9.984 14.094 16.594 1 98.62 178 GLN B N 1
ATOM 2892 C CA . GLN B 1 178 ? -10.867 15.156 17.062 1 98.62 178 GLN B CA 1
ATOM 2893 C C . GLN B 1 178 ? -12.148 15.227 16.234 1 98.62 178 GLN B C 1
ATOM 2895 O O . GLN B 1 178 ? -13.211 15.57 16.75 1 98.62 178 GLN B O 1
ATOM 2900 N N . TYR B 1 179 ? -12 14.836 15.023 1 98.62 179 TYR B N 1
ATOM 2901 C CA . TYR B 1 179 ? -13.172 14.867 14.156 1 98.62 179 TYR B CA 1
ATOM 2902 C C . TYR B 1 179 ? -13.867 13.508 14.125 1 98.62 179 TYR B C 1
ATOM 2904 O O . TYR B 1 179 ? -14.703 13.25 13.258 1 98.62 179 TYR B O 1
ATOM 2912 N N . GLY B 1 180 ? -13.492 12.547 14.898 1 98.62 180 GLY B N 1
ATOM 2913 C CA . GLY B 1 180 ? -14.32 11.383 15.156 1 98.62 180 GLY B CA 1
ATOM 2914 C C . GLY B 1 180 ? -13.727 10.094 14.625 1 98.62 180 GLY B C 1
ATOM 2915 O O . GLY B 1 180 ? -14.297 9.016 14.797 1 98.62 180 GLY B O 1
ATOM 2916 N N . VAL B 1 181 ? -12.594 10.148 14 1 98.81 181 VAL B N 1
ATOM 2917 C CA . VAL B 1 181 ? -11.984 8.922 13.5 1 98.81 181 VAL B CA 1
ATOM 2918 C C . VAL B 1 181 ? -11.391 8.125 14.664 1 98.81 181 VAL B C 1
ATOM 2920 O O . VAL B 1 181 ? -10.703 8.688 15.516 1 98.81 181 VAL B O 1
ATOM 2923 N N . ASN B 1 182 ? -11.695 6.801 14.734 1 98.06 182 ASN B N 1
ATOM 2924 C CA . ASN B 1 182 ? -11.188 5.938 15.789 1 98.06 182 ASN B CA 1
ATOM 2925 C C . ASN B 1 182 ? -9.656 5.902 15.797 1 98.06 182 ASN B C 1
ATOM 2927 O O . ASN B 1 182 ? -9.039 5.473 14.82 1 98.06 182 ASN B O 1
ATOM 2931 N N . GLY B 1 183 ? -9.062 6.27 16.859 1 96.69 183 GLY B N 1
ATOM 2932 C CA . GLY B 1 183 ? -7.621 6.391 16.969 1 96.69 183 GLY B CA 1
ATOM 2933 C C . GLY B 1 183 ? -6.898 5.062 16.844 1 96.69 183 GLY B C 1
ATOM 2934 O O . GLY B 1 183 ? -5.727 5.02 16.469 1 96.69 183 GLY B O 1
ATOM 2935 N N . ASN B 1 184 ? -7.582 4.016 17.109 1 94.06 184 ASN B N 1
ATOM 2936 C CA . ASN B 1 184 ? -6.98 2.688 17.078 1 94.06 184 ASN B CA 1
ATOM 2937 C C . ASN B 1 184 ? -6.621 2.281 15.648 1 94.06 184 ASN B C 1
ATOM 2939 O O . ASN B 1 184 ? -5.777 1.406 15.438 1 94.06 184 ASN B O 1
ATOM 2943 N N . ARG B 1 185 ? -7.242 2.941 14.672 1 94.19 185 ARG B N 1
ATOM 2944 C CA . ARG B 1 185 ? -6.957 2.531 13.305 1 94.19 185 ARG B CA 1
ATOM 2945 C C . ARG B 1 185 ? -6.016 3.516 12.617 1 94.19 185 ARG B C 1
ATOM 2947 O O . ARG B 1 185 ? -5.781 3.424 11.414 1 94.19 185 ARG B O 1
ATOM 2954 N N . ILE B 1 186 ? -5.5 4.516 13.484 1 95.69 186 ILE B N 1
ATOM 2955 C CA . ILE B 1 186 ? -4.633 5.516 12.875 1 95.69 186 ILE B CA 1
ATOM 2956 C C . ILE B 1 186 ? -3.209 5.359 13.398 1 95.69 186 ILE B C 1
ATOM 2958 O O . ILE B 1 186 ? -2.99 5.316 14.609 1 95.69 186 ILE B O 1
ATOM 2962 N N . ARG B 1 187 ? -2.342 5.289 12.492 1 91.62 187 ARG B N 1
ATOM 2963 C CA . ARG B 1 187 ? -0.92 5.363 12.82 1 91.62 187 ARG B CA 1
ATOM 2964 C C . ARG B 1 187 ? -0.277 6.586 12.172 1 91.62 187 ARG B C 1
ATOM 2966 O O . ARG B 1 187 ? -0.582 6.922 11.023 1 91.62 187 ARG B O 1
ATOM 2973 N N . ALA B 1 188 ? 0.596 7.219 12.961 1 93.81 188 ALA B N 1
ATOM 2974 C CA . ALA B 1 188 ? 1.357 8.352 12.438 1 93.81 188 ALA B CA 1
ATOM 2975 C C . ALA B 1 188 ? 2.83 7.988 12.266 1 93.81 188 ALA B C 1
ATOM 2977 O O . ALA B 1 188 ? 3.438 7.391 13.156 1 93.81 188 ALA B O 1
ATOM 2978 N N . ILE B 1 189 ? 3.34 8.352 11.102 1 91.12 189 ILE B N 1
ATOM 2979 C CA . ILE B 1 189 ? 4.746 8.086 10.828 1 91.12 189 ILE B CA 1
ATOM 2980 C C . ILE B 1 189 ? 5.391 9.312 10.188 1 91.12 189 ILE B C 1
ATOM 2982 O O . ILE B 1 189 ? 4.832 9.891 9.25 1 91.12 189 ILE B O 1
ATOM 2986 N N . GLY B 1 190 ? 6.484 9.695 10.758 1 93.38 190 GLY B N 1
ATOM 2987 C CA . GLY B 1 190 ? 7.328 10.688 10.109 1 93.38 190 GLY B CA 1
ATOM 2988 C C . GLY B 1 190 ? 8.461 10.07 9.305 1 93.38 190 GLY B C 1
ATOM 2989 O O . GLY B 1 190 ? 9.258 9.297 9.836 1 93.38 190 GLY B O 1
ATOM 2990 N N . TYR B 1 191 ? 8.539 10.445 8.008 1 90.75 191 TYR B N 1
ATOM 2991 C CA . TYR B 1 191 ? 9.578 9.883 7.16 1 90.75 191 TYR B CA 1
ATOM 2992 C C . TYR B 1 191 ? 10.711 10.883 6.945 1 90.75 191 TYR B C 1
ATOM 2994 O O . TYR B 1 191 ? 11.742 10.539 6.355 1 90.75 191 TYR B O 1
ATOM 3002 N N . GLY B 1 192 ? 10.539 12.07 7.508 1 93.56 192 GLY B N 1
ATOM 3003 C CA . GLY B 1 192 ? 11.531 13.086 7.188 1 93.56 192 GLY B CA 1
ATOM 3004 C C . GLY B 1 192 ? 11.789 13.219 5.699 1 93.56 192 GLY B C 1
ATOM 3005 O O . GLY B 1 192 ? 10.844 13.32 4.906 1 93.56 192 GLY B O 1
ATOM 3006 N N . GLU B 1 193 ? 12.992 13.148 5.371 1 92.25 193 GLU B N 1
ATOM 3007 C CA . GLU B 1 193 ? 13.391 13.352 3.98 1 92.25 193 GLU B CA 1
ATOM 3008 C C . GLU B 1 193 ? 13.727 12.031 3.303 1 92.25 193 GLU B C 1
ATOM 3010 O O . GLU B 1 193 ? 14.25 12.008 2.189 1 92.25 193 GLU B O 1
ATOM 3015 N N . SER B 1 194 ? 13.383 10.914 3.857 1 87.69 194 SER B N 1
ATOM 3016 C CA . SER B 1 194 ? 13.922 9.617 3.461 1 87.69 194 SER B CA 1
ATOM 3017 C C . SER B 1 194 ? 13.156 9.047 2.27 1 87.69 194 SER B C 1
ATOM 3019 O O . SER B 1 194 ? 13.609 8.086 1.644 1 87.69 194 SER B O 1
ATOM 3021 N N . LEU B 1 195 ? 12.016 9.688 1.918 1 89.31 195 LEU B N 1
ATOM 3022 C CA . LEU B 1 195 ? 11.211 9.18 0.811 1 89.31 195 LEU B CA 1
ATOM 3023 C C . LEU B 1 195 ? 10.789 10.32 -0.12 1 89.31 195 LEU B C 1
ATOM 3025 O O . LEU B 1 195 ? 9.602 10.609 -0.257 1 89.31 195 LEU B O 1
ATOM 3029 N N . PRO B 1 196 ? 11.789 10.844 -0.788 1 90.12 196 PRO B N 1
ATOM 3030 C CA . PRO B 1 196 ? 11.43 11.883 -1.757 1 90.12 196 PRO B CA 1
ATOM 3031 C C . PRO B 1 196 ? 10.641 11.344 -2.945 1 90.12 196 PRO B C 1
ATOM 3033 O O . PRO B 1 196 ? 10.867 10.203 -3.367 1 90.12 196 PRO B O 1
ATOM 3036 N N . ILE B 1 197 ? 9.75 12.156 -3.494 1 90.25 197 ILE B N 1
ATOM 3037 C CA . ILE B 1 197 ? 8.961 11.688 -4.629 1 90.25 197 ILE B CA 1
ATOM 3038 C C . ILE B 1 197 ? 9.266 12.539 -5.859 1 90.25 197 ILE B C 1
ATOM 3040 O O . ILE B 1 197 ? 8.781 12.25 -6.957 1 90.25 197 ILE B O 1
ATOM 3044 N N . SER B 1 198 ? 9.984 13.594 -5.645 1 91.75 198 SER B N 1
ATOM 3045 C CA . SER B 1 198 ? 10.297 14.523 -6.723 1 91.75 198 SER B CA 1
ATOM 3046 C C . SER B 1 198 ? 11.602 15.273 -6.453 1 91.75 198 SER B C 1
ATOM 3048 O O . SER B 1 198 ? 12.133 15.211 -5.344 1 91.75 198 SER B O 1
ATOM 3050 N N . SER B 1 199 ? 12.078 15.844 -7.477 1 93.31 199 SER B N 1
ATOM 3051 C CA . SER B 1 199 ? 13.227 16.734 -7.297 1 93.31 199 SER B CA 1
ATOM 3052 C C . SER B 1 199 ? 12.797 18.078 -6.711 1 93.31 199 SER B C 1
ATOM 3054 O O . SER B 1 199 ? 13.633 18.859 -6.262 1 93.31 199 SER B O 1
ATOM 3056 N N . SER B 1 200 ? 11.523 18.297 -6.672 1 93 200 SER B N 1
ATOM 3057 C CA . SER B 1 200 ? 10.977 19.531 -6.133 1 93 200 SER B CA 1
ATOM 3058 C C . SER B 1 200 ? 10.852 19.469 -4.613 1 93 200 SER B C 1
ATOM 3060 O O . SER B 1 200 ? 10.188 18.578 -4.078 1 93 200 SER B O 1
ATOM 3062 N N . ASN B 1 201 ? 11.43 20.453 -3.955 1 94.5 201 ASN B N 1
ATOM 3063 C CA . ASN B 1 201 ? 11.312 20.547 -2.504 1 94.5 201 ASN B CA 1
ATOM 3064 C C . ASN B 1 201 ? 9.859 20.703 -2.07 1 94.5 201 ASN B C 1
ATOM 3066 O O . ASN B 1 201 ? 9.414 20.078 -1.114 1 94.5 201 ASN B O 1
ATOM 3070 N N . ALA B 1 202 ? 9.203 21.516 -2.812 1 93.12 202 ALA B N 1
ATOM 3071 C CA . ALA B 1 202 ? 7.809 21.797 -2.471 1 93.12 202 ALA B CA 1
ATOM 3072 C C . ALA B 1 202 ? 6.973 20.516 -2.502 1 93.12 202 ALA B C 1
ATOM 3074 O O . ALA B 1 202 ? 6.137 20.297 -1.624 1 93.12 202 ALA B O 1
ATOM 3075 N N . GLN B 1 203 ? 7.211 19.688 -3.502 1 93.75 203 GLN B N 1
ATOM 3076 C CA . GLN B 1 203 ? 6.449 18.453 -3.646 1 93.75 203 GLN B CA 1
ATOM 3077 C C . GLN B 1 203 ? 6.812 17.453 -2.553 1 93.75 203 GLN B C 1
ATOM 3079 O O . GLN B 1 203 ? 5.996 16.594 -2.186 1 93.75 203 GLN B O 1
ATOM 3084 N N . ASN B 1 204 ? 7.996 17.547 -2.035 1 95.94 204 ASN B N 1
ATOM 3085 C CA . ASN B 1 204 ? 8.445 16.625 -1.004 1 95.94 204 ASN B CA 1
ATOM 3086 C C . ASN B 1 204 ? 7.898 17 0.369 1 95.94 204 ASN B C 1
ATOM 3088 O O . ASN B 1 204 ? 7.754 16.141 1.241 1 95.94 204 ASN B O 1
ATOM 3092 N N . ARG B 1 205 ? 7.605 18.312 0.548 1 96.19 205 ARG B N 1
ATOM 3093 C CA . ARG B 1 205 ? 6.898 18.734 1.752 1 96.19 205 ARG B CA 1
ATOM 3094 C C . ARG B 1 205 ? 5.418 18.375 1.671 1 96.19 205 ARG B C 1
ATOM 3096 O O . ARG B 1 205 ? 4.633 19.109 1.052 1 96.19 205 ARG B O 1
ATOM 3103 N N . ARG B 1 206 ? 5.105 17.203 2.301 1 96.56 206 ARG B N 1
ATOM 3104 C CA . ARG B 1 206 ? 3.746 16.719 2.078 1 96.56 206 ARG B CA 1
ATOM 3105 C C . ARG B 1 206 ? 3.262 15.891 3.262 1 96.56 206 ARG B C 1
ATOM 3107 O O . ARG B 1 206 ? 4.066 15.391 4.051 1 96.56 206 ARG B O 1
ATOM 3114 N N . VAL B 1 207 ? 1.973 15.836 3.377 1 97.75 207 VAL B N 1
ATOM 3115 C CA . VAL B 1 207 ? 1.258 14.914 4.254 1 97.75 207 VAL B CA 1
ATOM 3116 C C . VAL B 1 207 ? 0.482 13.898 3.416 1 97.75 207 VAL B C 1
ATOM 3118 O O . VAL B 1 207 ? -0.233 14.273 2.482 1 97.75 207 VAL B O 1
ATOM 3121 N N . GLU B 1 208 ? 0.666 12.656 3.746 1 97.5 208 GLU B N 1
ATOM 3122 C CA . GLU B 1 208 ? -0.096 11.602 3.082 1 97.5 208 GLU B CA 1
ATOM 3123 C C . GLU B 1 208 ? -0.971 10.844 4.074 1 97.5 208 GLU B C 1
ATOM 3125 O O . GLU B 1 208 ? -0.512 10.469 5.156 1 97.5 208 GLU B O 1
ATOM 3130 N N . ILE B 1 209 ? -2.182 10.68 3.705 1 97.88 209 ILE B N 1
ATOM 3131 C CA . ILE B 1 209 ? -3.104 9.797 4.41 1 97.88 209 ILE B CA 1
ATOM 3132 C C . ILE B 1 209 ? -3.346 8.539 3.588 1 97.88 209 ILE B C 1
ATOM 3134 O O . ILE B 1 209 ? -3.988 8.594 2.535 1 97.88 209 ILE B O 1
ATOM 3138 N N . VAL B 1 210 ? -2.781 7.449 4.074 1 96.62 210 VAL B N 1
ATOM 3139 C CA . VAL B 1 210 ? -2.846 6.168 3.379 1 96.62 210 VAL B CA 1
ATOM 3140 C C . VAL B 1 210 ? -3.914 5.285 4.016 1 96.62 210 VAL B C 1
ATOM 3142 O O . VAL B 1 210 ? -3.898 5.055 5.227 1 96.62 210 VAL B O 1
ATOM 3145 N N . ILE B 1 211 ? -4.824 4.801 3.197 1 96.56 211 ILE B N 1
ATOM 3146 C CA . ILE B 1 211 ? -5.984 4.039 3.654 1 96.56 211 ILE B CA 1
ATOM 3147 C C . ILE B 1 211 ? -5.934 2.631 3.068 1 96.56 211 ILE B C 1
ATOM 3149 O O . ILE B 1 211 ? -5.832 2.461 1.852 1 96.56 211 ILE B O 1
ATOM 3153 N N . THR B 1 212 ? -5.887 1.644 3.91 1 92.44 212 THR B N 1
ATOM 3154 C CA . THR B 1 212 ? -5.855 0.243 3.506 1 92.44 212 THR B CA 1
ATOM 3155 C C . THR B 1 212 ? -6.996 -0.534 4.152 1 92.44 212 THR B C 1
ATOM 3157 O O . THR B 1 212 ? -7.375 -0.261 5.293 1 92.44 212 THR B O 1
ATOM 3160 N N . PRO B 1 213 ? -7.57 -1.476 3.391 1 88.81 213 PRO B N 1
ATOM 3161 C CA . PRO B 1 213 ? -8.641 -2.26 4.02 1 88.81 213 PRO B CA 1
ATOM 3162 C C . PRO B 1 213 ? -8.133 -3.109 5.188 1 88.81 213 PRO B C 1
ATOM 3164 O O . PRO B 1 213 ? -6.973 -3.529 5.191 1 88.81 213 PRO B O 1
ATOM 3167 N N . ASN B 1 214 ? -9.094 -3.203 6.211 1 83.69 214 ASN B N 1
ATOM 3168 C CA . ASN B 1 214 ? -8.781 -4.125 7.297 1 83.69 214 ASN B CA 1
ATOM 3169 C C . ASN B 1 214 ? -8.594 -5.551 6.789 1 83.69 214 ASN B C 1
ATOM 3171 O O . ASN B 1 214 ? -9.281 -5.98 5.863 1 83.69 214 ASN B O 1
ATOM 3175 N N . GLN B 1 215 ? -7.473 -6.055 7.035 1 62.62 215 GLN B N 1
ATOM 3176 C CA . GLN B 1 215 ? -7.227 -7.438 6.633 1 62.62 215 GLN B CA 1
ATOM 3177 C C . GLN B 1 215 ? -8.148 -8.398 7.383 1 62.62 215 GLN B C 1
ATOM 3179 O O . GLN B 1 215 ? -8.305 -8.297 8.602 1 62.62 215 GLN B O 1
ATOM 3184 N N . ALA B 1 216 ? -9.289 -8.766 6.805 1 45.22 216 ALA B N 1
ATOM 3185 C CA . ALA B 1 216 ? -10.078 -9.805 7.469 1 45.22 216 ALA B CA 1
ATOM 3186 C C . ALA B 1 216 ? -9.219 -11.016 7.797 1 45.22 216 ALA B C 1
ATOM 3188 O O . ALA B 1 216 ? -8.234 -11.289 7.109 1 45.22 216 ALA B O 1
#

Nearest PDB structures (foldseek):
  6jfw-assembly2_B  TM=9.486E-01  e=1.289E-14  Pseudomonas aeruginosa PAO1
  2n48-assembly1_A  TM=7.759E-01  e=3.945E-13  Escherichia coli K-12
  5wtl-assembly4_D  TM=9.531E-01  e=2.111E-10  Capnocytophaga gingivalis ATCC 33624
  4rha-assembly2_A  TM=8.856E-01  e=5.044E-10  Salmonella enterica subsp. enterica serovar Typhimurium str. 14028S
  7muq-assembly1_GL  TM=7.254E-01  e=6.469E-10  Legionella pneumophila

pLDDT: mean 71.05, std 32.41, range [18.56, 98.81]

InterPro domains:
  IPR006664 Outer membrane protein, bacterial [PR01021] (116-138)
  IPR006664 Outer membrane protein, bacterial [PR01021] (146-161)
  IPR006664 Outer membrane protein, bacterial [PR01021] (161-177)
  IPR006665 OmpA-like domain [PF00691] (115-207)
  IPR006665 OmpA-like domain [PS51123] (103-215)
  IPR006665 OmpA-like domain [cd07185] (115-211)
  IPR006690 Outer membrane protein, OmpA-like, conserved site [PS01068] (148-192)
  IPR027367 YMGG-like Gly-zipper [PF13441] (11-75)
  IPR036737 OmpA-like domain superfamily [G3DSA:3.30.1330.60] (78-215)
  IPR036737 OmpA-like domain superfamily [SSF103088] (96-211)
  IPR050330 Bacterial Outer Membrane Structural/Functional [PTHR30329] (52-215)

Radius of gyration: 34.94 Å; Cα contacts (8 Å, |Δi|>4): 611; chains: 2; bounding box: 148×110×88 Å

Organism: Desulfotalea psychrophila (strain LSv54 / DSM 12343) (NCBI:txid177439)

Sequence (432 aa):
MSKKWLQLSRILIILLTLSLVGCAGQTNQQQGTGIGVGVGAGVGAIIGQAIGGDTGATLLGAGIGATVGGIAGNQIGRYMDQQEQDLRNAVAASNAASVRRDQDVLTATFKGETFFDTNSFTIKPGGWAEVNRVATVLNKYPNTNIKVAGHTDSLGNEAYNQQLSERRARAVKNALIQYGVNGNRIRAIGYGESLPISSSNAQNRRVEIVITPNQAMSKKWLQLSRILIILLTLSLVGCAGQTNQQQGTGIGVGVGAGVGAIIGQAIGGDTGATLLGAGIGATVGGIAGNQIGRYMDQQEQDLRNAVAASNAASVRRDQDVLTATFKGETFFDTNSFTIKPGGWAEVNRVATVLNKYPNTNIKVAGHTDSLGNEAYNQQLSERRARAVKNALIQYGVNGNRIRAIGYGESLPISSSNAQNRRVEIVITPNQA

Secondary structure (DSSP, 8-state):
--------S----------------------------------GGGG-GGG---TTTTHHHHHHHHHHHHHHHHHHHHHHHHHHHHHHHHHTTTS-EEEEEETTEEEEEEEHHHH--TT--SPPHHHHHHHHHHHHHHHH--SEEEEEEEE--S-S-HHHHHHHHHHHHHHHHHHHHHTT--GGGEEEEEEETSS--SS-HHHHSEEEEEEEE---/-----------------------------------------TTTTTT-TT----TTTHHHHHHHHHHHHHHHHHHHHHHHHHHHHHHHHHHTTTS-EEEEEETTEEEEEEEHHHH--TT--SPPHHHHHHHHHHHHHHHH--SEEEEEEEE--S-S-HHHHHHHHHHHHHHHHHHHHHTT--GGGEEEEEEETSS--SS-HHHHSEEEEEEEE---

Solvent-accessible surface area (backbone atoms only — not comparable to full-atom values): 24652 Å² total; per-residue (Å²): 135,80,81,76,73,84,84,72,77,80,77,67,78,74,78,69,85,71,79,86,75,84,82,78,84,84,66,82,70,77,77,76,77,70,78,71,78,73,76,75,77,89,72,78,72,81,78,64,69,88,69,80,86,77,86,85,66,60,68,64,58,62,53,53,60,53,48,52,23,16,59,41,25,38,50,47,42,50,54,47,50,53,50,48,53,50,45,48,61,51,37,61,76,65,76,50,50,48,78,46,73,59,90,65,34,38,35,40,38,28,48,30,72,48,28,26,57,88,97,46,50,60,72,34,73,64,25,53,54,50,42,50,42,52,21,56,46,48,58,75,50,70,69,39,34,35,40,26,36,13,31,25,34,78,74,77,54,67,68,57,30,14,46,48,11,19,46,35,8,41,43,50,48,51,49,28,35,74,57,65,31,66,62,88,39,52,42,52,33,1,29,7,48,66,70,64,81,53,93,44,51,68,71,18,21,21,37,34,43,35,38,32,61,54,80,127,133,87,88,68,83,79,84,88,79,78,72,73,68,76,72,75,81,69,70,80,78,83,87,77,73,77,77,76,75,74,76,74,79,72,77,70,76,79,73,72,76,83,71,76,74,79,80,68,76,83,70,84,87,74,87,83,57,61,68,62,55,63,54,51,56,51,50,50,24,16,59,40,25,39,50,48,41,51,55,46,51,53,49,48,52,49,45,49,59,51,37,61,79,65,75,51,49,48,77,47,75,59,90,65,36,39,36,41,37,30,47,31,71,49,29,26,56,90,97,47,51,60,74,34,73,64,24,53,53,51,43,50,42,51,22,57,45,48,57,75,49,71,68,39,34,35,39,26,36,12,31,24,35,79,74,76,55,65,69,57,31,13,45,50,10,19,47,33,9,43,42,51,47,52,50,28,36,74,60,64,33,64,60,89,39,52,42,54,33,1,28,7,49,65,71,67,83,53,95,43,54,68,72,18,20,22,37,34,44,34,37,33,62,54,81,124